Protein 6WKC (pdb70)

B-factor: mean 21.75, std 8.74, range [9.03, 54.62]

Nearest PDB structures (foldseek):
  6wkc-assembly2_B  TM=1.003E+00  e=3.864E-42  Streptomyces sp.
  6wke-assembly2_B  TM=9.955E-01  e=1.660E-39  Streptomyces sp.
  6wkj-assembly2_B  TM=9.951E-01  e=3.017E-39  Streptomyces sp.
  9c7k-assembly2_B  TM=9.941E-01  e=1.464E-38  Streptomyces exfoliatus
  1hm7-assembly2_B  TM=9.895E-01  e=4.664E-36  Streptomyces exfoliatus

Structure (mmCIF, N/CA/C/O backbone):
data_6WKC
#
_entry.id   6WKC
#
_cell.length_a   60.659
_cell.length_b   73.745
_cell.length_c   81.224
_cell.angle_alpha   90.000
_cell.angle_beta   100.190
_cell.angle_gamma   90.000
#
_symmetry.space_group_name_H-M   'P 1 21 1'
#
loop_
_entity.id
_entity.type
_entity.pdbx_description
1 polymer 'Pentalenene synthase'
2 non-polymer 'MAGNESIUM ION'
3 water water
#
loop_
_atom_site.group_PDB
_atom_site.id
_atom_site.type_symbol
_atom_site.label_atom_id
_atom_site.label_alt_id
_atom_site.label_comp_id
_atom_site.label_asym_id
_atom_site.label_entity_id
_atom_site.label_seq_id
_atom_site.pdbx_PDB_ins_code
_atom_site.Cartn_x
_atom_site.Cartn_y
_atom_site.Cartn_z
_atom_site.occupancy
_atom_site.B_iso_or_equiv
_atom_site.auth_seq_id
_atom_site.auth_comp_id
_atom_site.auth_asym_id
_atom_site.auth_atom_id
_atom_site.pdbx_PDB_model_num
ATOM 1 N N . PHE A 1 7 ? 4.314 10.742 -35.404 1.00 34.76 7 PHE A N 1
ATOM 2 C CA . PHE A 1 7 ? 3.390 9.972 -34.572 1.00 40.73 7 PHE A CA 1
ATOM 3 C C . PHE A 1 7 ? 3.022 8.650 -35.243 1.00 38.96 7 PHE A C 1
ATOM 4 O O . PHE A 1 7 ? 3.005 8.555 -36.471 1.00 36.19 7 PHE A O 1
ATOM 12 N N . HIS A 1 8 ? 2.710 7.640 -34.425 1.00 33.89 8 HIS A N 1
ATOM 13 C CA . HIS A 1 8 ? 2.455 6.299 -34.950 1.00 34.93 8 HIS A CA 1
ATOM 14 C C . HIS A 1 8 ? 1.245 6.256 -35.872 1.00 32.68 8 HIS A C 1
ATOM 15 O O . HIS A 1 8 ? 1.200 5.434 -36.798 1.00 29.91 8 HIS A O 1
ATOM 22 N N . ILE A 1 9 ? 0.258 7.107 -35.635 1.00 28.98 9 ILE A N 1
ATOM 23 C CA . ILE A 1 9 ? -0.892 7.231 -36.528 1.00 31.09 9 ILE A CA 1
ATOM 24 C C . ILE A 1 9 ? -1.002 8.694 -36.928 1.00 31.67 9 ILE A C 1
ATOM 25 O O . ILE A 1 9 ? -0.510 9.591 -36.215 1.00 30.23 9 ILE A O 1
ATOM 30 N N . PRO A 1 10 ? -1.637 8.981 -38.086 1.00 32.23 10 PRO A N 1
ATOM 31 C CA . PRO A 1 10 ? -1.668 10.365 -38.587 1.00 31.04 10 PRO A CA 1
ATOM 32 C C . PRO A 1 10 ? -2.620 11.276 -37.827 1.00 31.78 10 PRO A C 1
ATOM 33 O O . PRO A 1 10 ? -3.583 11.793 -38.403 1.00 37.46 10 PRO A O 1
ATOM 37 N N . LEU A 1 11 ? -2.375 11.464 -36.523 1.00 30.59 11 LEU A N 1
ATOM 38 C CA . LEU A 1 11 ? -3.030 12.555 -35.808 1.00 28.30 11 LEU A CA 1
ATOM 39 C C . LEU A 1 11 ? -2.138 13.786 -35.856 1.00 23.89 11 LEU A C 1
ATOM 40 O O . LEU A 1 11 ? -0.968 13.705 -35.462 1.00 30.42 11 LEU A O 1
ATOM 45 N N . PRO A 1 12 ? -2.651 14.927 -36.308 1.00 26.92 12 PRO A N 1
ATOM 46 C CA . PRO A 1 12 ? -1.799 16.113 -36.448 1.00 28.47 12 PRO A CA 1
ATOM 47 C C . PRO A 1 12 ? -1.391 16.687 -35.102 1.00 21.43 12 PRO A C 1
ATOM 48 O O . PRO A 1 12 ? -2.204 16.799 -34.183 1.00 25.02 12 PRO A O 1
ATOM 52 N N . GLY A 1 13 ? -0.123 17.078 -35.004 1.00 26.85 13 GLY A N 1
ATOM 53 C CA . GLY A 1 13 ? 0.316 17.876 -33.869 1.00 24.30 13 GLY A CA 1
ATOM 54 C C . GLY A 1 13 ? -0.276 19.271 -33.959 1.00 25.58 13 GLY A C 1
ATOM 55 O O . GLY A 1 13 ? -0.248 19.905 -35.022 1.00 25.15 13 GLY A O 1
ATOM 56 N N . ARG A 1 14 ? -0.832 19.752 -32.848 1.00 20.88 14 ARG A N 1
ATOM 57 C CA . ARG A 1 14 ? -1.523 21.031 -32.825 1.00 21.56 14 ARG A CA 1
ATOM 58 C C . ARG A 1 14 ? -1.172 21.784 -31.550 1.00 24.30 14 ARG A C 1
ATOM 59 O O . ARG A 1 14 ? -0.790 21.195 -30.539 1.00 21.78 14 ARG A O 1
ATOM 67 N N . GLN A 1 15 ? -1.315 23.101 -31.618 1.00 22.20 15 GLN A N 1
ATOM 68 C CA . GLN A 1 15 ? -1.048 23.961 -30.474 1.00 21.46 15 GLN A CA 1
ATOM 69 C C . GLN A 1 15 ? -1.820 25.256 -30.662 1.00 23.18 15 GLN A C 1
ATOM 70 O O . GLN A 1 15 ? -1.855 25.814 -31.765 1.00 22.16 15 GLN A O 1
ATOM 76 N N . SER A 1 16 ? -2.457 25.711 -29.592 1.00 16.35 16 SER A N 1
ATOM 77 C CA . SER A 1 16 ? -3.232 26.933 -29.670 1.00 16.97 16 SER A CA 1
ATOM 78 C C . SER A 1 16 ? -2.349 28.071 -30.172 1.00 18.03 16 SER A C 1
ATOM 79 O O . SER A 1 16 ? -1.196 28.192 -29.751 1.00 20.38 16 SER A O 1
ATOM 82 N N . PRO A 1 17 ? -2.847 28.906 -31.083 1.00 21.66 17 PRO A N 1
ATOM 83 C CA . PRO A 1 17 ? -2.056 30.070 -31.504 1.00 25.17 17 PRO A CA 1
ATOM 84 C C . PRO A 1 17 ? -1.835 31.074 -30.391 1.00 25.66 17 PRO A C 1
ATOM 85 O O . PRO A 1 17 ? -0.945 31.924 -30.518 1.00 28.25 17 PRO A O 1
ATOM 89 N N . ASP A 1 18 ? -2.597 30.991 -29.299 1.00 23.10 18 ASP A N 1
ATOM 90 C CA . ASP A 1 18 ? -2.493 31.914 -28.174 1.00 22.96 18 ASP A CA 1
ATOM 91 C C . ASP A 1 18 ? -1.617 31.356 -27.051 1.00 21.96 18 ASP A C 1
ATOM 92 O O . ASP A 1 18 ? -1.678 31.850 -25.918 1.00 23.37 18 ASP A O 1
ATOM 97 N N . HIS A 1 19 ? -0.779 30.359 -27.358 1.00 21.41 19 HIS A N 1
ATOM 98 C CA . HIS A 1 19 ? 0.019 29.680 -26.340 1.00 18.78 19 HIS A CA 1
ATOM 99 C C . HIS A 1 19 ? 1.017 30.615 -25.660 1.00 25.10 19 HIS A C 1
ATOM 100 O O . HIS A 1 19 ? 1.264 30.475 -24.455 1.00 21.01 19 HIS A O 1
ATOM 107 N N . ALA A 1 20 ? 1.607 31.565 -26.394 1.00 24.69 20 ALA A N 1
ATOM 108 C CA . ALA A 1 20 ? 2.632 32.414 -25.785 1.00 23.79 20 ALA A CA 1
ATOM 109 C C . ALA A 1 20 ? 2.052 33.257 -24.651 1.00 19.20 20 ALA A C 1
ATOM 110 O O . ALA A 1 20 ? 2.634 33.331 -23.560 1.00 23.93 20 ALA A O 1
ATOM 112 N N . ARG A 1 21 ? 0.910 33.908 -24.889 1.00 18.51 21 ARG A N 1
ATOM 113 C CA . ARG A 1 21 ? 0.295 34.705 -23.829 1.00 16.73 21 ARG A CA 1
ATOM 114 C C . ARG A 1 21 ? -0.149 33.827 -22.665 1.00 22.11 21 ARG A C 1
ATOM 115 O O . ARG A 1 21 ? 0.053 34.176 -21.495 1.00 19.54 21 ARG A O 1
ATOM 123 N N . ALA A 1 22 ? -0.784 32.696 -22.964 1.00 18.94 22 ALA A N 1
ATOM 124 C CA . ALA A 1 22 ? -1.236 31.820 -21.888 1.00 18.27 22 ALA A CA 1
ATOM 125 C C . ALA A 1 22 ? -0.064 31.314 -21.060 1.00 17.02 22 ALA A C 1
ATOM 126 O O . ALA A 1 22 ? -0.168 31.190 -19.833 1.00 21.18 22 ALA A O 1
ATOM 128 N N . GLU A 1 23 ? 1.071 31.037 -21.703 1.00 17.61 23 GLU A N 1
ATOM 129 C CA . GLU A 1 23 ? 2.251 30.616 -20.955 1.00 20.84 23 GLU A CA 1
ATOM 130 C C . GLU A 1 23 ? 2.800 31.753 -20.103 1.00 25.80 23 GLU A C 1
ATOM 131 O O . GLU A 1 23 ? 3.201 31.537 -18.953 1.00 22.16 23 GLU A O 1
ATOM 137 N N . ALA A 1 24 ? 2.807 32.975 -20.645 1.00 22.97 24 ALA A N 1
ATOM 138 C CA . ALA A 1 24 ? 3.392 34.104 -19.933 1.00 22.85 24 ALA A CA 1
ATOM 139 C C . ALA A 1 24 ? 2.571 34.490 -18.710 1.00 23.54 24 ALA A C 1
ATOM 140 O O . ALA A 1 24 ? 3.133 34.951 -17.711 1.00 25.39 24 ALA A O 1
ATOM 142 N N . GLU A 1 25 ? 1.253 34.301 -18.762 1.00 17.52 25 GLU A N 1
ATOM 143 C CA . GLU A 1 25 ? 0.354 34.744 -17.707 1.00 18.37 25 GLU A CA 1
ATOM 144 C C . GLU A 1 25 ? -0.055 33.618 -16.762 1.00 18.50 25 GLU A C 1
ATOM 145 O O . GLU A 1 25 ? -0.864 33.851 -15.855 1.00 17.85 25 GLU A O 1
ATOM 151 N N . GLN A 1 26 ? 0.514 32.419 -16.930 1.00 19.41 26 GLN A N 1
ATOM 152 C CA . GLN A 1 26 ? -0.010 31.235 -16.244 1.00 18.27 26 GLN A CA 1
ATOM 153 C C . GLN A 1 26 ? 0.075 31.311 -14.723 1.00 20.71 26 GLN A C 1
ATOM 154 O O . GLN A 1 26 ? -0.674 30.602 -14.042 1.00 17.14 26 GLN A O 1
ATOM 160 N N . LEU A 1 27 ? 0.974 32.120 -14.167 1.00 19.40 27 LEU A N 1
ATOM 161 C CA . LEU A 1 27 ? 1.170 32.081 -12.722 1.00 20.79 27 LEU A CA 1
ATOM 162 C C . LEU A 1 27 ? 0.133 32.891 -11.963 1.00 15.90 27 LEU A C 1
ATOM 163 O O . LEU A 1 27 ? -0.058 32.652 -10.763 1.00 17.14 27 LEU A O 1
ATOM 168 N N . ALA A 1 28 ? -0.532 33.840 -12.626 1.00 16.25 28 ALA A N 1
ATOM 169 C CA . ALA A 1 28 ? -1.444 34.736 -11.915 1.00 23.03 28 ALA A CA 1
ATOM 170 C C . ALA A 1 28 ? -2.546 33.966 -11.197 1.00 18.27 28 ALA A C 1
ATOM 171 O O . ALA A 1 28 ? -2.853 34.246 -10.031 1.00 18.29 28 ALA A O 1
ATOM 173 N N . TRP A 1 29 ? -3.153 32.986 -11.869 1.00 14.56 29 TRP A N 1
ATOM 174 C CA . TRP A 1 29 ? -4.281 32.292 -11.248 1.00 12.40 29 TRP A CA 1
ATOM 175 C C . TRP A 1 29 ? -3.862 31.468 -10.039 1.00 13.97 29 TRP A C 1
ATOM 176 O O . TRP A 1 29 ? -4.442 31.663 -8.956 1.00 16.49 29 TRP A O 1
ATOM 187 N N . PRO A 1 30 ? -2.903 30.538 -10.130 1.00 15.25 30 PRO A N 1
ATOM 188 C CA . PRO A 1 30 ? -2.556 29.767 -8.926 1.00 14.30 30 PRO A CA 1
ATOM 189 C C . PRO A 1 30 ? -2.006 30.648 -7.826 1.00 18.02 30 PRO A C 1
ATOM 190 O O . PRO A 1 30 ? -2.231 30.370 -6.646 1.00 16.88 30 PRO A O 1
ATOM 194 N N . ARG A 1 31 ? -1.317 31.733 -8.183 1.00 17.81 31 ARG A N 1
ATOM 195 C CA . ARG A 1 31 ? -0.819 32.643 -7.155 1.00 15.72 31 ARG A CA 1
ATOM 196 C C . ARG A 1 31 ? -1.967 33.296 -6.396 1.00 17.16 31 ARG A C 1
ATOM 197 O O . ARG A 1 31 ? -1.924 33.406 -5.162 1.00 19.70 31 ARG A O 1
ATOM 205 N N . SER A 1 32 ? -3.013 33.716 -7.111 1.00 17.88 32 SER A N 1
ATOM 206 C CA . SER A 1 32 ? -4.139 34.384 -6.468 1.00 18.32 32 SER A CA 1
ATOM 207 C C . SER A 1 32 ? -4.873 33.462 -5.513 1.00 24.15 32 SER A C 1
ATOM 208 O O . SER A 1 32 ? -5.549 33.932 -4.591 1.00 22.22 32 SER A O 1
ATOM 211 N N . LEU A 1 33 ? -4.794 32.161 -5.742 1.00 18.67 33 LEU A N 1
ATOM 212 C CA . LEU A 1 33 ? -5.542 31.191 -4.960 1.00 20.33 33 LEU A CA 1
ATOM 213 C C . LEU A 1 33 ? -4.732 30.629 -3.807 1.00 19.74 33 LEU A C 1
ATOM 214 O O . LEU A 1 33 ? -5.247 29.796 -3.056 1.00 21.52 33 LEU A O 1
ATOM 219 N N . GLY A 1 34 ? -3.480 31.056 -3.655 1.00 17.78 34 GLY A N 1
ATOM 220 C CA . GLY A 1 34 ? -2.628 30.530 -2.605 1.00 18.34 34 GLY A CA 1
ATOM 221 C C . GLY A 1 34 ? -1.964 29.209 -2.920 1.00 19.23 34 GLY A C 1
ATOM 222 O O . GLY A 1 34 ? -1.472 28.540 -2.003 1.00 20.48 34 GLY A O 1
ATOM 223 N N . LEU A 1 35 ? -1.921 28.814 -4.192 1.00 18.77 35 LEU A N 1
ATOM 224 C CA . LEU A 1 35 ? -1.385 27.512 -4.568 1.00 14.32 35 LEU A CA 1
ATOM 225 C C . LEU A 1 35 ? 0.115 27.532 -4.801 1.00 20.25 35 LEU A C 1
ATOM 226 O O . LEU A 1 35 ? 0.740 26.466 -4.832 1.00 17.71 35 LEU A O 1
ATOM 231 N N . ILE A 1 36 ? 0.707 28.707 -4.975 1.00 17.54 36 ILE A N 1
ATOM 232 C CA . ILE A 1 36 ? 2.138 28.829 -5.209 1.00 19.66 36 ILE A CA 1
ATOM 233 C C . ILE A 1 36 ? 2.650 29.860 -4.216 1.00 23.20 36 ILE A C 1
ATOM 234 O O . ILE A 1 36 ? 2.348 31.052 -4.344 1.00 25.74 36 ILE A O 1
ATOM 239 N N . ARG A 1 37 ? 3.398 29.406 -3.212 1.00 17.35 37 ARG A N 1
ATOM 240 C CA . ARG A 1 37 ? 3.622 30.218 -2.018 1.00 19.82 37 ARG A CA 1
ATOM 241 C C . ARG A 1 37 ? 4.968 30.924 -2.002 1.00 20.30 37 ARG A C 1
ATOM 242 O O . ARG A 1 37 ? 5.294 31.577 -1.000 1.00 20.81 37 ARG A O 1
ATOM 250 N N . SER A 1 38 ? 5.760 30.805 -3.062 1.00 17.74 38 SER A N 1
ATOM 251 C CA . SER A 1 38 ? 7.094 31.388 -3.049 1.00 20.40 38 SER A CA 1
ATOM 252 C C . SER A 1 38 ? 7.616 31.489 -4.470 1.00 21.07 38 SER A C 1
ATOM 253 O O . SER A 1 38 ? 7.082 30.885 -5.403 1.00 20.43 38 SER A O 1
ATOM 256 N N . ASP A 1 39 ? 8.705 32.247 -4.610 1.00 22.18 39 ASP A N 1
ATOM 257 C CA . ASP A 1 39 ? 9.424 32.297 -5.875 1.00 18.93 39 ASP A CA 1
ATOM 258 C C . ASP A 1 39 ? 9.941 30.925 -6.274 1.00 21.09 39 ASP A C 1
ATOM 259 O O . ASP A 1 39 ? 9.899 30.555 -7.453 1.00 22.70 39 ASP A O 1
ATOM 264 N N . ALA A 1 40 ? 10.459 30.167 -5.304 1.00 20.92 40 ALA A N 1
ATOM 265 C CA . ALA A 1 40 ? 10.947 28.829 -5.609 1.00 17.91 40 ALA A CA 1
ATOM 266 C C . ALA A 1 40 ? 9.819 27.942 -6.123 1.00 18.52 40 ALA A C 1
ATOM 267 O O . ALA A 1 40 ? 10.005 27.192 -7.089 1.00 19.83 40 ALA A O 1
ATOM 269 N N . ALA A 1 41 ? 8.640 28.021 -5.499 1.00 18.53 41 ALA A N 1
ATOM 270 C CA . ALA A 1 41 ? 7.517 27.208 -5.964 1.00 18.14 41 ALA A CA 1
ATOM 271 C C . ALA A 1 41 ? 7.054 27.631 -7.350 1.00 18.04 41 ALA A C 1
ATOM 272 O O . ALA A 1 41 ? 6.603 26.786 -8.141 1.00 17.28 41 ALA A O 1
ATOM 274 N N . ALA A 1 42 ? 7.112 28.932 -7.641 1.00 17.78 42 ALA A N 1
ATOM 275 C CA . ALA A 1 42 ? 6.745 29.424 -8.965 1.00 17.68 42 ALA A CA 1
ATOM 276 C C . ALA A 1 42 ? 7.721 28.930 -10.021 1.00 22.26 42 ALA A C 1
ATOM 277 O O . ALA A 1 42 ? 7.306 28.502 -11.106 1.00 16.69 42 ALA A O 1
ATOM 279 N N . GLU A 1 43 ? 9.024 28.972 -9.718 1.00 18.74 43 GLU A N 1
ATOM 280 C CA . GLU A 1 43 ? 10.024 28.470 -10.660 1.00 26.80 43 GLU A CA 1
ATOM 281 C C . GLU A 1 43 ? 9.814 26.988 -10.937 1.00 24.46 43 GLU A C 1
ATOM 282 O O . GLU A 1 43 ? 9.884 26.544 -12.091 1.00 23.27 43 GLU A O 1
ATOM 288 N N . ARG A 1 44 ? 9.566 26.211 -9.882 1.00 21.07 44 ARG A N 1
ATOM 289 C CA . ARG A 1 44 ? 9.245 24.798 -10.039 1.00 19.46 44 ARG A CA 1
ATOM 290 C C . ARG A 1 44 ? 8.030 24.613 -10.936 1.00 20.16 44 ARG A C 1
ATOM 291 O O . ARG A 1 44 ? 8.025 23.744 -11.815 1.00 20.18 44 ARG A O 1
ATOM 299 N N . HIS A 1 45 ? 7.004 25.445 -10.749 1.00 20.53 45 HIS A N 1
ATOM 300 C CA . HIS A 1 45 ? 5.797 25.309 -11.551 1.00 18.44 45 HIS A CA 1
ATOM 301 C C . HIS A 1 45 ? 6.068 25.624 -13.020 1.00 17.51 45 HIS A C 1
ATOM 302 O O . HIS A 1 45 ? 5.610 24.899 -13.906 1.00 17.17 45 HIS A O 1
ATOM 309 N N . LEU A 1 46 ? 6.824 26.690 -13.297 1.00 15.60 46 LEU A N 1
ATOM 310 C CA . LEU A 1 46 ? 7.125 27.027 -14.688 1.00 18.64 46 LEU A CA 1
ATOM 311 C C . LEU A 1 46 ? 7.915 25.924 -15.371 1.00 22.66 46 LEU A C 1
ATOM 312 O O . LEU A 1 46 ? 7.759 25.713 -16.577 1.00 23.29 46 LEU A O 1
ATOM 317 N N . ARG A 1 47 ? 8.774 25.223 -14.622 1.00 20.74 47 ARG A N 1
ATOM 318 C CA . ARG A 1 47 ? 9.550 24.125 -15.185 1.00 22.33 47 ARG A CA 1
ATOM 319 C C . ARG A 1 47 ? 8.675 22.973 -15.653 1.00 22.38 47 ARG A C 1
ATOM 320 O O . ARG A 1 47 ? 9.136 22.147 -16.448 1.00 22.49 47 ARG A O 1
ATOM 328 N N . GLY A 1 48 ? 7.436 22.884 -15.165 1.00 23.41 48 GLY A N 1
ATOM 329 C CA . GLY A 1 48 ? 6.557 21.811 -15.592 1.00 22.31 48 GLY A CA 1
ATOM 330 C C . GLY A 1 48 ? 6.039 21.964 -17.006 1.00 21.24 48 GLY A C 1
ATOM 331 O O . GLY A 1 48 ? 5.629 20.968 -17.618 1.00 21.65 48 GLY A O 1
ATOM 332 N N . GLY A 1 49 ? 6.020 23.187 -17.527 1.00 20.44 49 GLY A N 1
ATOM 333 C CA . GLY A 1 49 ? 5.480 23.429 -18.858 1.00 19.60 49 GLY A CA 1
ATOM 334 C C . GLY A 1 49 ? 3.998 23.140 -18.972 1.00 22.86 49 GLY A C 1
ATOM 335 O O . GLY A 1 49 ? 3.546 22.614 -19.998 1.00 19.08 49 GLY A O 1
ATOM 336 N N . TYR A 1 50 ? 3.223 23.486 -17.945 1.00 18.25 50 TYR A N 1
ATOM 337 C CA . TYR A 1 50 ? 1.815 23.099 -17.927 1.00 18.08 50 TYR A CA 1
ATOM 338 C C . TYR A 1 50 ? 0.960 23.939 -18.868 1.00 17.87 50 TYR A C 1
ATOM 339 O O . TYR A 1 50 ? -0.040 23.440 -19.393 1.00 17.58 50 TYR A O 1
ATOM 348 N N . ALA A 1 51 ? 1.317 25.204 -19.101 1.00 16.22 51 ALA A N 1
ATOM 349 C CA . ALA A 1 51 ? 0.579 25.968 -20.097 1.00 16.36 51 ALA A CA 1
ATOM 350 C C . ALA A 1 51 ? 0.860 25.434 -21.491 1.00 16.70 51 ALA A C 1
ATOM 351 O O . ALA A 1 51 ? -0.034 25.412 -22.344 1.00 17.91 51 ALA A O 1
ATOM 353 N N . ASP A 1 52 ? 2.093 24.987 -21.732 1.00 17.62 52 ASP A N 1
ATOM 354 C CA . ASP A 1 52 ? 2.408 24.306 -22.983 1.00 18.15 52 ASP A CA 1
ATOM 355 C C . ASP A 1 52 ? 1.539 23.065 -23.154 1.00 20.61 52 ASP A C 1
ATOM 356 O O . ASP A 1 52 ? 0.948 22.844 -24.217 1.00 18.92 52 ASP A O 1
ATOM 361 N N . LEU A 1 53 ? 1.433 22.253 -22.101 1.00 18.68 53 LEU A N 1
ATOM 362 C CA . LEU A 1 53 ? 0.568 21.080 -22.163 1.00 17.31 53 LEU A CA 1
ATOM 363 C C . LEU A 1 53 ? -0.866 21.478 -22.502 1.00 16.27 53 LEU A C 1
ATOM 364 O O . LEU A 1 53 ? -1.486 20.908 -23.409 1.00 14.74 53 LEU A O 1
ATOM 369 N N . ALA A 1 54 ? -1.405 22.476 -21.793 1.00 15.74 54 ALA A N 1
ATOM 370 C CA . ALA A 1 54 ? -2.776 22.910 -22.039 1.00 13.72 54 ALA A CA 1
ATOM 371 C C . ALA A 1 54 ? -2.977 23.354 -23.481 1.00 15.56 54 ALA A C 1
ATOM 372 O O . ALA A 1 54 ? -4.034 23.113 -24.074 1.00 16.78 54 ALA A O 1
ATOM 374 N N . SER A 1 55 ? -2.000 24.065 -24.039 1.00 16.43 55 SER A N 1
ATOM 375 C CA . SER A 1 55 ? -2.155 24.572 -25.395 1.00 15.85 55 SER A CA 1
ATOM 376 C C . SER A 1 55 ? -2.161 23.454 -26.430 1.00 17.42 55 SER A C 1
ATOM 377 O O . SER A 1 55 ? -2.654 23.659 -27.543 1.00 19.73 55 SER A O 1
ATOM 380 N N . ARG A 1 56 ? -1.657 22.274 -26.079 1.00 19.46 56 ARG A N 1
ATOM 381 C CA . ARG A 1 56 ? -1.706 21.143 -26.989 1.00 18.56 56 ARG A CA 1
ATOM 382 C C . ARG A 1 56 ? -2.973 20.318 -26.814 1.00 19.15 56 ARG A C 1
ATOM 383 O O . ARG A 1 56 ? -3.485 19.774 -27.796 1.00 15.48 56 ARG A O 1
ATOM 391 N N . PHE A 1 57 ? -3.498 20.225 -25.589 1.00 14.37 57 PHE A N 1
ATOM 392 C CA . PHE A 1 57 ? -4.799 19.596 -25.387 1.00 17.63 57 PHE A CA 1
ATOM 393 C C . PHE A 1 57 ? -5.920 20.450 -25.963 1.00 16.93 57 PHE A C 1
ATOM 394 O O . PHE A 1 57 ? -6.942 19.917 -26.420 1.00 15.77 57 PHE A O 1
ATOM 402 N N . TYR A 1 58 ? -5.752 21.775 -25.949 1.00 14.45 58 TYR A N 1
ATOM 403 C CA . TYR A 1 58 ? -6.824 22.712 -26.275 1.00 13.76 58 TYR A CA 1
ATOM 404 C C . TYR A 1 58 ? -6.368 23.687 -27.358 1.00 13.89 58 TYR A C 1
ATOM 405 O O . TYR A 1 58 ? -6.381 24.909 -27.161 1.00 17.88 58 TYR A O 1
ATOM 414 N N . PRO A 1 59 ? -5.972 23.180 -28.532 1.00 18.38 59 PRO A N 1
ATOM 415 C CA . PRO A 1 59 ? -5.492 24.090 -29.587 1.00 16.66 59 PRO A CA 1
ATOM 416 C C . PRO A 1 59 ? -6.582 24.984 -30.134 1.00 21.23 59 PRO A C 1
ATOM 417 O O . PRO A 1 59 ? -6.273 26.041 -30.701 1.00 22.90 59 PRO A O 1
ATOM 421 N N . HIS A 1 60 ? -7.841 24.580 -29.994 1.00 15.97 60 HIS A N 1
ATOM 422 C CA . HIS A 1 60 ? -9.010 25.324 -30.429 1.00 17.54 60 HIS A CA 1
ATOM 423 C C . HIS A 1 60 ? -9.390 26.446 -29.475 1.00 18.92 60 HIS A C 1
ATOM 424 O O . HIS A 1 60 ? -10.330 27.193 -29.772 1.00 20.96 60 HIS A O 1
ATOM 431 N N . ALA A 1 61 ? -8.702 26.573 -28.343 1.00 19.07 61 ALA A N 1
ATOM 432 C CA . ALA A 1 61 ? -9.021 27.571 -27.332 1.00 18.85 61 ALA A CA 1
ATOM 433 C C . ALA A 1 61 ? -8.002 28.699 -27.341 1.00 17.81 61 ALA A C 1
ATOM 434 O O . ALA A 1 61 ? -6.805 28.467 -27.537 1.00 19.97 61 ALA A O 1
ATOM 436 N N . THR A 1 62 ? -8.490 29.909 -27.076 1.00 18.96 62 THR A N 1
ATOM 437 C CA . THR A 1 62 ? -7.663 31.091 -26.897 1.00 18.94 62 THR A CA 1
ATOM 438 C C . THR A 1 62 ? -8.234 31.907 -25.749 1.00 18.82 62 THR A C 1
ATOM 439 O O . THR A 1 62 ? -9.354 31.670 -25.281 1.00 20.31 62 THR A O 1
ATOM 443 N N . GLY A 1 63 ? -7.457 32.898 -25.321 1.00 16.49 63 GLY A N 1
ATOM 444 C CA . GLY A 1 63 ? -7.944 33.853 -24.341 1.00 20.54 63 GLY A CA 1
ATOM 445 C C . GLY A 1 63 ? -8.348 33.163 -23.059 1.00 19.91 63 GLY A C 1
ATOM 446 O O . GLY A 1 63 ? -7.643 32.280 -22.555 1.00 20.35 63 GLY A O 1
ATOM 447 N N . ALA A 1 64 ? -9.517 33.546 -22.545 1.00 20.63 64 ALA A N 1
ATOM 448 C CA . ALA A 1 64 ? -9.968 33.028 -21.259 1.00 19.99 64 ALA A CA 1
ATOM 449 C C . ALA A 1 64 ? -10.271 31.534 -21.320 1.00 19.14 64 ALA A C 1
ATOM 450 O O . ALA A 1 64 ? -10.140 30.838 -20.302 1.00 18.17 64 ALA A O 1
ATOM 452 N N . ASP A 1 65 ? -10.698 31.027 -22.480 1.00 18.22 65 ASP A N 1
ATOM 453 C CA . ASP A 1 65 ? -10.976 29.598 -22.592 1.00 19.30 65 ASP A CA 1
ATOM 454 C C . ASP A 1 65 ? -9.697 28.793 -22.498 1.00 17.17 65 ASP A C 1
ATOM 455 O O . ASP A 1 65 ? -9.665 27.733 -21.863 1.00 14.16 65 ASP A O 1
ATOM 460 N N . LEU A 1 66 ? -8.630 29.269 -23.137 1.00 17.77 66 LEU A N 1
ATOM 461 C CA . LEU A 1 66 ? -7.351 28.596 -22.998 1.00 19.73 66 LEU A CA 1
ATOM 462 C C . LEU A 1 66 ? -6.818 28.749 -21.582 1.00 15.17 66 LEU A C 1
ATOM 463 O O . LEU A 1 66 ? -6.231 27.810 -21.035 1.00 15.77 66 LEU A O 1
ATOM 468 N N . ASP A 1 67 ? -7.025 29.920 -20.968 1.00 14.24 67 ASP A N 1
ATOM 469 C CA . ASP A 1 67 ? -6.568 30.109 -19.592 1.00 14.55 67 ASP A CA 1
ATOM 470 C C . ASP A 1 67 ? -7.196 29.077 -18.669 1.00 15.25 67 ASP A C 1
ATOM 471 O O . ASP A 1 67 ? -6.538 28.567 -17.757 1.00 15.01 67 ASP A O 1
ATOM 476 N N . LEU A 1 68 ? -8.473 28.758 -18.895 1.00 15.35 68 LEU A N 1
ATOM 477 C CA . LEU A 1 68 ? -9.132 27.737 -18.082 1.00 13.56 68 LEU A CA 1
ATOM 478 C C . LEU A 1 68 ? -8.439 26.389 -18.235 1.00 13.86 68 LEU A C 1
ATOM 479 O O . LEU A 1 68 ? -8.252 25.654 -17.251 1.00 15.51 68 LEU A O 1
ATOM 484 N N . GLY A 1 69 ? -8.040 26.056 -19.458 1.00 13.45 69 GLY A N 1
ATOM 485 C CA . GLY A 1 69 ? -7.276 24.842 -19.675 1.00 14.56 69 GLY A CA 1
ATOM 486 C C . GLY A 1 69 ? -5.923 24.872 -18.997 1.00 15.16 69 GLY A C 1
ATOM 487 O O . GLY A 1 69 ? -5.495 23.883 -18.400 1.00 13.81 69 GLY A O 1
ATOM 488 N N . VAL A 1 70 ? -5.226 26.005 -19.081 1.00 13.17 70 VAL A N 1
ATOM 489 C CA . VAL A 1 70 ? -3.957 26.131 -18.370 1.00 13.94 70 VAL A CA 1
ATOM 490 C C . VAL A 1 70 ? -4.175 25.945 -16.877 1.00 14.39 70 VAL A C 1
ATOM 491 O O . VAL A 1 70 ? -3.424 25.221 -16.203 1.00 13.50 70 VAL A O 1
ATOM 495 N N . ASP A 1 71 ? -5.226 26.576 -16.349 1.00 13.53 71 ASP A N 1
ATOM 496 C CA . ASP A 1 71 ? -5.543 26.463 -14.934 1.00 11.67 71 ASP A CA 1
ATOM 497 C C . ASP A 1 71 ? -5.845 25.019 -14.542 1.00 12.70 71 ASP A C 1
ATOM 498 O O . ASP A 1 71 ? -5.403 24.557 -13.489 1.00 12.51 71 ASP A O 1
ATOM 503 N N . LEU A 1 72 ? -6.562 24.275 -15.389 1.00 11.68 72 LEU A N 1
ATOM 504 C CA . LEU A 1 72 ? -6.814 22.873 -15.056 1.00 10.79 72 LEU A CA 1
ATOM 505 C C . LEU A 1 72 ? -5.509 22.087 -14.987 1.00 12.32 72 LEU A C 1
ATOM 506 O O . LEU A 1 72 ? -5.304 21.285 -14.068 1.00 13.30 72 LEU A O 1
ATOM 511 N N . MET A 1 73 ? -4.607 22.306 -15.948 1.00 14.12 73 MET A N 1
ATOM 512 C CA . MET A 1 73 ? -3.326 21.604 -15.921 1.00 14.05 73 MET A CA 1
ATOM 513 C C . MET A 1 73 ? -2.525 21.978 -14.677 1.00 12.16 73 MET A C 1
ATOM 514 O O . MET A 1 73 ? -1.978 21.105 -13.987 1.00 12.22 73 MET A O 1
ATOM 519 N N . SER A 1 74 ? -2.410 23.279 -14.395 1.00 12.63 74 SER A N 1
ATOM 520 C CA . SER A 1 74 ? -1.724 23.719 -13.181 1.00 12.14 74 SER A CA 1
ATOM 521 C C . SER A 1 74 ? -2.306 23.036 -11.955 1.00 11.96 74 SER A C 1
ATOM 522 O O . SER A 1 74 ? -1.574 22.495 -11.115 1.00 14.79 74 SER A O 1
ATOM 525 N N . TRP A 1 75 ? -3.636 23.039 -11.862 1.00 11.63 75 TRP A N 1
ATOM 526 C CA . TRP A 1 75 ? -4.318 22.472 -10.705 1.00 12.16 75 TRP A CA 1
ATOM 527 C C . TRP A 1 75 ? -4.058 20.974 -10.576 1.00 14.89 75 TRP A C 1
ATOM 528 O O . TRP A 1 75 ? -3.819 20.467 -9.469 1.00 13.84 75 TRP A O 1
ATOM 539 N N . PHE A 1 76 ? -4.124 20.238 -11.689 1.00 12.50 76 PHE A N 1
ATOM 540 C CA . PHE A 1 76 ? -3.862 18.804 -11.633 1.00 10.87 76 PHE A CA 1
ATOM 541 C C . PHE A 1 76 ? -2.537 18.516 -10.942 1.00 13.00 76 PHE A C 1
ATOM 542 O O . PHE A 1 76 ? -2.449 17.648 -10.064 1.00 11.70 76 PHE A O 1
ATOM 550 N N . PHE A 1 77 ? -1.481 19.247 -11.329 1.00 10.51 77 PHE A N 1
ATOM 551 C CA . PHE A 1 77 ? -0.163 18.891 -10.835 1.00 16.26 77 PHE A CA 1
ATOM 552 C C . PHE A 1 77 ? 0.039 19.387 -9.414 1.00 12.76 77 PHE A C 1
ATOM 553 O O . PHE A 1 77 ? 0.653 18.691 -8.600 1.00 13.83 77 PHE A O 1
ATOM 561 N N . LEU A 1 78 ? -0.500 20.569 -9.091 1.00 10.10 78 LEU A N 1
ATOM 562 C CA . LEU A 1 78 ? -0.443 21.050 -7.715 1.00 12.27 78 LEU A CA 1
ATOM 563 C C . LEU A 1 78 ? -1.250 20.155 -6.779 1.00 13.61 78 LEU A C 1
ATOM 564 O O . LEU A 1 78 ? -0.834 19.902 -5.647 1.00 14.80 78 LEU A O 1
ATOM 569 N N . PHE A 1 79 ? -2.419 19.687 -7.232 1.00 12.16 79 PHE A N 1
ATOM 570 C CA . PHE A 1 79 ? -3.230 18.787 -6.414 1.00 12.69 79 PHE A CA 1
ATOM 571 C C . PHE A 1 79 ? -2.499 17.473 -6.190 1.00 13.54 79 PHE A C 1
ATOM 572 O O . PHE A 1 79 ? -2.402 16.983 -5.057 1.00 13.91 79 PHE A O 1
ATOM 580 N N . ASP A 1 80 ? -1.955 16.896 -7.260 1.00 12.16 80 ASP A N 1
ATOM 581 C CA . ASP A 1 80 ? -1.267 15.619 -7.111 1.00 14.27 80 ASP A CA 1
ATOM 582 C C . ASP A 1 80 ? -0.090 15.712 -6.150 1.00 14.30 80 ASP A C 1
ATOM 583 O O . ASP A 1 80 ? 0.214 14.735 -5.449 1.00 14.46 80 ASP A O 1
ATOM 588 N N . ASP A 1 81 ? 0.587 16.867 -6.108 1.00 16.17 81 ASP A N 1
ATOM 589 C CA . ASP A 1 81 ? 1.698 17.066 -5.176 1.00 14.86 81 ASP A CA 1
ATOM 590 C C . ASP A 1 81 ? 1.313 16.768 -3.739 1.00 17.40 81 ASP A C 1
ATOM 591 O O . ASP A 1 81 ? 2.165 16.381 -2.933 1.00 15.46 81 ASP A O 1
ATOM 596 N N . LEU A 1 82 ? 0.046 16.985 -3.388 1.00 14.35 82 LEU A N 1
ATOM 597 C CA . LEU A 1 82 ? -0.392 16.891 -2.003 1.00 13.12 82 LEU A CA 1
ATOM 598 C C . LEU A 1 82 ? -0.449 15.458 -1.515 1.00 14.92 82 LEU A C 1
ATOM 599 O O . LEU A 1 82 ? -0.654 15.234 -0.318 1.00 14.99 82 LEU A O 1
ATOM 604 N N . PHE A 1 83 ? -0.255 14.492 -2.408 1.00 14.66 83 PHE A N 1
ATOM 605 C CA . PHE A 1 83 ? -0.242 13.085 -2.052 1.00 15.48 83 PHE A CA 1
ATOM 606 C C . PHE A 1 83 ? 1.148 12.478 -2.186 1.00 20.40 83 PHE A C 1
ATOM 607 O O . PHE A 1 83 ? 1.300 11.259 -2.081 1.00 20.78 83 PHE A O 1
ATOM 615 N N . ASP A 1 84 ? 2.172 13.317 -2.360 1.00 17.27 84 ASP A N 1
ATOM 616 C CA . ASP A 1 84 ? 3.543 12.828 -2.471 1.00 19.88 84 ASP A CA 1
ATOM 617 C C . ASP A 1 84 ? 4.025 12.243 -1.154 1.00 23.84 84 ASP A C 1
ATOM 618 O O . ASP A 1 84 ? 4.783 11.263 -1.141 1.00 26.34 84 ASP A O 1
ATOM 623 N N . GLY A 1 85 ? 3.624 12.850 -0.040 1.00 18.85 85 GLY A N 1
ATOM 624 C CA . GLY A 1 85 ? 4.078 12.446 1.266 1.00 20.22 85 GLY A CA 1
ATOM 625 C C . GLY A 1 85 ? 3.082 11.544 1.967 1.00 18.48 85 GLY A C 1
ATOM 626 O O . GLY A 1 85 ? 2.336 10.782 1.339 1.00 20.92 85 GLY A O 1
ATOM 627 N N . PRO A 1 86 ? 3.044 11.642 3.294 1.00 22.66 86 PRO A N 1
ATOM 628 C CA . PRO A 1 86 ? 2.244 10.690 4.085 1.00 20.77 86 PRO A CA 1
ATOM 629 C C . PRO A 1 86 ? 0.763 10.692 3.746 1.00 18.07 86 PRO A C 1
ATOM 630 O O . PRO A 1 86 ? 0.098 9.662 3.928 1.00 18.55 86 PRO A O 1
ATOM 634 N N . ARG A 1 87 ? 0.215 11.816 3.271 1.00 17.17 87 ARG A N 1
ATOM 635 C CA . ARG A 1 87 ? -1.205 11.831 2.934 1.00 18.48 87 ARG A CA 1
ATOM 636 C C . ARG A 1 87 ? -1.545 10.759 1.908 1.00 15.91 87 ARG A C 1
ATOM 637 O O . ARG A 1 87 ? -2.610 10.133 1.981 1.00 16.60 87 ARG A O 1
ATOM 645 N N . GLY A 1 88 ? -0.652 10.520 0.946 1.00 14.63 88 GLY A N 1
ATOM 646 C CA . GLY A 1 88 ? -0.943 9.538 -0.084 1.00 19.00 88 GLY A CA 1
ATOM 647 C C . GLY A 1 88 ? -0.846 8.101 0.381 1.00 17.25 88 GLY A C 1
ATOM 648 O O . GLY A 1 88 ? -1.235 7.195 -0.365 1.00 18.44 88 GLY A O 1
ATOM 649 N N . GLU A 1 89 ? -0.359 7.876 1.594 1.00 14.12 89 GLU A N 1
ATOM 650 C CA . GLU A 1 89 ? -0.217 6.539 2.156 1.00 19.23 89 GLU A CA 1
ATOM 651 C C . GLU A 1 89 ? -1.406 6.140 3.010 1.00 17.81 89 GLU A C 1
ATOM 652 O O . GLU A 1 89 ? -1.375 5.073 3.630 1.00 20.73 89 GLU A O 1
ATOM 658 N N . ASN A 1 90 ? -2.431 6.984 3.093 1.00 17.95 90 ASN A N 1
ATOM 659 C CA . ASN A 1 90 ? -3.513 6.722 4.026 1.00 18.30 90 ASN A CA 1
ATOM 660 C C . ASN A 1 90 ? -4.832 7.163 3.411 1.00 20.56 90 ASN A C 1
ATOM 661 O O . ASN A 1 90 ? -4.991 8.344 3.089 1.00 19.99 90 ASN A O 1
ATOM 666 N N . PRO A 1 91 ? -5.791 6.253 3.220 1.00 18.77 91 PRO A N 1
ATOM 667 C CA . PRO A 1 91 ? -7.025 6.647 2.527 1.00 17.08 91 PRO A CA 1
ATOM 668 C C . PRO A 1 91 ? -7.901 7.555 3.357 1.00 15.69 91 PRO A C 1
ATOM 669 O O . PRO A 1 91 ? -8.669 8.336 2.787 1.00 19.84 91 PRO A O 1
ATOM 673 N N . GLU A 1 92 ? -7.832 7.457 4.688 1.00 15.16 92 GLU A N 1
ATOM 674 C CA . GLU A 1 92 ? -8.571 8.384 5.537 1.00 17.48 92 GLU A CA 1
ATOM 675 C C . GLU A 1 92 ? -8.071 9.812 5.337 1.00 18.70 92 GLU A C 1
ATOM 676 O O . GLU A 1 92 ? -8.861 10.746 5.148 1.00 17.99 92 GLU A O 1
ATOM 682 N N . ASP A 1 93 ? -6.752 9.997 5.366 1.00 16.19 93 ASP A N 1
ATOM 683 C CA . ASP A 1 93 ? -6.184 11.327 5.163 1.00 17.30 93 ASP A CA 1
ATOM 684 C C . ASP A 1 93 ? -6.381 11.797 3.725 1.00 16.67 93 ASP A C 1
ATOM 685 O O . ASP A 1 93 ? -6.629 12.984 3.474 1.00 15.31 93 ASP A O 1
ATOM 690 N N . THR A 1 94 ? -6.292 10.881 2.761 1.00 14.11 94 THR A N 1
ATOM 691 C CA . THR A 1 94 ? -6.535 11.275 1.378 1.00 11.66 94 THR A CA 1
ATOM 692 C C . THR A 1 94 ? -7.983 11.704 1.187 1.00 12.18 94 THR A C 1
ATOM 693 O O . THR A 1 94 ? -8.257 12.762 0.605 1.00 15.65 94 THR A O 1
ATOM 697 N N . LYS A 1 95 ? -8.926 10.905 1.694 1.00 15.06 95 LYS A N 1
ATOM 698 C CA . LYS A 1 95 ? -10.341 11.234 1.531 1.00 14.12 95 LYS A CA 1
ATOM 699 C C . LYS A 1 95 ? -10.724 12.484 2.303 1.00 15.08 95 LYS A C 1
ATOM 700 O O . LYS A 1 95 ? -11.618 13.220 1.873 1.00 15.63 95 LYS A O 1
ATOM 706 N N . GLN A 1 96 ? -10.060 12.742 3.433 1.00 14.66 96 GLN A N 1
ATOM 707 C CA . GLN A 1 96 ? -10.296 13.983 4.163 1.00 16.33 96 GLN A CA 1
ATOM 708 C C . GLN A 1 96 ? -10.068 15.192 3.261 1.00 18.93 96 GLN A C 1
ATOM 709 O O . GLN A 1 96 ? -10.836 16.165 3.295 1.00 18.25 96 GLN A O 1
ATOM 715 N N . LEU A 1 97 ? -9.039 15.134 2.421 1.00 15.79 97 LEU A N 1
ATOM 716 C CA . LEU A 1 97 ? -8.780 16.223 1.485 1.00 12.73 97 LEU A CA 1
ATOM 717 C C . LEU A 1 97 ? -9.685 16.142 0.251 1.00 15.67 97 LEU A C 1
ATOM 718 O O . LEU A 1 97 ? -10.272 17.151 -0.164 1.00 13.84 97 LEU A O 1
ATOM 723 N N . THR A 1 98 ? -9.815 14.960 -0.361 1.00 12.40 98 THR A N 1
ATOM 724 C CA . THR A 1 98 ? -10.606 14.898 -1.588 1.00 11.72 98 THR A CA 1
ATOM 725 C C . THR A 1 98 ? -12.075 15.220 -1.331 1.00 14.06 98 THR A C 1
ATOM 726 O O . THR A 1 98 ? -12.724 15.830 -2.187 1.00 14.38 98 THR A O 1
ATOM 730 N N . ASP A 1 99 ? -12.612 14.855 -0.159 1.00 14.30 99 ASP A N 1
ATOM 731 C CA . ASP A 1 99 ? -13.974 15.268 0.175 1.00 14.10 99 ASP A CA 1
ATOM 732 C C . ASP A 1 99 ? -14.094 16.785 0.187 1.00 16.43 99 ASP A C 1
ATOM 733 O O . ASP A 1 99 ? -15.100 17.337 -0.274 1.00 16.84 99 ASP A O 1
ATOM 738 N N . GLN A 1 100 ? -13.084 17.480 0.712 1.00 13.08 100 GLN A N 1
ATOM 739 C CA . GLN A 1 100 ? -13.190 18.937 0.772 1.00 12.94 100 GLN A CA 1
ATOM 740 C C . GLN A 1 100 ? -13.141 19.547 -0.619 1.00 14.32 100 GLN A C 1
ATOM 741 O O . GLN A 1 100 ? -13.788 20.569 -0.880 1.00 16.88 100 GLN A O 1
ATOM 747 N N . VAL A 1 101 ? -12.371 18.944 -1.516 1.00 12.23 101 VAL A N 1
ATOM 748 C CA . VAL A 1 101 ? -12.301 19.444 -2.882 1.00 12.70 101 VAL A CA 1
ATOM 749 C C . VAL A 1 101 ? -13.592 19.126 -3.620 1.00 14.13 101 VAL A C 1
ATOM 750 O O . VAL A 1 101 ? -14.217 20.009 -4.221 1.00 13.51 101 VAL A O 1
ATOM 754 N N . ALA A 1 102 ? -14.010 17.852 -3.585 1.00 12.74 102 ALA A N 1
ATOM 755 C CA . ALA A 1 102 ? -15.199 17.424 -4.315 1.00 11.29 102 ALA A CA 1
ATOM 756 C C . ALA A 1 102 ? -16.457 18.119 -3.822 1.00 13.28 102 ALA A C 1
ATOM 757 O O . ALA A 1 102 ? -17.462 18.152 -4.542 1.00 13.97 102 ALA A O 1
ATOM 759 N N . ALA A 1 103 ? -16.424 18.670 -2.608 1.00 12.72 103 ALA A N 1
ATOM 760 C CA . ALA A 1 103 ? -17.586 19.379 -2.097 1.00 15.88 103 ALA A CA 1
ATOM 761 C C . ALA A 1 103 ? -17.962 20.543 -2.997 1.00 16.87 103 ALA A C 1
ATOM 762 O O . ALA A 1 103 ? -19.126 20.964 -3.017 1.00 17.75 103 ALA A O 1
ATOM 764 N N . ALA A 1 104 ? -16.990 21.081 -3.742 1.00 12.72 104 ALA A N 1
ATOM 765 C CA . ALA A 1 104 ? -17.264 22.200 -4.635 1.00 14.87 104 ALA A CA 1
ATOM 766 C C . ALA A 1 104 ? -18.300 21.852 -5.692 1.00 18.95 104 ALA A C 1
ATOM 767 O O . ALA A 1 104 ? -18.958 22.755 -6.227 1.00 16.90 104 ALA A O 1
ATOM 769 N N . LEU A 1 105 ? -18.447 20.562 -6.012 1.00 14.29 105 LEU A N 1
ATOM 770 C CA . LEU A 1 105 ? -19.439 20.127 -6.977 1.00 17.69 105 LEU A CA 1
ATOM 771 C C . LEU A 1 105 ? -20.854 20.289 -6.449 1.00 18.73 105 LEU A C 1
ATOM 772 O O . LEU A 1 105 ? -21.799 20.313 -7.242 1.00 23.13 105 LEU A O 1
ATOM 777 N N . ASP A 1 106 ? -21.013 20.385 -5.132 1.00 16.36 106 ASP A N 1
ATOM 778 C CA . ASP A 1 106 ? -22.319 20.425 -4.503 1.00 22.41 106 ASP A CA 1
ATOM 779 C C . ASP A 1 106 ? -22.721 21.812 -4.026 1.00 24.15 106 ASP A C 1
ATOM 780 O O . ASP A 1 106 ? -23.889 22.015 -3.688 1.00 25.47 106 ASP A O 1
ATOM 785 N N . GLY A 1 107 ? -21.811 22.773 -4.023 1.00 20.45 107 GLY A N 1
ATOM 786 C CA . GLY A 1 107 ? -22.142 24.101 -3.563 1.00 25.05 107 GLY A CA 1
ATOM 787 C C . GLY A 1 107 ? -20.897 24.871 -3.193 1.00 27.71 107 GLY A C 1
ATOM 788 O O . GLY A 1 107 ? -19.778 24.377 -3.343 1.00 16.64 107 GLY A O 1
ATOM 789 N N . PRO A 1 108 ? -21.062 26.098 -2.709 1.00 23.53 108 PRO A N 1
ATOM 790 C CA . PRO A 1 108 ? -19.896 26.908 -2.348 1.00 18.26 108 PRO A CA 1
ATOM 791 C C . PRO A 1 108 ? -19.139 26.322 -1.167 1.00 16.96 108 PRO A C 1
ATOM 792 O O . PRO A 1 108 ? -19.695 25.623 -0.317 1.00 22.43 108 PRO A O 1
ATOM 796 N N . LEU A 1 109 ? -17.877 26.636 -1.110 1.00 17.08 109 LEU A N 1
ATOM 797 C CA . LEU A 1 109 ? -16.991 26.187 -0.049 1.00 16.36 109 LEU A CA 1
ATOM 798 C C . LEU A 1 109 ? -16.845 27.251 1.035 1.00 19.24 109 LEU A C 1
ATOM 799 O O . LEU A 1 109 ? -16.895 28.452 0.746 1.00 18.38 109 LEU A O 1
ATOM 804 N N . PRO A 1 110 ? -16.644 26.842 2.287 1.00 20.79 110 PRO A N 1
ATOM 805 C CA . PRO A 1 110 ? -16.305 27.814 3.337 1.00 20.82 110 PRO A CA 1
ATOM 806 C C . PRO A 1 110 ? -14.918 28.373 3.091 1.00 19.15 110 PRO A C 1
ATOM 807 O O . PRO A 1 110 ? -14.066 27.707 2.497 1.00 18.15 110 PRO A O 1
ATOM 811 N N . ASP A 1 111 ? -14.677 29.604 3.555 1.00 18.72 111 ASP A N 1
ATOM 812 C CA . ASP A 1 111 ? -13.372 30.174 3.231 1.00 15.36 111 ASP A CA 1
ATOM 813 C C . ASP A 1 111 ? -12.230 29.450 3.935 1.00 17.31 111 ASP A C 1
ATOM 814 O O . ASP A 1 111 ? -11.079 29.598 3.518 1.00 20.32 111 ASP A O 1
ATOM 819 N N . THR A 1 112 ? -12.529 28.638 4.944 1.00 19.52 112 THR A N 1
ATOM 820 C CA . THR A 1 112 ? -11.533 27.837 5.636 1.00 20.78 112 THR A CA 1
ATOM 821 C C . THR A 1 112 ? -11.090 26.616 4.839 1.00 21.64 112 THR A C 1
ATOM 822 O O . THR A 1 112 ? -10.113 25.969 5.233 1.00 23.49 112 THR A O 1
ATOM 826 N N . ALA A 1 113 ? -11.772 26.300 3.737 1.00 19.06 113 ALA A N 1
ATOM 827 C CA . ALA A 1 113 ? -11.378 25.182 2.895 1.00 18.11 113 ALA A CA 1
ATOM 828 C C . ALA A 1 113 ? -9.952 25.381 2.377 1.00 18.56 113 ALA A C 1
ATOM 829 O O . ALA A 1 113 ? -9.483 26.511 2.241 1.00 16.46 113 ALA A O 1
ATOM 831 N N . PRO A 1 114 ? -9.238 24.289 2.082 1.00 15.10 114 PRO A N 1
ATOM 832 C CA . PRO A 1 114 ? -7.847 24.419 1.649 1.00 14.74 114 PRO A CA 1
ATOM 833 C C . PRO A 1 114 ? -7.746 25.158 0.327 1.00 14.98 114 PRO A C 1
ATOM 834 O O . PRO A 1 114 ? -8.665 25.096 -0.508 1.00 13.46 114 PRO A O 1
ATOM 838 N N . PRO A 1 115 ? -6.626 25.846 0.078 1.00 15.14 115 PRO A N 1
ATOM 839 C CA . PRO A 1 115 ? -6.437 26.508 -1.222 1.00 12.79 115 PRO A CA 1
ATOM 840 C C . PRO A 1 115 ? -6.693 25.608 -2.414 1.00 13.39 115 PRO A C 1
ATOM 841 O O . PRO A 1 115 ? -7.295 26.059 -3.394 1.00 12.21 115 PRO A O 1
ATOM 845 N N . ILE A 1 116 ? -6.249 24.348 -2.369 1.00 12.60 116 ILE A N 1
ATOM 846 C CA . ILE A 1 116 ? -6.448 23.488 -3.532 1.00 14.48 116 ILE A CA 1
ATOM 847 C C . ILE A 1 116 ? -7.936 23.231 -3.774 1.00 14.67 116 ILE A C 1
ATOM 848 O O . ILE A 1 116 ? -8.351 22.985 -4.911 1.00 13.16 116 ILE A O 1
ATOM 853 N N . ALA A 1 117 ? -8.762 23.288 -2.721 1.00 12.99 117 ALA A N 1
ATOM 854 C CA . ALA A 1 117 ? -10.200 23.143 -2.915 1.00 10.15 117 ALA A CA 1
ATOM 855 C C . ALA A 1 117 ? -10.790 24.396 -3.556 1.00 12.09 117 ALA A C 1
ATOM 856 O O . ALA A 1 117 ? -11.615 24.300 -4.470 1.00 12.46 117 ALA A O 1
ATOM 858 N N . HIS A 1 118 ? -10.384 25.580 -3.080 1.00 13.08 118 HIS A N 1
ATOM 859 C CA . HIS A 1 118 ? -10.842 26.817 -3.705 1.00 12.60 118 HIS A CA 1
ATOM 860 C C . HIS A 1 118 ? -10.423 26.879 -5.169 1.00 13.80 118 HIS A C 1
ATOM 861 O O . HIS A 1 118 ? -11.184 27.352 -6.017 1.00 14.35 118 HIS A O 1
ATOM 868 N N . GLY A 1 119 ? -9.208 26.426 -5.483 1.00 12.24 119 GLY A N 1
ATOM 869 C CA . GLY A 1 119 ? -8.789 26.407 -6.881 1.00 14.64 119 GLY A CA 1
ATOM 870 C C . GLY A 1 119 ? -9.678 25.510 -7.725 1.00 14.87 119 GLY A C 1
ATOM 871 O O . GLY A 1 119 ? -10.120 25.885 -8.816 1.00 14.25 119 GLY A O 1
ATOM 872 N N . PHE A 1 120 ? -9.972 24.313 -7.216 1.00 12.95 120 PHE A N 1
ATOM 873 C CA . PHE A 1 120 ? -10.879 23.424 -7.921 1.00 13.44 120 PHE A CA 1
ATOM 874 C C . PHE A 1 120 ? -12.239 24.072 -8.113 1.00 12.24 120 PHE A C 1
ATOM 875 O O . PHE A 1 120 ? -12.822 23.998 -9.197 1.00 12.96 120 PHE A O 1
ATOM 883 N N . ALA A 1 121 ? -12.773 24.677 -7.046 1.00 14.79 121 ALA A N 1
ATOM 884 C CA . ALA A 1 121 ? -14.087 25.309 -7.119 1.00 12.94 121 ALA A CA 1
ATOM 885 C C . ALA A 1 121 ? -14.122 26.368 -8.206 1.00 15.14 121 ALA A C 1
ATOM 886 O O . ALA A 1 121 ? -15.123 26.520 -8.911 1.00 15.67 121 ALA A O 1
ATOM 888 N N . ASP A 1 122 ? -13.036 27.118 -8.345 1.00 13.84 122 ASP A N 1
ATOM 889 C CA . ASP A 1 122 ? -13.006 28.171 -9.351 1.00 14.75 122 ASP A CA 1
ATOM 890 C C . ASP A 1 122 ? -12.953 27.588 -10.757 1.00 16.33 122 ASP A C 1
ATOM 891 O O . ASP A 1 122 ? -13.619 28.092 -11.671 1.00 15.04 122 ASP A O 1
ATOM 896 N N . ILE A 1 123 ? -12.159 26.533 -10.955 1.00 14.98 123 ILE A N 1
ATOM 897 C CA . ILE A 1 123 ? -12.166 25.827 -12.239 1.00 13.54 123 ILE A CA 1
ATOM 898 C C . ILE A 1 123 ? -13.563 25.300 -12.536 1.00 14.07 123 ILE A C 1
ATOM 899 O O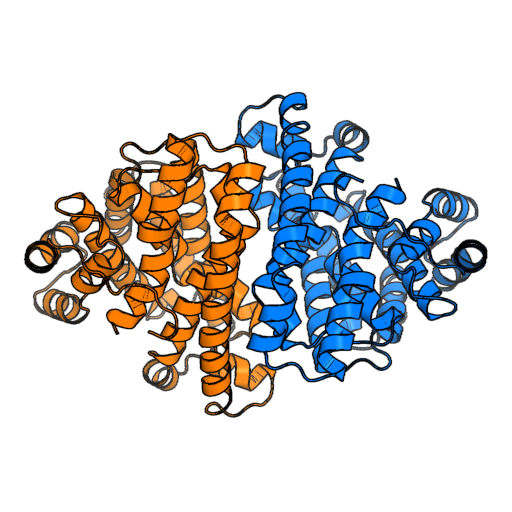 . ILE A 1 123 ? -14.089 25.472 -13.641 1.00 15.06 123 ILE A O 1
ATOM 904 N N . TRP A 1 124 ? -14.184 24.646 -11.550 1.00 14.15 124 TRP A N 1
ATOM 905 C CA . TRP A 1 124 ? -15.467 24.006 -11.807 1.00 14.83 124 TRP A CA 1
ATOM 906 C C . TRP A 1 124 ? -16.547 25.048 -12.094 1.00 16.71 124 TRP A C 1
ATOM 907 O O . TRP A 1 124 ? -17.360 24.862 -13.004 1.00 15.66 124 TRP A O 1
ATOM 918 N N . ARG A 1 125 ? -16.534 26.169 -11.364 1.00 13.69 125 ARG A N 1
ATOM 919 C CA . ARG A 1 125 ? -17.434 27.284 -11.666 1.00 15.88 125 ARG A CA 1
ATOM 920 C C . ARG A 1 125 ? -17.322 27.710 -13.128 1.00 16.90 125 ARG A C 1
ATOM 921 O O . ARG A 1 125 ? -18.331 27.822 -13.842 1.00 19.74 125 ARG A O 1
ATOM 929 N N . ARG A 1 126 ? -16.097 27.959 -13.588 1.00 15.91 126 ARG A N 1
ATOM 930 C CA . ARG A 1 126 ? -15.913 28.368 -14.971 1.00 16.94 126 ARG A CA 1
ATOM 931 C C . ARG A 1 126 ? -16.265 27.242 -15.930 1.00 17.51 126 ARG A C 1
ATOM 932 O O . ARG A 1 126 ? -16.806 27.489 -17.012 1.00 17.48 126 ARG A O 1
ATOM 940 N N . THR A 1 127 ? -15.963 25.998 -15.552 1.00 14.56 127 THR A N 1
ATOM 941 C CA . THR A 1 127 ? -16.208 24.875 -16.451 1.00 14.58 127 THR A CA 1
ATOM 942 C C . THR A 1 127 ? -17.685 24.754 -16.805 1.00 14.33 127 THR A C 1
ATOM 943 O O . THR A 1 127 ? -18.035 24.412 -17.944 1.00 15.93 127 THR A O 1
ATOM 947 N N . CYS A 1 128 ? -18.563 25.027 -15.843 1.00 14.10 128 CYS A N 1
ATOM 948 C CA . CYS A 1 128 ? -19.988 24.818 -16.037 1.00 16.54 128 CYS A CA 1
ATOM 949 C C . CYS A 1 128 ? -20.653 25.926 -16.840 1.00 20.09 128 CYS A C 1
ATOM 950 O O . CYS A 1 128 ? -21.778 25.724 -17.301 1.00 18.57 128 CYS A O 1
ATOM 953 N N . GLU A 1 129 ? -19.991 27.072 -17.008 1.00 18.05 129 GLU A N 1
ATOM 954 C CA . GLU A 1 129 ? -20.585 28.211 -17.711 1.00 18.53 129 GLU A CA 1
ATOM 955 C C . GLU A 1 129 ? -21.034 27.831 -19.115 1.00 17.08 129 GLU A C 1
ATOM 956 O O . GLU A 1 129 ? -20.239 27.354 -19.928 1.00 18.47 129 GLU A O 1
ATOM 962 N N . GLY A 1 130 ? -22.311 28.077 -19.406 1.00 19.76 130 GLY A N 1
ATOM 963 C CA . GLY A 1 130 ? -22.859 27.821 -20.721 1.00 21.14 130 GLY A CA 1
ATOM 964 C C . GLY A 1 130 ? -23.075 26.369 -21.070 1.00 23.94 130 GLY A C 1
ATOM 965 O O . GLY A 1 130 ? -23.485 26.083 -22.201 1.00 23.56 130 GLY A O 1
ATOM 966 N N . MET A 1 131 ? -22.803 25.440 -20.156 1.00 18.09 131 MET A N 1
ATOM 967 C CA . MET A 1 131 ? -22.978 24.018 -20.413 1.00 15.86 131 MET A CA 1
ATOM 968 C C . MET A 1 131 ? -24.342 23.549 -19.918 1.00 15.46 131 MET A C 1
ATOM 969 O O . MET A 1 131 ? -24.900 24.099 -18.965 1.00 16.36 131 MET A O 1
ATOM 974 N N . THR A 1 132 ? -24.885 22.533 -20.582 1.00 16.67 132 THR A N 1
ATOM 975 C CA . THR A 1 132 ? -26.201 22.053 -20.204 1.00 18.50 132 THR A CA 1
ATOM 976 C C . THR A 1 132 ? -26.148 21.416 -18.817 1.00 17.12 132 THR A C 1
ATOM 977 O O . THR A 1 132 ? -25.101 20.919 -18.395 1.00 16.97 132 THR A O 1
ATOM 981 N N . PRO A 1 133 ? -27.249 21.469 -18.064 1.00 20.55 133 PRO A N 1
ATOM 982 C CA . PRO A 1 133 ? -27.263 20.778 -16.762 1.00 19.14 133 PRO A CA 1
ATOM 983 C C . PRO A 1 133 ? -26.880 19.313 -16.864 1.00 18.32 133 PRO A C 1
ATOM 984 O O . PRO A 1 133 ? -26.135 18.815 -16.013 1.00 16.88 133 PRO A O 1
ATOM 988 N N . ALA A 1 134 ? -27.363 18.607 -17.892 1.00 23.81 134 ALA A N 1
ATOM 989 C CA . ALA A 1 134 ? -27.010 17.202 -18.050 1.00 21.70 134 ALA A CA 1
ATOM 990 C C . ALA A 1 134 ? -25.509 17.034 -18.251 1.00 14.42 134 ALA A C 1
ATOM 991 O O . ALA A 1 134 ? -24.919 16.060 -17.769 1.00 14.89 134 ALA A O 1
ATOM 993 N N . TRP A 1 135 ? -24.881 17.967 -18.973 1.00 13.95 135 TRP A N 1
ATOM 994 C CA . TRP A 1 135 ? -23.430 17.923 -19.149 1.00 16.86 135 TRP A CA 1
ATOM 995 C C . TRP A 1 135 ? -22.709 18.111 -17.818 1.00 15.65 135 TRP A C 1
ATOM 996 O O . TRP A 1 135 ? -21.740 17.398 -17.509 1.00 12.96 135 TRP A O 1
ATOM 1007 N N . CYS A 1 136 ? -23.143 19.104 -17.039 1.00 13.97 136 CYS A N 1
ATOM 1008 C CA . CYS A 1 136 ? -22.518 19.361 -15.747 1.00 15.52 136 CYS A CA 1
ATOM 1009 C C . CYS A 1 136 ? -22.639 18.156 -14.821 1.00 15.09 136 CYS A C 1
ATOM 1010 O O . CYS A 1 136 ? -21.676 17.798 -14.129 1.00 15.55 136 CYS A O 1
ATOM 1013 N N . ALA A 1 137 ? -23.807 17.509 -14.802 1.00 14.10 137 ALA A N 1
ATOM 1014 C CA . ALA A 1 137 ? -23.978 16.334 -13.950 1.00 15.36 137 ALA A CA 1
ATOM 1015 C C . ALA A 1 137 ? -23.026 15.214 -14.362 1.00 15.39 137 ALA A C 1
ATOM 1016 O O . ALA A 1 137 ? -22.463 14.520 -13.506 1.00 15.57 137 ALA A O 1
ATOM 1018 N N . ARG A 1 138 ? -22.836 15.027 -15.671 1.00 15.26 138 ARG A N 1
ATOM 1019 C CA . ARG A 1 138 ? -21.957 13.969 -16.163 1.00 14.36 138 ARG A CA 1
ATOM 1020 C C . ARG A 1 138 ? -20.505 14.279 -15.857 1.00 13.93 138 ARG A C 1
ATOM 1021 O O . ARG A 1 138 ? -19.742 13.405 -15.427 1.00 14.71 138 ARG A O 1
ATOM 1029 N N . SER A 1 139 ? -20.093 15.516 -16.119 1.00 13.89 139 SER A N 1
ATOM 1030 C CA . SER A 1 139 ? -18.721 15.905 -15.833 1.00 13.08 139 SER A CA 1
ATOM 1031 C C . SER A 1 139 ? -18.446 15.901 -14.339 1.00 14.07 139 SER A C 1
ATOM 1032 O O . SER A 1 139 ? -17.317 15.613 -13.916 1.00 14.78 139 SER A O 1
ATOM 1035 N N . ALA A 1 140 ? -19.453 16.214 -13.522 1.00 13.17 140 ALA A N 1
ATOM 1036 C CA . ALA A 1 140 ? -19.271 16.087 -12.080 1.00 14.88 140 ALA A CA 1
ATOM 1037 C C . ALA A 1 140 ? -19.037 14.634 -11.693 1.00 14.07 140 ALA A C 1
ATOM 1038 O O . ALA A 1 140 ? -18.203 14.343 -10.828 1.00 14.30 140 ALA A O 1
ATOM 1040 N N . ARG A 1 141 ? -19.779 13.710 -12.307 1.00 13.32 141 ARG A N 1
ATOM 1041 C CA . ARG A 1 141 ? -19.550 12.295 -12.036 1.00 11.83 141 ARG A CA 1
ATOM 1042 C C . ARG A 1 141 ? -18.119 11.899 -12.371 1.00 12.64 141 ARG A C 1
ATOM 1043 O O . ARG A 1 141 ? -17.491 11.142 -11.628 1.00 13.81 141 ARG A O 1
ATOM 1051 N N . HIS A 1 142 ? -17.588 12.391 -13.498 1.00 14.37 142 HIS A N 1
ATOM 1052 C CA . HIS A 1 142 ? -16.200 12.094 -13.843 1.00 10.61 142 HIS A CA 1
ATOM 1053 C C . HIS A 1 142 ? -15.250 12.613 -12.781 1.00 12.02 142 HIS A C 1
ATOM 1054 O O . HIS A 1 142 ? -14.281 11.936 -12.425 1.00 12.43 142 HIS A O 1
ATOM 1061 N N . TRP A 1 143 ? -15.515 13.814 -12.257 1.00 13.17 143 TRP A N 1
ATOM 1062 C CA . TRP A 1 143 ? -14.678 14.332 -11.180 1.00 9.92 143 TRP A CA 1
ATOM 1063 C C . TRP A 1 143 ? -14.752 13.439 -9.949 1.00 10.40 143 TRP A C 1
ATOM 1064 O O . TRP A 1 143 ? -13.723 13.137 -9.336 1.00 11.79 143 TRP A O 1
ATOM 1075 N N . ARG A 1 144 ? -15.958 12.990 -9.570 1.00 10.58 144 ARG A N 1
ATOM 1076 C CA . ARG A 1 144 ? -16.032 12.148 -8.380 1.00 11.49 144 ARG A CA 1
ATOM 1077 C C . ARG A 1 144 ? -15.346 10.809 -8.608 1.00 12.67 144 ARG A C 1
ATOM 1078 O O . ARG A 1 144 ? -14.768 10.259 -7.669 1.00 13.61 144 ARG A O 1
ATOM 1086 N N . ASN A 1 145 ? -15.391 10.274 -9.838 1.00 13.68 145 ASN A N 1
ATOM 1087 C CA . ASN A 1 145 ? -14.625 9.063 -10.134 1.00 14.57 145 ASN A CA 1
ATOM 1088 C C . ASN A 1 145 ? -13.143 9.306 -9.918 1.00 12.52 145 ASN A C 1
ATOM 1089 O O . ASN A 1 145 ? -12.423 8.432 -9.419 1.00 12.05 145 ASN A O 1
ATOM 1094 N N . TYR A 1 146 ? -12.671 10.481 -10.334 1.00 13.07 146 TYR A N 1
ATOM 1095 C CA . TYR A 1 146 ? -11.267 10.842 -10.185 1.00 11.81 146 TYR A CA 1
ATOM 1096 C C . TYR A 1 146 ? -10.871 10.880 -8.709 1.00 11.65 146 TYR A C 1
ATOM 1097 O O . TYR A 1 146 ? -9.891 10.241 -8.292 1.00 11.92 146 TYR A O 1
ATOM 1106 N N . PHE A 1 147 ? -11.652 11.588 -7.894 1.00 10.87 147 PHE A N 1
ATOM 1107 C CA . PHE A 1 147 ? -11.322 11.696 -6.477 1.00 11.80 147 PHE A CA 1
ATOM 1108 C C . PHE A 1 147 ? -11.428 10.349 -5.779 1.00 10.75 147 PHE A C 1
ATOM 1109 O O . PHE A 1 147 ? -10.572 10.013 -4.953 1.00 11.09 147 PHE A O 1
ATOM 1117 N N . ASP A 1 148 ? -12.472 9.567 -6.087 1.00 12.30 148 ASP A N 1
ATOM 1118 C CA . ASP A 1 148 ? -12.568 8.223 -5.525 1.00 12.88 148 ASP A CA 1
ATOM 1119 C C . ASP A 1 148 ? -11.351 7.384 -5.905 1.00 15.84 148 ASP A C 1
ATOM 1120 O O . ASP A 1 148 ? -10.880 6.562 -5.109 1.00 15.64 148 ASP A O 1
ATOM 1125 N N . GLY A 1 149 ? -10.831 7.573 -7.121 1.00 11.24 149 GLY A N 1
ATOM 1126 C CA . GLY A 1 149 ? -9.624 6.859 -7.512 1.00 13.14 149 GLY A CA 1
ATOM 1127 C C . GLY A 1 149 ? -8.431 7.208 -6.644 1.00 16.22 149 GLY A C 1
ATOM 1128 O O . GLY A 1 149 ? -7.595 6.346 -6.342 1.00 14.45 149 GLY A O 1
ATOM 1129 N N . TYR A 1 150 ? -8.310 8.483 -6.261 1.00 12.77 150 TYR A N 1
ATOM 1130 C CA . TYR A 1 150 ? -7.222 8.877 -5.366 1.00 13.82 150 TYR A CA 1
ATOM 1131 C C . TYR A 1 150 ? -7.335 8.188 -4.013 1.00 14.32 150 TYR A C 1
ATOM 1132 O O . TYR A 1 150 ? -6.318 7.798 -3.425 1.00 13.87 150 TYR A O 1
ATOM 1141 N N . VAL A 1 151 ? -8.558 8.023 -3.507 1.00 12.98 151 VAL A N 1
ATOM 1142 C CA . VAL A 1 151 ? -8.752 7.303 -2.252 1.00 12.10 151 VAL A CA 1
ATOM 1143 C C . VAL A 1 151 ? -8.382 5.840 -2.426 1.00 14.07 151 VAL A C 1
ATOM 1144 O O . VAL A 1 151 ? -7.715 5.245 -1.568 1.00 15.24 151 VAL A O 1
ATOM 1148 N N . ASP A 1 152 ? -8.804 5.239 -3.539 1.00 15.71 152 ASP A N 1
ATOM 1149 C CA . ASP A 1 152 ? -8.460 3.844 -3.795 1.00 16.41 152 ASP A CA 1
ATOM 1150 C C . ASP A 1 152 ? -6.952 3.655 -3.894 1.00 15.01 152 ASP A C 1
ATOM 1151 O O . ASP A 1 152 ? -6.420 2.635 -3.438 1.00 17.42 152 ASP A O 1
ATOM 1156 N N . GLU A 1 153 ? -6.235 4.617 -4.501 1.00 15.31 153 GLU A N 1
ATOM 1157 C CA . GLU A 1 153 ? -4.783 4.473 -4.585 1.00 14.42 153 GLU A CA 1
ATOM 1158 C C . GLU A 1 153 ? -4.151 4.543 -3.205 1.00 14.37 153 GLU A C 1
ATOM 1159 O O . GLU A 1 153 ? -3.198 3.808 -2.912 1.00 17.04 153 GLU A O 1
ATOM 1165 N N . ALA A 1 154 ? -4.664 5.424 -2.349 1.00 13.62 154 ALA A N 1
ATOM 1166 C CA . ALA A 1 154 ? -4.110 5.540 -1.008 1.00 12.82 154 ALA A CA 1
ATOM 1167 C C . ALA A 1 154 ? -4.420 4.300 -0.190 1.00 13.34 154 ALA A C 1
ATOM 1168 O O . ALA A 1 154 ? -3.629 3.921 0.681 1.00 15.81 154 ALA A O 1
ATOM 1170 N N . GLU A 1 155 ? -5.556 3.659 -0.462 1.00 14.48 155 GLU A N 1
ATOM 1171 C CA . GLU A 1 155 ? -5.863 2.395 0.193 1.00 14.91 155 GLU A CA 1
ATOM 1172 C C . GLU A 1 155 ? -4.847 1.329 -0.184 1.00 17.01 155 GLU A C 1
ATOM 1173 O O . GLU A 1 155 ? -4.353 0.594 0.680 1.00 15.31 155 GLU A O 1
ATOM 1179 N N . SER A 1 156 ? -4.513 1.242 -1.472 1.00 14.62 156 SER A N 1
ATOM 1180 C CA . SER A 1 156 ? -3.484 0.306 -1.911 1.00 19.54 156 SER A CA 1
ATOM 1181 C C . SER A 1 156 ? -2.150 0.588 -1.232 1.00 18.31 156 SER A C 1
ATOM 1182 O O . SER A 1 156 ? -1.459 -0.340 -0.800 1.00 14.70 156 SER A O 1
ATOM 1185 N N . ARG A 1 157 ? -1.764 1.864 -1.129 1.00 13.31 157 ARG A N 1
ATOM 1186 C CA . ARG A 1 157 ? -0.502 2.174 -0.464 1.00 16.95 157 ARG A CA 1
ATOM 1187 C C . ARG A 1 157 ? -0.576 1.847 1.018 1.00 15.98 157 ARG A C 1
ATOM 1188 O O . ARG A 1 157 ? 0.385 1.323 1.590 1.00 18.32 157 ARG A O 1
ATOM 1192 N N . PHE A 1 158 ? -1.716 2.137 1.647 1.00 14.41 158 PHE A N 1
ATOM 1193 C CA . PHE A 1 158 ? -1.873 1.876 3.074 1.00 15.95 158 PHE A CA 1
ATOM 1194 C C . PHE A 1 158 ? -1.637 0.405 3.400 1.00 17.46 158 PHE A C 1
ATOM 1195 O O . PHE A 1 158 ? -0.908 0.077 4.340 1.00 16.46 158 PHE A O 1
ATOM 1203 N N . TRP A 1 159 ? -2.233 -0.494 2.626 1.00 15.37 159 TRP A N 1
ATOM 1204 C CA . TRP A 1 159 ? -2.092 -1.921 2.884 1.00 12.84 159 TRP A CA 1
ATOM 1205 C C . TRP A 1 159 ? -0.895 -2.524 2.177 1.00 20.46 159 TRP A C 1
ATOM 1206 O O . TRP A 1 159 ? -0.765 -3.754 2.152 1.00 20.84 159 TRP A O 1
ATOM 1217 N N . ASN A 1 160 ? -0.034 -1.693 1.595 1.00 15.99 160 ASN A N 1
ATOM 1218 C CA . ASN A 1 160 ? 1.139 -2.155 0.871 1.00 16.68 160 ASN A CA 1
ATOM 1219 C C . ASN A 1 160 ? 0.754 -3.294 -0.067 1.00 19.37 160 ASN A C 1
ATOM 1220 O O . ASN A 1 160 ? 1.370 -4.361 -0.092 1.00 21.90 160 ASN A O 1
ATOM 1225 N N . ALA A 1 161 ? -0.311 -3.057 -0.832 1.00 18.05 161 ALA A N 1
ATOM 1226 C CA . ALA A 1 161 ? -0.955 -4.082 -1.641 1.00 15.21 161 ALA A CA 1
ATOM 1227 C C . ALA A 1 161 ? -1.017 -3.582 -3.075 1.00 16.53 161 ALA A C 1
ATOM 1228 O O . ALA A 1 161 ? -2.088 -3.179 -3.554 1.00 16.80 161 ALA A O 1
ATOM 1230 N N . PRO A 1 162 ? 0.104 -3.586 -3.789 1.00 20.07 162 PRO A N 1
ATOM 1231 C CA . PRO A 1 162 ? 0.076 -3.146 -5.183 1.00 20.61 162 PRO A CA 1
ATOM 1232 C C . PRO A 1 162 ? -0.677 -4.145 -6.040 1.00 20.26 162 PRO A C 1
ATOM 1233 O O . PRO A 1 162 ? -0.847 -5.312 -5.683 1.00 22.08 162 PRO A O 1
ATOM 1237 N N . CYS A 1 163 ? -1.150 -3.655 -7.178 1.00 20.22 163 CYS A N 1
ATOM 1238 C CA . CYS A 1 163 ? -1.921 -4.489 -8.089 1.00 21.01 163 CYS A CA 1
ATOM 1239 C C . CYS A 1 163 ? -1.095 -5.668 -8.596 1.00 19.51 163 CYS A C 1
ATOM 1240 O O . CYS A 1 163 ? 0.119 -5.573 -8.805 1.00 21.27 163 CYS A O 1
ATOM 1243 N N . ASP A 1 164 ? -1.777 -6.793 -8.788 1.00 26.24 164 ASP A N 1
ATOM 1244 C CA . ASP A 1 164 ? -1.160 -7.999 -9.315 1.00 23.71 164 ASP A CA 1
ATOM 1245 C C . ASP A 1 164 ? -1.571 -8.291 -10.747 1.00 23.40 164 ASP A C 1
ATOM 1246 O O . ASP A 1 164 ? -1.115 -9.289 -11.318 1.00 22.42 164 ASP A O 1
ATOM 1251 N N . SER A 1 165 ? -2.404 -7.447 -11.349 1.00 18.12 165 SER A N 1
ATOM 1252 C CA . SER A 1 165 ? -2.761 -7.622 -12.747 1.00 17.45 165 SER A CA 1
ATOM 1253 C C . SER A 1 165 ? -2.972 -6.265 -13.391 1.00 16.79 165 SER A C 1
ATOM 1254 O O . SER A 1 165 ? -3.386 -5.307 -12.735 1.00 15.89 165 SER A O 1
ATOM 1257 N N . ALA A 1 166 ? -2.688 -6.199 -14.692 1.00 17.71 166 ALA A N 1
ATOM 1258 C CA . ALA A 1 166 ? -3.013 -5.002 -15.455 1.00 17.17 166 ALA A CA 1
ATOM 1259 C C . ALA A 1 166 ? -4.485 -4.635 -15.302 1.00 20.40 166 ALA A C 1
ATOM 1260 O O . ALA A 1 166 ? -4.827 -3.456 -15.160 1.00 18.11 166 ALA A O 1
ATOM 1262 N N . ALA A 1 167 ? -5.372 -5.637 -15.310 1.00 18.06 167 ALA A N 1
ATOM 1263 C CA . ALA A 1 167 ? -6.804 -5.362 -15.221 1.00 21.33 167 ALA A CA 1
ATOM 1264 C C . ALA A 1 167 ? -7.150 -4.629 -13.937 1.00 12.64 167 ALA A C 1
ATOM 1265 O O . ALA A 1 167 ? -7.926 -3.661 -13.946 1.00 17.38 167 ALA A O 1
ATOM 1267 N N . GLN A 1 168 ? -6.627 -5.104 -12.808 1.00 16.84 168 GLN A N 1
ATOM 1268 C CA . GLN A 1 168 ? -6.904 -4.454 -11.538 1.00 20.41 168 GLN A CA 1
ATOM 1269 C C . GLN A 1 168 ? -6.323 -3.048 -11.524 1.00 21.56 168 GLN A C 1
ATOM 1270 O O . GLN A 1 168 ? -6.958 -2.104 -11.033 1.00 20.27 168 GLN A O 1
ATOM 1276 N N . TYR A 1 169 ? -5.124 -2.889 -12.085 1.00 14.60 169 TYR A N 1
ATOM 1277 C CA . TYR A 1 169 ? -4.478 -1.580 -12.105 1.00 14.39 169 TYR A CA 1
ATOM 1278 C C . TYR A 1 169 ? -5.277 -0.593 -12.937 1.00 17.26 169 TYR A C 1
ATOM 1279 O O . TYR A 1 169 ? -5.510 0.549 -12.519 1.00 16.88 169 TYR A O 1
ATOM 1288 N N . LEU A 1 170 ? -5.671 -1.010 -14.140 1.00 15.39 170 LEU A N 1
ATOM 1289 C CA . LEU A 1 170 ? -6.412 -0.124 -15.029 1.00 17.24 170 LEU A CA 1
ATOM 1290 C C . LEU A 1 170 ? -7.726 0.322 -14.402 1.00 18.98 170 LEU A C 1
ATOM 1291 O O . LEU A 1 170 ? -8.141 1.475 -14.576 1.00 15.75 170 LEU A O 1
ATOM 1296 N N . ALA A 1 171 ? -8.382 -0.559 -13.631 1.00 20.09 171 ALA A N 1
ATOM 1297 C CA . ALA A 1 171 ? -9.656 -0.186 -13.015 1.00 20.54 171 ALA A CA 1
ATOM 1298 C C . ALA A 1 171 ? -9.521 1.027 -12.105 1.00 23.92 171 ALA A C 1
ATOM 1299 O O . ALA A 1 171 ? -10.505 1.736 -11.866 1.00 27.44 171 ALA A O 1
ATOM 1301 N N A MET A 1 172 ? -8.323 1.279 -11.591 0.66 17.78 172 MET A N 1
ATOM 1302 N N B MET A 1 172 ? -8.319 1.281 -11.600 0.34 17.87 172 MET A N 1
ATOM 1303 C CA A MET A 1 172 ? -8.024 2.403 -10.723 0.66 18.72 172 MET A CA 1
ATOM 1304 C CA B MET A 1 172 ? -8.015 2.395 -10.719 0.34 18.80 172 MET A CA 1
ATOM 1305 C C A MET A 1 172 ? -7.358 3.546 -11.481 0.66 20.04 172 MET A C 1
ATOM 1306 C C B MET A 1 172 ? -7.346 3.544 -11.463 0.34 20.00 172 MET A C 1
ATOM 1307 O O A MET A 1 172 ? -7.779 4.705 -11.370 0.66 17.77 172 MET A O 1
ATOM 1308 O O B MET A 1 172 ? -7.749 4.704 -11.323 0.34 17.81 172 MET A O 1
ATOM 1317 N N . ARG A 1 173 ? -6.337 3.227 -12.280 1.00 15.23 173 ARG A N 1
ATOM 1318 C CA . ARG A 1 173 ? -5.535 4.259 -12.923 1.00 15.40 173 ARG A CA 1
ATOM 1319 C C . ARG A 1 173 ? -6.297 4.962 -14.038 1.00 17.80 173 ARG A C 1
ATOM 1320 O O . ARG A 1 173 ? -6.025 6.132 -14.320 1.00 14.37 173 ARG A O 1
ATOM 1328 N N . ARG A 1 174 ? -7.254 4.283 -14.682 1.00 14.07 174 ARG A N 1
ATOM 1329 C CA . ARG A 1 174 ? -8.072 4.977 -15.671 1.00 10.49 174 ARG A CA 1
ATOM 1330 C C . ARG A 1 174 ? -8.839 6.133 -15.072 1.00 11.64 174 ARG A C 1
ATOM 1331 O O . ARG A 1 174 ? -9.268 7.020 -15.815 1.00 16.83 174 ARG A O 1
ATOM 1339 N N . HIS A 1 175 ? -9.009 6.150 -13.755 1.00 12.16 175 HIS A N 1
ATOM 1340 C CA . HIS A 1 175 ? -9.682 7.265 -13.114 1.00 14.47 175 HIS A CA 1
ATOM 1341 C C . HIS A 1 175 ? -8.720 8.293 -12.556 1.00 15.89 175 HIS A C 1
ATOM 1342 O O . HIS A 1 175 ? -9.027 9.489 -12.590 1.00 18.26 175 HIS A O 1
ATOM 1349 N N . THR A 1 176 ? -7.569 7.878 -12.036 1.00 12.23 176 THR A N 1
ATOM 1350 C CA . THR A 1 176 ? -6.686 8.874 -11.450 1.00 13.12 176 THR A CA 1
ATOM 1351 C C . THR A 1 176 ? -5.849 9.614 -12.482 1.00 14.60 176 THR A C 1
ATOM 1352 O O . THR A 1 176 ? -5.301 10.674 -12.153 1.00 13.92 176 THR A O 1
ATOM 1356 N N . ILE A 1 177 ? -5.732 9.096 -13.709 1.00 14.49 177 ILE A N 1
ATOM 1357 C CA . ILE A 1 177 ? -4.909 9.770 -14.706 1.00 13.29 177 ILE A CA 1
ATOM 1358 C C . ILE A 1 177 ? -5.532 11.095 -15.140 1.00 16.39 177 ILE A C 1
ATOM 1359 O O . ILE A 1 177 ? -4.812 11.983 -15.614 1.00 17.70 177 ILE A O 1
ATOM 1364 N N . GLY A 1 178 ? -6.840 11.276 -14.951 1.00 13.29 178 GLY A N 1
ATOM 1365 C CA . GLY A 1 178 ? -7.445 12.585 -15.171 1.00 12.78 178 GLY A CA 1
ATOM 1366 C C . GLY A 1 178 ? -7.699 12.927 -16.622 1.00 13.31 178 GLY A C 1
ATOM 1367 O O . GLY A 1 178 ? -7.929 14.095 -16.959 1.00 12.42 178 GLY A O 1
ATOM 1368 N N . VAL A 1 179 ? -7.700 11.929 -17.495 1.00 11.22 179 VAL A N 1
ATOM 1369 C CA . VAL A 1 179 ? -7.903 12.191 -18.908 1.00 12.15 179 VAL A CA 1
ATOM 1370 C C . VAL A 1 179 ? -9.350 12.575 -19.199 1.00 11.79 179 VAL A C 1
ATOM 1371 O O . VAL A 1 179 ? -9.612 13.489 -19.986 1.00 11.04 179 VAL A O 1
ATOM 1375 N N . GLN A 1 180 ? -10.319 11.870 -18.609 1.00 13.08 180 GLN A N 1
ATOM 1376 C CA . GLN A 1 180 ? -11.705 12.223 -18.906 1.00 13.31 180 GLN A CA 1
ATOM 1377 C C . GLN A 1 180 ? -12.049 13.652 -18.508 1.00 12.07 180 GLN A C 1
ATOM 1378 O O . GLN A 1 180 ? -12.684 14.347 -19.320 1.00 13.20 180 GLN A O 1
ATOM 1384 N N . PRO A 1 181 ? -11.661 14.168 -17.337 1.00 13.82 181 PRO A N 1
ATOM 1385 C CA . PRO A 1 181 ? -11.930 15.592 -17.077 1.00 10.32 181 PRO A CA 1
ATOM 1386 C C . PRO A 1 181 ? -11.168 16.514 -18.012 1.00 10.80 181 PRO A C 1
ATOM 1387 O O . PRO A 1 181 ? -11.660 17.611 -18.310 1.00 13.17 181 PRO A O 1
ATOM 1391 N N . THR A 1 182 ? -9.991 16.096 -18.488 1.00 10.64 182 THR A N 1
ATOM 1392 C CA . THR A 1 182 ? -9.271 16.883 -19.485 1.00 10.58 182 THR A CA 1
ATOM 1393 C C . THR A 1 182 ? -10.085 16.992 -20.767 1.00 12.92 182 THR A C 1
ATOM 1394 O O . THR A 1 182 ? -10.251 18.085 -21.323 1.00 13.97 182 THR A O 1
ATOM 1398 N N . VAL A 1 183 ? -10.630 15.861 -21.228 1.00 9.75 183 VAL A N 1
ATOM 1399 C CA . VAL A 1 183 ? -11.459 15.840 -22.431 1.00 13.34 183 VAL A CA 1
ATOM 1400 C C . VAL A 1 183 ? -12.745 16.630 -22.213 1.00 13.42 183 VAL A C 1
ATOM 1401 O O . VAL A 1 183 ? -13.198 17.361 -23.109 1.00 13.40 183 VAL A O 1
ATOM 1405 N N . ASP A 1 184 ? -13.376 16.465 -21.041 1.00 12.80 184 ASP A N 1
ATOM 1406 C CA . ASP A 1 184 ? -14.556 17.266 -20.724 1.00 11.80 184 ASP A CA 1
ATOM 1407 C C . ASP A 1 184 ? -14.259 18.755 -20.901 1.00 14.62 184 ASP A C 1
ATOM 1408 O O . ASP A 1 184 ? -15.062 19.494 -21.487 1.00 12.88 184 ASP A O 1
ATOM 1413 N N . LEU A 1 185 ? -13.103 19.208 -20.420 1.00 12.38 185 LEU A N 1
ATOM 1414 C CA . LEU A 1 185 ? -12.807 20.632 -20.509 1.00 12.47 185 LEU A CA 1
ATOM 1415 C C . LEU A 1 185 ? -12.656 21.072 -21.958 1.00 14.33 185 LEU A C 1
ATOM 1416 O O . LEU A 1 185 ? -12.944 22.228 -22.278 1.00 16.30 185 LEU A O 1
ATOM 1421 N N . ALA A 1 186 ? -12.225 20.168 -22.848 1.00 13.20 186 ALA A N 1
ATOM 1422 C CA . ALA A 1 186 ? -12.096 20.541 -24.256 1.00 14.93 186 ALA A CA 1
ATOM 1423 C C . ALA A 1 186 ? -13.441 20.936 -24.852 1.00 15.83 186 ALA A C 1
ATOM 1424 O O . ALA A 1 186 ? -13.509 21.812 -25.722 1.00 16.55 186 ALA A O 1
ATOM 1426 N N . GLU A 1 187 ? -14.520 20.278 -24.427 1.00 13.78 187 GLU A N 1
ATOM 1427 C CA . GLU A 1 187 ? -15.849 20.703 -24.862 1.00 15.87 187 GLU A CA 1
ATOM 1428 C C . GLU A 1 187 ? -16.152 22.110 -24.372 1.00 19.02 187 GLU A C 1
ATOM 1429 O O . GLU A 1 187 ? -16.558 22.983 -25.151 1.00 17.75 187 GLU A O 1
ATOM 1435 N N . ARG A 1 188 ? -15.977 22.342 -23.072 1.00 15.66 188 ARG A N 1
ATOM 1436 C CA . ARG A 1 188 ? -16.254 23.661 -22.518 1.00 15.19 188 ARG A CA 1
ATOM 1437 C C . ARG A 1 188 ? -15.368 24.720 -23.164 1.00 17.78 188 ARG A C 1
ATOM 1438 O O . ARG A 1 188 ? -15.844 25.815 -23.500 1.00 17.98 188 ARG A O 1
ATOM 1446 N N . ALA A 1 189 ? -14.080 24.413 -23.352 1.00 14.33 189 ALA A N 1
ATOM 1447 C CA . ALA A 1 189 ? -13.163 25.371 -23.964 1.00 17.78 189 ALA A CA 1
ATOM 1448 C C . ALA A 1 189 ? -13.518 25.672 -25.415 1.00 20.78 189 ALA A C 1
ATOM 1449 O O . ALA A 1 189 ? -13.158 26.742 -25.919 1.00 22.14 189 ALA A O 1
ATOM 1451 N N . GLY A 1 190 ? -14.197 24.759 -26.103 1.00 17.81 190 GLY A N 1
ATOM 1452 C CA . GLY A 1 190 ? -14.652 25.006 -27.450 1.00 20.93 190 GLY A CA 1
ATOM 1453 C C . GLY A 1 190 ? -16.090 25.458 -27.571 1.00 21.90 190 GLY A C 1
ATOM 1454 O O . GLY A 1 190 ? -16.565 25.662 -28.693 1.00 24.76 190 GLY A O 1
ATOM 1455 N N . ARG A 1 191 ? -16.798 25.607 -26.451 1.00 18.99 191 ARG A N 1
ATOM 1456 C CA . ARG A 1 191 ? -18.208 25.993 -26.430 1.00 19.66 191 ARG A CA 1
ATOM 1457 C C . ARG A 1 191 ? -19.072 25.042 -27.255 1.00 22.59 191 ARG A C 1
ATOM 1458 O O . ARG A 1 191 ? -19.937 25.470 -28.020 1.00 23.25 191 ARG A O 1
ATOM 1466 N N . PHE A 1 192 ? -18.852 23.737 -27.104 1.00 17.04 192 PHE A N 1
ATOM 1467 C CA . PHE A 1 192 ? -19.716 22.771 -27.768 1.00 13.47 192 PHE A CA 1
ATOM 1468 C C . PHE A 1 192 ? -19.949 21.594 -26.833 1.00 17.37 192 PHE A C 1
ATOM 1469 O O . PHE A 1 192 ? -19.278 21.448 -25.810 1.00 19.46 192 PHE A O 1
ATOM 1477 N N . GLU A 1 193 ? -20.918 20.751 -27.189 1.00 16.89 193 GLU A N 1
ATOM 1478 C CA . GLU A 1 193 ? -21.141 19.491 -26.485 1.00 15.79 193 GLU A CA 1
ATOM 1479 C C . GLU A 1 193 ? -21.363 18.380 -27.495 1.00 17.67 193 GLU A C 1
ATOM 1480 O O . GLU A 1 193 ? -22.287 18.456 -28.308 1.00 18.37 193 GLU A O 1
ATOM 1486 N N . VAL A 1 194 ? -20.526 17.351 -27.435 1.00 15.03 194 VAL A N 1
ATOM 1487 C CA . VAL A 1 194 ? -20.815 16.158 -28.235 1.00 14.86 194 VAL A CA 1
ATOM 1488 C C . VAL A 1 194 ? -22.204 15.650 -27.865 1.00 17.59 194 VAL A C 1
ATOM 1489 O O . VAL A 1 194 ? -22.598 15.729 -26.684 1.00 16.39 194 VAL A O 1
ATOM 1493 N N . PRO A 1 195 ? -23.019 15.194 -28.814 1.00 15.59 195 PRO A N 1
ATOM 1494 C CA . PRO A 1 195 ? -24.358 14.712 -28.451 1.00 14.21 195 PRO A CA 1
ATOM 1495 C C . PRO A 1 195 ? -24.274 13.645 -27.372 1.00 12.81 195 PRO A C 1
ATOM 1496 O O . PRO A 1 195 ? -23.450 12.734 -27.445 1.00 14.86 195 PRO A O 1
ATOM 1500 N N . HIS A 1 196 ? -25.119 13.775 -26.347 1.00 15.79 196 HIS A N 1
ATOM 1501 C CA . HIS A 1 196 ? -24.916 12.958 -25.154 1.00 13.24 196 HIS A CA 1
ATOM 1502 C C . HIS A 1 196 ? -25.128 11.479 -25.440 1.00 17.72 196 HIS A C 1
ATOM 1503 O O . HIS A 1 196 ? -24.434 10.627 -24.871 1.00 13.00 196 HIS A O 1
ATOM 1510 N N . ARG A 1 197 ? -26.078 11.148 -26.315 1.00 16.48 197 ARG A N 1
ATOM 1511 C CA . ARG A 1 197 ? -26.285 9.743 -26.631 1.00 15.61 197 ARG A CA 1
ATOM 1512 C C . ARG A 1 197 ? -25.098 9.153 -27.381 1.00 15.62 197 ARG A C 1
ATOM 1513 O O . ARG A 1 197 ? -24.886 7.939 -27.317 1.00 17.05 197 ARG A O 1
ATOM 1521 N N . VAL A 1 198 ? -24.297 9.990 -28.048 1.00 14.64 198 VAL A N 1
ATOM 1522 C CA . VAL A 1 198 ? -23.101 9.485 -28.707 1.00 16.70 198 VAL A CA 1
ATOM 1523 C C . VAL A 1 198 ? -21.941 9.422 -27.720 1.00 11.20 198 VAL A C 1
ATOM 1524 O O . VAL A 1 198 ? -21.085 8.528 -27.814 1.00 12.66 198 VAL A O 1
ATOM 1528 N N . PHE A 1 199 ? -21.872 10.364 -26.776 1.00 13.84 199 PHE A N 1
ATOM 1529 C CA . PHE A 1 199 ? -20.878 10.223 -25.723 1.00 14.38 199 PHE A CA 1
ATOM 1530 C C . PHE A 1 199 ? -21.011 8.859 -25.069 1.00 14.81 199 PHE A C 1
ATOM 1531 O O . PHE A 1 199 ? -20.009 8.181 -24.809 1.00 16.48 199 PHE A O 1
ATOM 1539 N N . ASP A 1 200 ? -22.252 8.432 -24.828 1.00 14.16 200 ASP A N 1
ATOM 1540 C CA . ASP A 1 200 ? -22.532 7.172 -24.149 1.00 15.73 200 ASP A CA 1
ATOM 1541 C C . ASP A 1 200 ? -22.348 5.952 -25.042 1.00 14.53 200 ASP A C 1
ATOM 1542 O O . ASP A 1 200 ? -22.379 4.828 -24.525 1.00 14.53 200 ASP A O 1
ATOM 1547 N N . SER A 1 201 ? -22.171 6.141 -26.350 1.00 14.06 201 SER A N 1
ATOM 1548 C CA . SER A 1 201 ? -22.170 5.026 -27.287 1.00 14.06 201 SER A CA 1
ATOM 1549 C C . SER A 1 201 ? -21.008 4.084 -27.010 1.00 12.73 201 SER A C 1
ATOM 1550 O O . SER A 1 201 ? -19.980 4.460 -26.441 1.00 15.20 201 SER A O 1
ATOM 1553 N N . ALA A 1 202 ? -21.182 2.835 -27.428 1.00 11.13 202 ALA A N 1
ATOM 1554 C CA . ALA A 1 202 ? -20.111 1.863 -27.269 1.00 12.32 202 ALA A CA 1
ATOM 1555 C C . ALA A 1 202 ? -18.880 2.277 -28.066 1.00 11.72 202 ALA A C 1
ATOM 1556 O O . ALA A 1 202 ? -17.749 2.087 -27.609 1.00 13.04 202 ALA A O 1
ATOM 1558 N N . VAL A 1 203 ? -19.079 2.846 -29.261 1.00 13.47 203 VAL A N 1
ATOM 1559 C CA . VAL A 1 203 ? -17.937 3.232 -30.080 1.00 11.91 203 VAL A CA 1
ATOM 1560 C C . VAL A 1 203 ? -17.177 4.377 -29.425 1.00 12.75 203 VAL A C 1
ATOM 1561 O O . VAL A 1 203 ? -15.947 4.335 -29.311 1.00 13.58 203 VAL A O 1
ATOM 1565 N N . MET A 1 204 ? -17.895 5.425 -28.989 1.00 12.67 204 MET A N 1
ATOM 1566 C CA . MET A 1 204 ? -17.185 6.530 -28.351 1.00 12.90 204 MET A CA 1
ATOM 1567 C C . MET A 1 204 ? -16.593 6.112 -27.015 1.00 14.43 204 MET A C 1
ATOM 1568 O O . MET A 1 204 ? -15.507 6.587 -26.652 1.00 15.58 204 MET A O 1
ATOM 1573 N N . SER A 1 205 ? -17.273 5.228 -26.273 1.00 13.15 205 SER A N 1
ATOM 1574 C CA . SER A 1 205 ? -16.688 4.745 -25.024 1.00 14.84 205 SER A CA 1
ATOM 1575 C C . SER A 1 205 ? -15.340 4.088 -25.282 1.00 14.46 205 SER A C 1
ATOM 1576 O O . SER A 1 205 ? -14.381 4.307 -24.531 1.00 14.96 205 SER A O 1
ATOM 1579 N N . ALA A 1 206 ? -15.250 3.290 -26.348 1.00 12.79 206 ALA A N 1
ATOM 1580 C CA . ALA A 1 206 ? -13.994 2.632 -26.690 1.00 15.42 206 ALA A CA 1
ATOM 1581 C C . ALA A 1 206 ? -12.934 3.640 -27.118 1.00 14.04 206 ALA A C 1
ATOM 1582 O O . ALA A 1 206 ? -11.756 3.489 -26.777 1.00 14.22 206 ALA A O 1
ATOM 1584 N N . MET A 1 207 ? -13.325 4.650 -27.899 1.00 13.29 207 MET A N 1
ATOM 1585 C CA . MET A 1 207 ? -12.373 5.690 -28.278 1.00 12.17 207 MET A CA 1
ATOM 1586 C C . MET A 1 207 ? -11.834 6.402 -27.050 1.00 13.33 207 MET A C 1
ATOM 1587 O O . MET A 1 207 ? -10.631 6.671 -26.947 1.00 11.89 207 MET A O 1
ATOM 1592 N N . LEU A 1 208 ? -12.714 6.732 -26.110 1.00 10.63 208 LEU A N 1
ATOM 1593 C CA . LEU A 1 208 ? -12.244 7.430 -24.919 1.00 11.89 208 LEU A CA 1
ATOM 1594 C C . LEU A 1 208 ? -11.351 6.534 -24.075 1.00 12.34 208 LEU A C 1
ATOM 1595 O O . LEU A 1 208 ? -10.362 7.005 -23.501 1.00 13.82 208 LEU A O 1
ATOM 1600 N N . GLN A 1 209 ? -11.669 5.237 -24.007 1.00 13.31 209 GLN A N 1
ATOM 1601 C CA . GLN A 1 209 ? -10.836 4.317 -23.239 1.00 14.30 209 GLN A CA 1
ATOM 1602 C C . GLN A 1 209 ? -9.437 4.231 -23.834 1.00 13.15 209 GLN A C 1
ATOM 1603 O O . GLN A 1 209 ? -8.439 4.148 -23.105 1.00 12.85 209 GLN A O 1
ATOM 1609 N N . ILE A 1 210 ? -9.343 4.255 -25.160 1.00 13.13 210 ILE A N 1
ATOM 1610 C CA . ILE A 1 210 ? -8.037 4.304 -25.814 1.00 11.60 210 ILE A CA 1
ATOM 1611 C C . ILE A 1 210 ? -7.285 5.576 -25.427 1.00 12.56 210 ILE A C 1
ATOM 1612 O O . ILE A 1 210 ? -6.093 5.539 -25.095 1.00 12.30 210 ILE A O 1
ATOM 1617 N N . ALA A 1 211 ? -7.970 6.722 -25.463 1.00 12.35 211 ALA A N 1
ATOM 1618 C CA . ALA A 1 211 ? -7.338 7.973 -25.061 1.00 12.33 211 ALA A CA 1
ATOM 1619 C C . ALA A 1 211 ? -6.818 7.893 -23.634 1.00 15.10 211 ALA A C 1
ATOM 1620 O O . ALA A 1 211 ? -5.689 8.308 -23.350 1.00 14.96 211 ALA A O 1
ATOM 1622 N N . VAL A 1 212 ? -7.636 7.362 -22.722 1.00 12.02 212 VAL A N 1
ATOM 1623 C CA . VAL A 1 212 ? -7.223 7.210 -21.333 1.00 12.49 212 VAL A CA 1
ATOM 1624 C C . VAL A 1 212 ? -6.019 6.279 -21.239 1.00 16.02 212 VAL A C 1
ATOM 1625 O O . VAL A 1 212 ? -5.013 6.593 -20.588 1.00 14.53 212 VAL A O 1
ATOM 1629 N N . ASP A 1 213 ? -6.108 5.119 -21.898 1.00 11.87 213 ASP A N 1
ATOM 1630 C CA . ASP A 1 213 ? -5.062 4.102 -21.789 1.00 13.15 213 ASP A CA 1
ATOM 1631 C C . ASP A 1 213 ? -3.740 4.572 -22.381 1.00 16.63 213 ASP A C 1
ATOM 1632 O O . ASP A 1 213 ? -2.677 4.335 -21.793 1.00 15.10 213 ASP A O 1
ATOM 1637 N N . VAL A 1 214 ? -3.774 5.212 -23.555 1.00 12.60 214 VAL A N 1
ATOM 1638 C CA . VAL A 1 214 ? -2.529 5.654 -24.169 1.00 14.43 214 VAL A CA 1
ATOM 1639 C C . VAL A 1 214 ? -1.824 6.644 -23.255 1.00 16.42 214 VAL A C 1
ATOM 1640 O O . VAL A 1 214 ? -0.610 6.566 -23.055 1.00 16.75 214 VAL A O 1
ATOM 1644 N N . ASN A 1 215 ? -2.581 7.555 -22.646 1.00 14.44 215 ASN A N 1
ATOM 1645 C CA . ASN A 1 215 ? -1.980 8.500 -21.711 1.00 15.68 215 ASN A CA 1
ATOM 1646 C C . ASN A 1 215 ? -1.400 7.792 -20.493 1.00 13.91 215 ASN A C 1
ATOM 1647 O O . ASN A 1 215 ? -0.271 8.076 -20.086 1.00 15.83 215 ASN A O 1
ATOM 1652 N N . LEU A 1 216 ? -2.153 6.864 -19.887 1.00 13.05 216 LEU A N 1
ATOM 1653 C CA . LEU A 1 216 ? -1.619 6.293 -18.655 1.00 12.69 216 LEU A CA 1
ATOM 1654 C C . LEU A 1 216 ? -0.431 5.381 -18.943 1.00 14.50 216 LEU A C 1
ATOM 1655 O O . LEU A 1 216 ? 0.501 5.310 -18.135 1.00 15.72 216 LEU A O 1
ATOM 1660 N N . LEU A 1 217 ? -0.427 4.694 -20.087 1.00 14.55 217 LEU A N 1
ATOM 1661 C CA . LEU A 1 217 ? 0.711 3.836 -20.413 1.00 14.28 217 LEU A CA 1
ATOM 1662 C C . LEU A 1 217 ? 1.957 4.671 -20.692 1.00 16.15 217 LEU A C 1
ATOM 1663 O O . LEU A 1 217 ? 3.040 4.386 -20.165 1.00 17.46 217 LEU A O 1
ATOM 1668 N N . LEU A 1 218 ? 1.821 5.715 -21.514 1.00 15.55 218 LEU A N 1
ATOM 1669 C CA . LEU A 1 218 ? 2.950 6.609 -21.759 1.00 17.10 218 LEU A CA 1
ATOM 1670 C C . LEU A 1 218 ? 3.420 7.258 -20.461 1.00 21.15 218 LEU A C 1
ATOM 1671 O O . LEU A 1 218 ? 4.626 7.409 -20.238 1.00 16.26 218 LEU A O 1
ATOM 1676 N N . ASN A 1 219 ? 2.486 7.612 -19.574 1.00 14.75 219 ASN A N 1
ATOM 1677 C CA . ASN A 1 219 ? 2.879 8.210 -18.301 1.00 14.47 219 ASN A CA 1
ATOM 1678 C C . ASN A 1 219 ? 3.720 7.241 -17.478 1.00 15.64 219 ASN A C 1
ATOM 1679 O O . ASN A 1 219 ? 4.734 7.633 -16.892 1.00 14.52 219 ASN A O 1
ATOM 1684 N N . ASP A 1 220 ? 3.327 5.965 -17.431 1.00 13.13 220 ASP A N 1
ATOM 1685 C CA . ASP A 1 220 ? 4.078 5.021 -16.611 1.00 11.62 220 ASP A CA 1
ATOM 1686 C C . ASP A 1 220 ? 5.468 4.763 -17.179 1.00 17.74 220 ASP A C 1
ATOM 1687 O O . ASP A 1 220 ? 6.409 4.526 -16.414 1.00 15.33 220 ASP A O 1
ATOM 1692 N N . ILE A 1 221 ? 5.626 4.829 -18.503 1.00 14.83 221 ILE A N 1
ATOM 1693 C CA . ILE A 1 221 ? 6.961 4.703 -19.077 1.00 17.53 221 ILE A CA 1
ATOM 1694 C C . ILE A 1 221 ? 7.790 5.938 -18.748 1.00 16.18 221 ILE A C 1
ATOM 1695 O O . ILE A 1 221 ? 8.959 5.836 -18.354 1.00 20.12 221 ILE A O 1
ATOM 1700 N N . ALA A 1 222 ? 7.193 7.124 -18.887 1.00 14.09 222 ALA A N 1
ATOM 1701 C CA . ALA A 1 222 ? 7.950 8.353 -18.665 1.00 17.27 222 ALA A CA 1
ATOM 1702 C C . ALA A 1 222 ? 8.353 8.520 -17.201 1.00 19.83 222 ALA A C 1
ATOM 1703 O O . ALA A 1 222 ? 9.414 9.088 -16.912 1.00 23.23 222 ALA A O 1
ATOM 1705 N N . SER A 1 223 ? 7.536 8.023 -16.276 1.00 16.67 223 SER A N 1
ATOM 1706 C CA A SER A 1 223 ? 7.768 8.174 -14.845 0.54 19.91 223 SER A CA 1
ATOM 1707 C CA B SER A 1 223 ? 7.785 8.184 -14.848 0.46 19.91 223 SER A CA 1
ATOM 1708 C C . SER A 1 223 ? 8.525 7.003 -14.236 1.00 15.39 223 SER A C 1
ATOM 1709 O O . SER A 1 223 ? 8.781 7.013 -13.030 1.00 18.12 223 SER A O 1
ATOM 1714 N N . LEU A 1 224 ? 8.884 6.003 -15.041 1.00 16.97 224 LEU A N 1
ATOM 1715 C CA . LEU A 1 224 ? 9.382 4.741 -14.501 1.00 16.84 224 LEU A CA 1
ATOM 1716 C C . LEU A 1 224 ? 10.576 4.940 -13.572 1.00 16.01 224 LEU A C 1
ATOM 1717 O O . LEU A 1 224 ? 10.588 4.433 -12.445 1.00 15.64 224 LEU A O 1
ATOM 1722 N N . GLU A 1 225 ? 11.590 5.680 -14.020 1.00 16.20 225 GLU A N 1
ATOM 1723 C CA . GLU A 1 225 ? 12.801 5.749 -13.208 1.00 17.99 225 GLU A CA 1
ATOM 1724 C C . GLU A 1 225 ? 12.568 6.548 -11.932 1.00 18.27 225 GLU A C 1
ATOM 1725 O O . GLU A 1 225 ? 13.080 6.184 -10.866 1.00 19.66 225 GLU A O 1
ATOM 1731 N N . LYS A 1 226 ? 11.782 7.626 -12.007 1.00 16.41 226 LYS A N 1
ATOM 1732 C CA . LYS A 1 226 ? 11.464 8.359 -10.787 1.00 16.52 226 LYS A CA 1
ATOM 1733 C C . LYS A 1 226 ? 10.694 7.478 -9.814 1.00 18.62 226 LYS A C 1
ATOM 1734 O O . LYS A 1 226 ? 10.969 7.472 -8.607 1.00 17.76 226 LYS A O 1
ATOM 1736 N N . GLU A 1 227 ? 9.744 6.701 -10.327 1.00 19.87 227 GLU A N 1
ATOM 1737 C CA . GLU A 1 227 ? 8.938 5.860 -9.455 1.00 16.90 227 GLU A CA 1
ATOM 1738 C C . GLU A 1 227 ? 9.733 4.681 -8.900 1.00 15.25 227 GLU A C 1
ATOM 1739 O O . GLU A 1 227 ? 9.528 4.292 -7.744 1.00 18.04 227 GLU A O 1
ATOM 1745 N N . GLU A 1 228 ? 10.641 4.109 -9.694 1.00 17.36 228 GLU A N 1
ATOM 1746 C CA . GLU A 1 228 ? 11.542 3.088 -9.167 1.00 17.86 228 GLU A CA 1
ATOM 1747 C C . GLU A 1 228 ? 12.344 3.625 -7.982 1.00 16.69 228 GLU A C 1
ATOM 1748 O O . GLU A 1 228 ? 12.504 2.938 -6.964 1.00 20.83 228 GLU A O 1
ATOM 1754 N N . ALA A 1 229 ? 12.843 4.855 -8.092 1.00 18.39 229 ALA A N 1
ATOM 1755 C CA . ALA A 1 229 ? 13.660 5.430 -7.031 1.00 18.55 229 ALA A CA 1
ATOM 1756 C C . ALA A 1 229 ? 12.873 5.649 -5.749 1.00 20.41 229 ALA A C 1
ATOM 1757 O O . ALA A 1 229 ? 13.474 5.713 -4.670 1.00 21.34 229 ALA A O 1
ATOM 1759 N N . ARG A 1 230 ? 11.552 5.761 -5.835 1.00 20.08 230 ARG A N 1
ATOM 1760 C CA . ARG A 1 230 ? 10.709 5.877 -4.656 1.00 22.26 230 ARG A CA 1
ATOM 1761 C C . ARG A 1 230 ? 10.113 4.547 -4.221 1.00 24.65 230 ARG A C 1
ATOM 1762 O O . ARG A 1 230 ? 9.302 4.529 -3.293 1.00 25.15 230 ARG A O 1
ATOM 1766 N N . GLY A 1 231 ? 10.490 3.441 -4.862 1.00 20.67 231 GLY A N 1
ATOM 1767 C CA . GLY A 1 231 ? 9.895 2.160 -4.533 1.00 26.52 231 GLY A CA 1
ATOM 1768 C C . GLY A 1 231 ? 8.424 2.043 -4.866 1.00 24.91 231 GLY A C 1
ATOM 1769 O O . GLY A 1 231 ? 7.726 1.227 -4.263 1.00 23.71 231 GLY A O 1
ATOM 1770 N N . GLU A 1 232 ? 7.930 2.851 -5.803 1.00 23.00 232 GLU A N 1
ATOM 1771 C CA . GLU A 1 232 ? 6.548 2.745 -6.256 1.00 23.33 232 GLU A CA 1
ATOM 1772 C C . GLU A 1 232 ? 6.308 1.399 -6.930 1.00 20.69 232 GLU A C 1
ATOM 1773 O O . GLU A 1 232 ? 7.109 0.944 -7.750 1.00 25.61 232 GLU A O 1
ATOM 1779 N N . GLN A 1 233 ? 5.190 0.757 -6.580 1.00 17.96 233 GLN A N 1
ATOM 1780 C CA . GLN A 1 233 ? 4.864 -0.543 -7.145 1.00 19.75 233 GLN A CA 1
ATOM 1781 C C . GLN A 1 233 ? 3.649 -0.524 -8.057 1.00 18.38 233 GLN A C 1
ATOM 1782 O O . GLN A 1 233 ? 3.435 -1.496 -8.793 1.00 19.31 233 GLN A O 1
ATOM 1788 N N . ASN A 1 234 ? 2.846 0.543 -8.024 1.00 17.34 234 ASN A N 1
ATOM 1789 C CA . ASN A 1 234 ? 1.658 0.644 -8.870 1.00 17.36 234 ASN A CA 1
ATOM 1790 C C . ASN A 1 234 ? 1.991 1.466 -10.112 1.00 19.40 234 ASN A C 1
ATOM 1791 O O . ASN A 1 234 ? 1.538 2.589 -10.322 1.00 19.90 234 ASN A O 1
ATOM 1796 N N . ASN A 1 235 ? 2.860 0.867 -10.907 1.00 16.58 235 ASN A N 1
ATOM 1797 C CA . ASN A 1 235 ? 3.235 1.313 -12.231 1.00 15.19 235 ASN A CA 1
ATOM 1798 C C . ASN A 1 235 ? 3.085 0.097 -13.125 1.00 11.59 235 ASN A C 1
ATOM 1799 O O . ASN A 1 235 ? 3.459 -1.009 -12.720 1.00 12.85 235 ASN A O 1
ATOM 1804 N N . MET A 1 236 ? 2.525 0.293 -14.317 1.00 13.85 236 MET A N 1
ATOM 1805 C CA . MET A 1 236 ? 2.233 -0.851 -15.181 1.00 15.77 236 MET A CA 1
ATOM 1806 C C . MET A 1 236 ? 3.455 -1.738 -15.402 1.00 16.13 236 MET A C 1
ATOM 1807 O O . MET A 1 236 ? 3.322 -2.957 -15.527 1.00 14.77 236 MET A O 1
ATOM 1812 N N . VAL A 1 237 ? 4.653 -1.162 -15.426 1.00 13.86 237 VAL A N 1
ATOM 1813 C CA . VAL A 1 237 ? 5.847 -1.977 -15.646 1.00 13.36 237 VAL A CA 1
ATOM 1814 C C . VAL A 1 237 ? 6.024 -2.984 -14.517 1.00 16.50 237 VAL A C 1
ATOM 1815 O O . VAL A 1 237 ? 6.190 -4.187 -14.750 1.00 16.57 237 VAL A O 1
ATOM 1819 N N . MET A 1 238 ? 5.992 -2.505 -13.272 1.00 17.95 238 MET A N 1
ATOM 1820 C CA . MET A 1 238 ? 6.137 -3.383 -12.118 1.00 17.13 238 MET A CA 1
ATOM 1821 C C . MET A 1 238 ? 4.987 -4.371 -12.012 1.00 16.42 238 MET A C 1
ATOM 1822 O O . MET A 1 238 ? 5.174 -5.493 -11.529 1.00 15.39 238 MET A O 1
ATOM 1827 N N . ILE A 1 239 ? 3.786 -3.952 -12.402 1.00 13.34 239 ILE A N 1
ATOM 1828 C CA . ILE A 1 239 ? 2.627 -4.824 -12.282 1.00 12.29 239 ILE A CA 1
ATOM 1829 C C . ILE A 1 239 ? 2.717 -5.962 -13.284 1.00 13.00 239 ILE A C 1
ATOM 1830 O O . ILE A 1 239 ? 2.401 -7.118 -12.961 1.00 18.06 239 ILE A O 1
ATOM 1835 N N . LEU A 1 240 ? 3.130 -5.659 -14.511 1.00 14.02 240 LEU A N 1
ATOM 1836 C CA . LEU A 1 240 ? 3.270 -6.709 -15.513 1.00 13.48 240 LEU A CA 1
ATOM 1837 C C . LEU A 1 240 ? 4.343 -7.710 -15.109 1.00 17.68 240 LEU A C 1
ATOM 1838 O O . LEU A 1 240 ? 4.215 -8.908 -15.389 1.00 17.94 240 LEU A O 1
ATOM 1843 N N . ARG A 1 241 ? 5.400 -7.244 -14.444 1.00 15.01 241 ARG A N 1
ATOM 1844 C CA . ARG A 1 241 ? 6.408 -8.186 -13.968 1.00 16.71 241 ARG A CA 1
ATOM 1845 C C . ARG A 1 241 ? 5.801 -9.157 -12.961 1.00 20.14 241 ARG A C 1
ATOM 1846 O O . ARG A 1 241 ? 6.100 -10.359 -12.980 1.00 22.86 241 ARG A O 1
ATOM 1854 N N . ARG A 1 242 ? 4.938 -8.658 -12.078 1.00 17.65 242 ARG A N 1
ATOM 1855 C CA . ARG A 1 242 ? 4.295 -9.540 -11.112 1.00 21.87 242 ARG A CA 1
ATOM 1856 C C . ARG A 1 242 ? 3.263 -10.432 -11.784 1.00 23.71 242 ARG A C 1
ATOM 1857 O O . ARG A 1 242 ? 3.136 -11.613 -11.439 1.00 22.32 242 ARG A O 1
ATOM 1865 N N . GLU A 1 243 ? 2.513 -9.883 -12.738 1.00 17.83 243 GLU A N 1
ATOM 1866 C CA . GLU A 1 243 ? 1.412 -10.637 -13.329 1.00 18.41 243 GLU A CA 1
ATOM 1867 C C . GLU A 1 243 ? 1.928 -11.792 -14.179 1.00 25.14 243 GLU A C 1
ATOM 1868 O O . GLU A 1 243 ? 1.358 -12.893 -14.150 1.00 24.75 243 GLU A O 1
ATOM 1874 N N . HIS A 1 244 ? 3.018 -11.570 -14.920 1.00 19.01 244 HIS A N 1
ATOM 1875 C CA . HIS A 1 244 ? 3.480 -12.517 -15.923 1.00 23.46 244 HIS A CA 1
ATOM 1876 C C . HIS A 1 244 ? 4.868 -13.093 -15.676 1.00 27.38 244 HIS A C 1
ATOM 1877 O O . HIS A 1 244 ? 5.277 -13.990 -16.424 1.00 23.68 244 HIS A O 1
ATOM 1884 N N . GLY A 1 245 ? 5.606 -12.606 -14.677 1.00 25.64 245 GLY A N 1
ATOM 1885 C CA . GLY A 1 245 ? 6.992 -12.997 -14.495 1.00 24.58 245 GLY A CA 1
ATOM 1886 C C . GLY A 1 245 ? 7.977 -12.348 -15.443 1.00 28.78 245 GLY A C 1
ATOM 1887 O O . GLY A 1 245 ? 9.163 -12.701 -15.419 1.00 27.62 245 GLY A O 1
ATOM 1888 N N . TRP A 1 246 ? 7.527 -11.407 -16.269 1.00 23.32 246 TRP A N 1
ATOM 1889 C CA . TRP A 1 246 ? 8.368 -10.763 -17.263 1.00 22.58 246 TRP A CA 1
ATOM 1890 C C . TRP A 1 246 ? 9.446 -9.897 -16.616 1.00 20.47 246 TRP A C 1
ATOM 1891 O O . TRP A 1 246 ? 9.294 -9.389 -15.503 1.00 22.03 246 TRP A O 1
ATOM 1902 N N . SER A 1 247 ? 10.538 -9.702 -17.350 1.00 20.35 247 SER A N 1
ATOM 1903 C CA . SER A 1 247 ? 11.482 -8.658 -16.991 1.00 20.91 247 SER A CA 1
ATOM 1904 C C . SER A 1 247 ? 10.824 -7.291 -17.156 1.00 24.07 247 SER A C 1
ATOM 1905 O O . SER A 1 247 ? 9.817 -7.136 -17.853 1.00 21.41 247 SER A O 1
ATOM 1908 N N . LYS A 1 248 ? 11.408 -6.285 -16.505 1.00 20.26 248 LYS A N 1
ATOM 1909 C CA . LYS A 1 248 ? 10.926 -4.928 -16.716 1.00 20.73 248 LYS A CA 1
ATOM 1910 C C . LYS A 1 248 ? 11.111 -4.518 -18.169 1.00 21.07 248 LYS A C 1
ATOM 1911 O O . LYS A 1 248 ? 10.272 -3.801 -18.729 1.00 20.95 248 LYS A O 1
ATOM 1917 N N . SER A 1 249 ? 12.167 -5.017 -18.811 1.00 24.59 249 SER A N 1
ATOM 1918 C CA . SER A 1 249 ? 12.434 -4.683 -20.206 1.00 22.08 249 SER A CA 1
ATOM 1919 C C . SER A 1 249 ? 11.350 -5.231 -21.136 1.00 22.63 249 SER A C 1
ATOM 1920 O O . SER A 1 249 ? 10.873 -4.528 -22.037 1.00 23.20 249 SER A O 1
ATOM 1923 N N . ARG A 1 250 ? 10.957 -6.488 -20.941 1.00 19.78 250 ARG A N 1
ATOM 1924 C CA . ARG A 1 250 ? 9.873 -7.053 -21.741 1.00 22.92 250 ARG A CA 1
ATOM 1925 C C . ARG A 1 250 ? 8.545 -6.359 -21.445 1.00 23.91 250 ARG A C 1
ATOM 1926 O O . ARG A 1 250 ? 7.709 -6.190 -22.344 1.00 21.19 250 ARG A O 1
ATOM 1934 N N . SER A 1 251 ? 8.329 -5.969 -20.188 1.00 18.38 251 SER A N 1
ATOM 1935 C CA . SER A 1 251 ? 7.090 -5.289 -19.823 1.00 16.72 251 SER A CA 1
ATOM 1936 C C . SER A 1 251 ? 6.966 -3.948 -20.535 1.00 19.04 251 SER A C 1
ATOM 1937 O O . SER A 1 251 ? 5.905 -3.614 -21.074 1.00 16.04 251 SER A O 1
ATOM 1940 N N . VAL A 1 252 ? 8.045 -3.168 -20.557 1.00 16.31 252 VAL A N 1
ATOM 1941 C CA . VAL A 1 252 ? 8.024 -1.918 -21.308 1.00 18.01 252 VAL A CA 1
ATOM 1942 C C . VAL A 1 252 ? 7.725 -2.172 -22.780 1.00 16.48 252 VAL A C 1
ATOM 1943 O O . VAL A 1 252 ? 6.919 -1.461 -23.396 1.00 19.77 252 VAL A O 1
ATOM 1947 N N A SER A 1 253 ? 8.371 -3.180 -23.373 0.57 17.96 253 SER A N 1
ATOM 1948 N N B SER A 1 253 ? 8.373 -3.178 -23.373 0.43 18.01 253 SER A N 1
ATOM 1949 C CA A SER A 1 253 ? 8.121 -3.466 -24.782 0.57 21.68 253 SER A CA 1
ATOM 1950 C CA B SER A 1 253 ? 8.127 -3.470 -24.781 0.43 21.68 253 SER A CA 1
ATOM 1951 C C A SER A 1 253 ? 6.667 -3.853 -25.008 0.57 19.86 253 SER A C 1
ATOM 1952 C C B SER A 1 253 ? 6.675 -3.865 -25.014 0.43 19.90 253 SER A C 1
ATOM 1953 O O A SER A 1 253 ? 6.054 -3.440 -26.000 0.57 21.92 253 SER A O 1
ATOM 1954 O O B SER A 1 253 ? 6.071 -3.469 -26.018 0.43 21.93 253 SER A O 1
ATOM 1959 N N . HIS A 1 254 ? 6.092 -4.631 -24.088 1.00 18.15 254 HIS A N 1
ATOM 1960 C CA . HIS A 1 254 ? 4.679 -4.969 -24.194 1.00 16.76 254 HIS A CA 1
ATOM 1961 C C . HIS A 1 254 ? 3.825 -3.709 -24.177 1.00 17.13 254 HIS A C 1
ATOM 1962 O O . HIS A 1 254 ? 2.932 -3.538 -25.015 1.00 18.00 254 HIS A O 1
ATOM 1969 N N . MET A 1 255 ? 4.113 -2.797 -23.243 1.00 14.06 255 MET A N 1
ATOM 1970 C CA . MET A 1 255 ? 3.333 -1.564 -23.157 1.00 15.75 255 MET A CA 1
ATOM 1971 C C . MET A 1 255 ? 3.453 -0.741 -24.432 1.00 18.23 255 MET A C 1
ATOM 1972 O O . MET A 1 255 ? 2.471 -0.140 -24.885 1.00 14.75 255 MET A O 1
ATOM 1977 N N . GLN A 1 256 ? 4.651 -0.686 -25.013 1.00 19.85 256 GLN A N 1
ATOM 1978 C CA . GLN A 1 256 ? 4.829 0.042 -26.262 1.00 21.47 256 GLN A CA 1
ATOM 1979 C C . GLN A 1 256 ? 4.003 -0.590 -27.373 1.00 22.67 256 GLN A C 1
ATOM 1980 O O . GLN A 1 256 ? 3.350 0.115 -28.148 1.00 21.07 256 GLN A O 1
ATOM 1986 N N . ASN A 1 257 ? 4.011 -1.922 -27.454 1.00 19.91 257 ASN A N 1
ATOM 1987 C CA . ASN A 1 257 ? 3.180 -2.600 -28.446 1.00 23.89 257 ASN A CA 1
ATOM 1988 C C . ASN A 1 257 ? 1.704 -2.305 -28.215 1.00 20.06 257 ASN A C 1
ATOM 1989 O O . ASN A 1 257 ? 0.939 -2.128 -29.173 1.00 18.98 257 ASN A O 1
ATOM 1994 N N . GLU A 1 258 ? 1.287 -2.237 -26.946 1.00 16.88 258 GLU A N 1
ATOM 1995 C CA . GLU A 1 258 ? -0.116 -1.979 -26.638 1.00 16.52 258 GLU A CA 1
ATOM 1996 C C . GLU A 1 258 ? -0.519 -0.569 -27.038 1.00 17.95 258 GLU A C 1
ATOM 1997 O O . GLU A 1 258 ? -1.616 -0.359 -27.570 1.00 17.62 258 GLU A O 1
ATOM 2003 N N . VAL A 1 259 ? 0.358 0.415 -26.802 1.00 15.76 259 VAL A N 1
ATOM 2004 C CA . VAL A 1 259 ? 0.061 1.779 -27.230 1.00 14.86 259 VAL A CA 1
ATOM 2005 C C . VAL A 1 259 ? -0.123 1.830 -28.743 1.00 16.31 259 VAL A C 1
ATOM 2006 O O . VAL A 1 259 ? -1.097 2.395 -29.252 1.00 16.67 259 VAL A O 1
ATOM 2010 N N . ARG A 1 260 ? 0.797 1.207 -29.482 1.00 16.70 260 ARG A N 1
ATOM 2011 C CA . ARG A 1 260 ? 0.707 1.212 -30.938 1.00 16.07 260 ARG A CA 1
ATOM 2012 C C . ARG A 1 260 ? -0.560 0.512 -31.414 1.00 17.11 260 ARG A C 1
ATOM 2013 O O . ARG A 1 260 ? -1.271 1.018 -32.287 1.00 16.09 260 ARG A O 1
ATOM 2021 N N . ALA A 1 261 ? -0.860 -0.660 -30.847 1.00 17.90 261 ALA A N 1
ATOM 2022 C CA . ALA A 1 261 ? -2.043 -1.396 -31.277 1.00 16.56 261 ALA A CA 1
ATOM 2023 C C . ALA A 1 261 ? -3.319 -0.613 -30.980 1.00 15.82 261 ALA A C 1
ATOM 2024 O O . ALA A 1 261 ? -4.258 -0.604 -31.789 1.00 16.38 261 ALA A O 1
ATOM 2026 N N . ARG A 1 262 ? -3.375 0.054 -29.826 1.00 14.35 262 ARG A N 1
ATOM 2027 C CA . ARG A 1 262 ? -4.579 0.800 -29.490 1.00 15.44 262 ARG A CA 1
ATOM 2028 C C . ARG A 1 262 ? -4.720 2.047 -30.343 1.00 13.68 262 ARG A C 1
ATOM 2029 O O . ARG A 1 262 ? -5.842 2.417 -30.713 1.00 15.00 262 ARG A O 1
ATOM 2037 N N . LEU A 1 263 ? -3.605 2.700 -30.687 1.00 15.82 263 LEU A N 1
ATOM 2038 C CA . LEU A 1 263 ? -3.679 3.819 -31.615 1.00 15.99 263 LEU A CA 1
ATOM 2039 C C . LEU A 1 263 ? -4.208 3.371 -32.976 1.00 15.31 263 LEU A C 1
ATOM 2040 O O . LEU A 1 263 ? -5.010 4.074 -33.599 1.00 16.39 263 LEU A O 1
ATOM 2045 N N . GLU A 1 264 ? -3.792 2.192 -33.441 1.00 14.50 264 GLU A N 1
ATOM 2046 C CA . GLU A 1 264 ? -4.320 1.702 -34.708 1.00 13.87 264 GLU A CA 1
ATOM 2047 C C . GLU A 1 264 ? -5.797 1.353 -34.590 1.00 14.63 264 GLU A C 1
ATOM 2048 O O . GLU A 1 264 ? -6.567 1.581 -35.528 1.00 15.94 264 GLU A O 1
ATOM 2054 N N . GLN A 1 265 ? -6.217 0.827 -33.437 1.00 15.61 265 GLN A N 1
ATOM 2055 C CA . GLN A 1 265 ? -7.636 0.577 -33.224 1.00 13.13 265 GLN A CA 1
ATOM 2056 C C . GLN A 1 265 ? -8.423 1.869 -33.127 1.00 14.52 265 GLN A C 1
ATOM 2057 O O . GLN A 1 265 ? -9.597 1.901 -33.514 1.00 14.37 265 GLN A O 1
ATOM 2063 N N . TYR A 1 266 ? -7.804 2.937 -32.605 1.00 13.45 266 TYR A N 1
ATOM 2064 C CA . TYR A 1 266 ? -8.486 4.223 -32.555 1.00 12.89 266 TYR A CA 1
ATOM 2065 C C . TYR A 1 266 ? -8.957 4.653 -33.941 1.00 15.57 266 TYR A C 1
ATOM 2066 O O . TYR A 1 266 ? -10.094 5.118 -34.104 1.00 14.52 266 TYR A O 1
ATOM 2075 N N . LEU A 1 267 ? -8.101 4.490 -34.956 1.00 15.42 267 LEU A N 1
ATOM 2076 C CA . LEU A 1 267 ? -8.481 4.859 -36.315 1.00 17.67 267 LEU A CA 1
ATOM 2077 C C . LEU A 1 267 ? -9.678 4.049 -36.790 1.00 13.15 267 LEU A C 1
ATOM 2078 O O . LEU A 1 267 ? -10.600 4.602 -37.397 1.00 15.73 267 LEU A O 1
ATOM 2083 N N . LEU A 1 268 ? -9.656 2.734 -36.544 1.00 18.31 268 LEU A N 1
ATOM 2084 C CA . LEU A 1 268 ? -10.778 1.868 -36.908 1.00 17.83 268 LEU A CA 1
ATOM 2085 C C . LEU A 1 268 ? -12.076 2.362 -36.289 1.00 18.02 268 LEU A C 1
ATOM 2086 O O . LEU A 1 268 ? -13.114 2.453 -36.962 1.00 16.41 268 LEU A O 1
ATOM 2091 N N . LEU A 1 269 ? -12.037 2.671 -34.993 1.00 14.19 269 LEU A N 1
ATOM 2092 C CA . LEU A 1 269 ? -13.235 3.132 -34.314 1.00 15.90 269 LEU A CA 1
ATOM 2093 C C . LEU A 1 269 ? -13.692 4.467 -34.876 1.00 15.39 269 LEU A C 1
ATOM 2094 O O . LEU A 1 269 ? -14.886 4.681 -35.091 1.00 14.92 269 LEU A O 1
ATOM 2099 N N . GLU A 1 270 ? -12.749 5.379 -35.118 1.00 15.66 270 GLU A N 1
ATOM 2100 C CA . GLU A 1 270 ? -13.078 6.643 -35.770 1.00 15.13 270 GLU A CA 1
ATOM 2101 C C . GLU A 1 270 ? -13.832 6.431 -37.067 1.00 18.40 270 GLU A C 1
ATOM 2102 O O . GLU A 1 270 ? -14.798 7.145 -37.357 1.00 18.55 270 GLU A O 1
ATOM 2108 N N A SER A 1 271 ? -13.404 5.449 -37.862 0.76 17.64 271 SER A N 1
ATOM 2109 N N B SER A 1 271 ? -13.392 5.469 -37.878 0.24 17.76 271 SER A N 1
ATOM 2110 C CA A SER A 1 271 ? -14.036 5.201 -39.149 0.76 21.34 271 SER A CA 1
ATOM 2111 C CA B SER A 1 271 ? -14.037 5.206 -39.155 0.24 21.29 271 SER A CA 1
ATOM 2112 C C A SER A 1 271 ? -15.483 4.751 -38.999 0.76 21.69 271 SER A C 1
ATOM 2113 C C B SER A 1 271 ? -15.471 4.716 -39.005 0.24 21.58 271 SER A C 1
ATOM 2114 O O A SER A 1 271 ? -16.243 4.823 -39.970 0.76 21.89 271 SER A O 1
ATOM 2115 O O B SER A 1 271 ? -16.208 4.718 -39.996 0.24 21.85 271 SER A O 1
ATOM 2120 N N . CYS A 1 272 ? -15.881 4.297 -37.806 1.00 16.01 272 CYS A N 1
ATOM 2121 C CA . CYS A 1 272 ? -17.265 3.917 -37.557 1.00 13.91 272 CYS A CA 1
ATOM 2122 C C . CYS A 1 272 ? -18.156 5.105 -37.237 1.00 15.07 272 CYS A C 1
ATOM 2123 O O . CYS A 1 272 ? -19.379 4.953 -37.209 1.00 15.45 272 CYS A O 1
ATOM 2126 N N . LEU A 1 273 ? -17.582 6.273 -36.954 1.00 15.17 273 LEU A N 1
ATOM 2127 C CA . LEU A 1 273 ? -18.407 7.396 -36.522 1.00 15.78 273 LEU A CA 1
ATOM 2128 C C . LEU A 1 273 ? -19.453 7.864 -37.536 1.00 18.38 273 LEU A C 1
ATOM 2129 O O . LEU A 1 273 ? -20.523 8.311 -37.089 1.00 17.31 273 LEU A O 1
ATOM 2134 N N . PRO A 1 274 ? -19.229 7.843 -38.857 1.00 18.43 274 PRO A N 1
ATOM 2135 C CA . PRO A 1 274 ? -20.346 8.194 -39.757 1.00 19.09 274 PRO A CA 1
ATOM 2136 C C . PRO A 1 274 ? -21.575 7.320 -39.533 1.00 17.38 274 PRO A C 1
ATOM 2137 O O . PRO A 1 274 ? -22.695 7.835 -39.399 1.00 15.30 274 PRO A O 1
ATOM 2141 N N . LYS A 1 275 ? -21.385 6.005 -39.460 1.00 17.05 275 LYS A N 1
ATOM 2142 C CA . LYS A 1 275 ? -22.511 5.107 -39.210 1.00 17.87 275 LYS A CA 1
ATOM 2143 C C . LYS A 1 275 ? -23.089 5.304 -37.811 1.00 16.88 275 LYS A C 1
ATOM 2144 O O . LYS A 1 275 ? -24.310 5.215 -37.619 1.00 16.82 275 LYS A O 1
ATOM 2148 N N . VAL A 1 276 ? -22.238 5.583 -36.823 1.00 15.93 276 VAL A N 1
ATOM 2149 C CA . VAL A 1 276 ? -22.735 5.861 -35.479 1.00 15.70 276 VAL A CA 1
ATOM 2150 C C . VAL A 1 276 ? -23.657 7.074 -35.498 1.00 17.14 276 VAL A C 1
ATOM 2151 O O . VAL A 1 276 ? -24.740 7.059 -34.905 1.00 14.86 276 VAL A O 1
ATOM 2155 N N . GLY A 1 277 ? -23.253 8.135 -36.201 1.00 17.16 277 GLY A N 1
ATOM 2156 C CA . GLY A 1 277 ? -24.119 9.299 -36.329 1.00 16.24 277 GLY A CA 1
ATOM 2157 C C . GLY A 1 277 ? -25.458 8.971 -36.963 1.00 19.93 277 GLY A C 1
ATOM 2158 O O . GLY A 1 277 ? -26.494 9.506 -36.558 1.00 21.15 277 GLY A O 1
ATOM 2159 N N . GLU A 1 278 ? -25.458 8.085 -37.964 1.00 19.91 278 GLU A N 1
ATOM 2160 C CA . GLU A 1 278 ? -26.717 7.652 -38.567 1.00 17.17 278 GLU A CA 1
ATOM 2161 C C . GLU A 1 278 ? -27.544 6.834 -37.585 1.00 18.89 278 GLU A C 1
ATOM 2162 O O . GLU A 1 278 ? -28.760 7.031 -37.476 1.00 18.54 278 GLU A O 1
ATOM 2168 N N . ILE A 1 279 ? -26.893 5.929 -36.844 1.00 17.83 279 ILE A N 1
ATOM 2169 C CA . ILE A 1 279 ? -27.601 5.099 -35.876 1.00 15.81 279 ILE A CA 1
ATOM 2170 C C . ILE A 1 279 ? -28.314 5.962 -34.846 1.00 19.52 279 ILE A C 1
ATOM 2171 O O . ILE A 1 279 ? -29.454 5.680 -34.455 1.00 19.42 279 ILE A O 1
ATOM 2176 N N . TYR A 1 280 ? -27.660 7.024 -34.386 1.00 16.70 280 TYR A N 1
ATOM 2177 C CA . TYR A 1 280 ? -28.258 7.897 -33.391 1.00 17.06 280 TYR A CA 1
ATOM 2178 C C . TYR A 1 280 ? -29.018 9.052 -34.015 1.00 20.23 280 TYR A C 1
ATOM 2179 O O . TYR A 1 280 ? -29.427 9.969 -33.293 1.00 20.86 280 TYR A O 1
ATOM 2188 N N . GLN A 1 281 ? -29.205 9.029 -35.337 1.00 17.27 281 GLN A N 1
ATOM 2189 C CA . GLN A 1 281 ? -30.011 10.024 -36.046 1.00 20.80 281 GLN A CA 1
ATOM 2190 C C . GLN A 1 281 ? -29.612 11.451 -35.661 1.00 20.29 281 GLN A C 1
ATOM 2191 O O . GLN A 1 281 ? -30.452 12.298 -35.336 1.00 23.13 281 GLN A O 1
ATOM 2197 N N . LEU A 1 282 ? -28.310 11.721 -35.696 1.00 20.52 282 LEU A N 1
ATOM 2198 C CA . LEU A 1 282 ? -27.829 13.062 -35.391 1.00 16.75 282 LEU A CA 1
ATOM 2199 C C . LEU A 1 282 ? -28.308 14.057 -36.440 1.00 20.11 282 LEU A C 1
ATOM 2200 O O . LEU A 1 282 ? -28.251 13.788 -37.641 1.00 21.45 282 LEU A O 1
ATOM 2205 N N . ASP A 1 283 ? -28.750 15.225 -35.983 1.00 19.90 283 ASP A N 1
ATOM 2206 C CA . ASP A 1 283 ? -29.056 16.298 -36.916 1.00 20.30 283 ASP A CA 1
ATOM 2207 C C . ASP A 1 283 ? -27.771 17.025 -37.286 1.00 20.22 283 ASP A C 1
ATOM 2208 O O . ASP A 1 283 ? -26.669 16.643 -36.885 1.00 19.37 283 ASP A O 1
ATOM 2213 N N . THR A 1 284 ? -27.913 18.084 -38.081 1.00 17.96 284 THR A N 1
ATOM 2214 C CA . THR A 1 284 ? -26.745 18.726 -38.664 1.00 19.34 284 THR A CA 1
ATOM 2215 C C . THR A 1 284 ? -25.855 19.329 -37.585 1.00 18.45 284 THR A C 1
ATOM 2216 O O . THR A 1 284 ? -24.635 19.118 -37.584 1.00 18.69 284 THR A O 1
ATOM 2220 N N . ALA A 1 285 ? -26.452 20.067 -36.651 1.00 18.67 285 ALA A N 1
ATOM 2221 C CA . ALA A 1 285 ? -25.668 20.665 -35.576 1.00 17.45 285 ALA A CA 1
ATOM 2222 C C . ALA A 1 285 ? -24.979 19.591 -34.747 1.00 18.62 285 ALA A C 1
ATOM 2223 O O . ALA A 1 285 ? -23.820 19.756 -34.347 1.00 21.27 285 ALA A O 1
ATOM 2225 N N . GLU A 1 286 ? -25.668 18.468 -34.518 1.00 18.85 286 GLU A N 1
ATOM 2226 C CA . GLU A 1 286 ? -25.112 17.380 -33.716 1.00 17.42 286 GLU A CA 1
ATOM 2227 C C . GLU A 1 286 ? -23.960 16.690 -34.428 1.00 20.31 286 GLU A C 1
ATOM 2228 O O . GLU A 1 286 ? -22.973 16.312 -33.790 1.00 18.26 286 GLU A O 1
ATOM 2234 N N . ARG A 1 287 ? -24.064 16.499 -35.746 1.00 20.06 287 ARG A N 1
ATOM 2235 C CA . ARG A 1 287 ? -22.923 15.951 -36.475 1.00 16.76 287 ARG A CA 1
ATOM 2236 C C . ARG A 1 287 ? -21.721 16.888 -36.383 1.00 15.58 287 ARG A C 1
ATOM 2237 O O . ARG A 1 287 ? -20.575 16.437 -36.254 1.00 16.89 287 ARG A O 1
ATOM 2245 N N . GLU A 1 288 ? -21.966 18.199 -36.425 1.00 16.17 288 GLU A N 1
ATOM 2246 C CA . GLU A 1 288 ? -20.872 19.157 -36.311 1.00 19.67 288 GLU A CA 1
ATOM 2247 C C . GLU A 1 288 ? -20.242 19.090 -34.924 1.00 15.47 288 GLU A C 1
ATOM 2248 O O . GLU A 1 288 ? -19.016 19.142 -34.787 1.00 18.26 288 GLU A O 1
ATOM 2254 N N . ALA A 1 289 ? -21.072 18.947 -33.894 1.00 17.74 289 ALA A N 1
ATOM 2255 C CA . ALA A 1 289 ? -20.560 18.824 -32.532 1.00 17.19 289 ALA A CA 1
ATOM 2256 C C . ALA A 1 289 ? -19.758 17.536 -32.344 1.00 16.61 289 ALA A C 1
ATOM 2257 O O . ALA A 1 289 ? -18.721 17.540 -31.663 1.00 15.28 289 ALA A O 1
ATOM 2259 N N . LEU A 1 290 ? -20.220 16.424 -32.933 1.00 13.33 290 LEU A N 1
ATOM 2260 C CA . LEU A 1 290 ? -19.446 15.187 -32.871 1.00 14.24 290 LEU A CA 1
ATOM 2261 C C . LEU A 1 290 ? -18.089 15.352 -33.540 1.00 18.61 290 LEU A C 1
ATOM 2262 O O . LEU A 1 290 ? -17.073 14.861 -33.035 1.00 15.68 290 LEU A O 1
ATOM 2267 N N . GLU A 1 291 ? -18.045 16.048 -34.680 1.00 16.57 291 GLU A N 1
ATOM 2268 C CA . GLU A 1 291 ? -16.775 16.261 -35.362 1.00 16.28 291 GLU A CA 1
ATOM 2269 C C . GLU A 1 291 ? -15.831 17.139 -34.534 1.00 13.11 291 GLU A C 1
ATOM 2270 O O . GLU A 1 291 ? -14.625 16.882 -34.496 1.00 16.81 291 GLU A O 1
ATOM 2276 N N . ARG A 1 292 ? -16.368 18.166 -33.858 1.00 16.50 292 ARG A N 1
ATOM 2277 C CA . ARG A 1 292 ? -15.559 18.955 -32.931 1.00 15.72 292 ARG A CA 1
ATOM 2278 C C . ARG A 1 292 ? -14.992 18.075 -31.826 1.00 13.49 292 ARG A C 1
ATOM 2279 O O . ARG A 1 292 ? -13.824 18.208 -31.449 1.00 15.22 292 ARG A O 1
ATOM 2287 N N . TYR A 1 293 ? -15.820 17.184 -31.282 1.00 15.76 293 TYR A N 1
ATOM 2288 C CA . TYR A 1 293 ? -15.353 16.297 -30.219 1.00 15.02 293 TYR A CA 1
ATOM 2289 C C . TYR A 1 293 ? -14.227 15.400 -30.710 1.00 15.10 293 TYR A C 1
ATOM 2290 O O . TYR A 1 293 ? -13.198 15.247 -30.040 1.00 14.39 293 TYR A O 1
ATOM 2299 N N . ARG A 1 294 ? -14.407 14.805 -31.889 1.00 14.99 294 ARG A N 1
ATOM 2300 C CA . ARG A 1 294 ? -13.396 13.924 -32.460 1.00 15.45 294 ARG A CA 1
ATOM 2301 C C . ARG A 1 294 ? -12.068 14.649 -32.645 1.00 17.31 294 ARG A C 1
ATOM 2302 O O . ARG A 1 294 ? -11.001 14.130 -32.285 1.00 16.74 294 ARG A O 1
ATOM 2310 N N . THR A 1 295 ? -12.112 15.857 -33.205 1.00 16.67 295 THR A N 1
ATOM 2311 C CA . THR A 1 295 ? -10.882 16.533 -33.594 1.00 16.82 295 THR A CA 1
ATOM 2312 C C . THR A 1 295 ? -10.290 17.388 -32.486 1.00 16.90 295 THR A C 1
ATOM 2313 O O . THR A 1 295 ? -9.064 17.441 -32.346 1.00 17.89 295 THR A O 1
ATOM 2317 N N . ASP A 1 296 ? -11.129 18.074 -31.711 1.00 15.22 296 ASP A N 1
ATOM 2318 C CA . ASP A 1 296 ? -10.641 19.062 -30.756 1.00 14.71 296 ASP A CA 1
ATOM 2319 C C . ASP A 1 296 ? -10.578 18.543 -29.326 1.00 16.37 296 ASP A C 1
ATOM 2320 O O . ASP A 1 296 ? -9.946 19.188 -28.485 1.00 14.57 296 ASP A O 1
ATOM 2325 N N . ALA A 1 297 ? -11.207 17.407 -29.030 1.00 13.61 297 ALA A N 1
ATOM 2326 C CA . ALA A 1 297 ? -11.209 16.863 -27.674 1.00 14.43 297 ALA A CA 1
ATOM 2327 C C . ALA A 1 297 ? -10.520 15.515 -27.573 1.00 15.82 297 ALA A C 1
ATOM 2328 O O . ALA A 1 297 ? -9.673 15.327 -26.690 1.00 14.56 297 ALA A O 1
ATOM 2330 N N . VAL A 1 298 ? -10.887 14.554 -28.426 1.00 14.05 298 VAL A N 1
ATOM 2331 C CA . VAL A 1 298 ? -10.346 13.201 -28.309 1.00 15.26 298 VAL A CA 1
ATOM 2332 C C . VAL A 1 298 ? -8.970 13.108 -28.961 1.00 13.81 298 VAL A C 1
ATOM 2333 O O . VAL A 1 298 ? -7.999 12.677 -28.325 1.00 16.18 298 VAL A O 1
ATOM 2337 N N . ARG A 1 299 ? -8.862 13.508 -30.234 1.00 14.01 299 ARG A N 1
ATOM 2338 C CA . ARG A 1 299 ? -7.577 13.431 -30.925 1.00 19.15 299 ARG A CA 1
ATOM 2339 C C . ARG A 1 299 ? -6.517 14.259 -30.213 1.00 14.93 299 ARG A C 1
ATOM 2340 O O . ARG A 1 299 ? -5.364 13.836 -30.093 1.00 15.84 299 ARG A O 1
ATOM 2348 N N . THR A 1 300 ? -6.898 15.434 -29.725 1.00 14.76 300 THR A N 1
ATOM 2349 C CA . THR A 1 300 ? -5.942 16.315 -29.062 1.00 14.62 300 THR A CA 1
ATOM 2350 C C . THR A 1 300 ? -5.429 15.722 -27.753 1.00 15.46 300 THR A C 1
ATOM 2351 O O . THR A 1 300 ? -4.249 15.885 -27.419 1.00 16.70 300 THR A O 1
ATOM 2355 N N . VAL A 1 301 ? -6.297 15.060 -26.978 1.00 15.06 301 VAL A N 1
ATOM 2356 C CA . VAL A 1 301 ? -5.819 14.479 -25.722 1.00 15.53 301 VAL A CA 1
ATOM 2357 C C . VAL A 1 301 ? -4.938 13.268 -25.995 1.00 17.76 301 VAL A C 1
ATOM 2358 O O . VAL A 1 301 ? -4.062 12.935 -25.186 1.00 17.98 301 VAL A O 1
ATOM 2362 N N . ILE A 1 302 ? -5.165 12.579 -27.113 1.00 16.56 302 ILE A N 1
ATOM 2363 C CA . ILE A 1 302 ? -4.328 11.433 -27.452 1.00 16.49 302 ILE A CA 1
ATOM 2364 C C . ILE A 1 302 ? -2.919 11.889 -27.808 1.00 22.13 302 ILE A C 1
ATOM 2365 O O . ILE A 1 302 ? -1.929 11.269 -27.400 1.00 23.02 302 ILE A O 1
ATOM 2370 N N . ARG A 1 303 ? -2.797 12.973 -28.572 1.00 19.69 303 ARG A N 1
ATOM 2371 C CA . ARG A 1 303 ? -1.468 13.385 -28.993 1.00 25.11 303 ARG A CA 1
ATOM 2372 C C . ARG A 1 303 ? -0.835 14.426 -28.083 1.00 27.32 303 ARG A C 1
ATOM 2373 O O . ARG A 1 303 ? 0.396 14.514 -28.036 1.00 22.99 303 ARG A O 1
ATOM 2381 N N . GLY A 1 304 ? -1.630 15.185 -27.332 1.00 21.06 304 GLY A N 1
ATOM 2382 C CA . GLY A 1 304 ? -1.076 16.333 -26.626 1.00 23.04 304 GLY A CA 1
ATOM 2383 C C . GLY A 1 304 ? 0.014 15.977 -25.630 1.00 25.02 304 GLY A C 1
ATOM 2384 O O . GLY A 1 304 ? 1.024 16.680 -25.526 1.00 24.75 304 GLY A O 1
ATOM 2385 N N . SER A 1 305 ? -0.178 14.900 -24.868 1.00 21.69 305 SER A N 1
ATOM 2386 C CA . SER A 1 305 ? 0.797 14.580 -23.830 1.00 30.88 305 SER A CA 1
ATOM 2387 C C . SER A 1 305 ? 2.076 14.024 -24.433 1.00 27.91 305 SER A C 1
ATOM 2388 O O . SER A 1 305 ? 3.174 14.274 -23.912 1.00 32.12 305 SER A O 1
ATOM 2391 N N . TYR A 1 306 ? 1.942 13.272 -25.527 1.00 26.69 306 TYR A N 1
ATOM 2392 C CA . TYR A 1 306 ? 3.100 12.790 -26.270 1.00 25.27 306 TYR A CA 1
ATOM 2393 C C . TYR A 1 306 ? 3.979 13.950 -26.723 1.00 29.29 306 TYR A C 1
ATOM 2394 O O . TYR A 1 306 ? 5.186 13.969 -26.461 1.00 27.67 306 TYR A O 1
ATOM 2396 N N . ASP A 1 307 ? 3.381 14.941 -27.385 1.00 21.37 307 ASP A N 1
ATOM 2397 C CA . ASP A 1 307 ? 4.140 16.096 -27.856 1.00 22.62 307 ASP A CA 1
ATOM 2398 C C . ASP A 1 307 ? 4.693 16.924 -26.705 1.00 26.57 307 ASP A C 1
ATOM 2399 O O . ASP A 1 307 ? 5.772 17.515 -26.833 1.00 27.99 307 ASP A O 1
ATOM 2404 N N . TRP A 1 308 ? 3.958 17.001 -25.594 1.00 23.22 308 TRP A N 1
ATOM 2405 C CA . TRP A 1 308 ? 4.414 17.768 -24.440 1.00 26.29 308 TRP A CA 1
ATOM 2406 C C . TRP A 1 308 ? 5.718 17.203 -23.887 1.00 34.62 308 TRP A C 1
ATOM 2407 O O . TRP A 1 308 ? 6.662 17.949 -23.603 1.00 28.84 308 TRP A O 1
ATOM 2418 N N . HIS A 1 309 ? 5.788 15.885 -23.727 1.00 33.63 309 HIS A N 1
ATOM 2419 C CA . HIS A 1 309 ? 7.057 15.229 -23.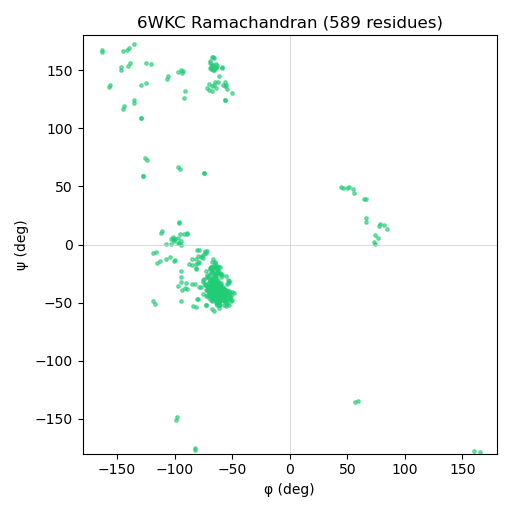430 1.00 36.78 309 HIS A CA 1
ATOM 2420 C C . HIS A 1 309 ? 8.021 15.432 -24.599 1.00 34.48 309 HIS A C 1
ATOM 2421 O O . HIS A 1 309 ? 9.102 15.992 -24.437 1.00 43.96 309 HIS A O 1
ATOM 2428 N N . PHE B 1 7 ? -34.593 -11.106 -35.098 1.00 37.76 7 PHE B N 1
ATOM 2429 C CA . PHE B 1 7 ? -33.654 -10.286 -34.328 1.00 34.80 7 PHE B CA 1
ATOM 2430 C C . PHE B 1 7 ? -33.303 -8.991 -35.063 1.00 32.20 7 PHE B C 1
ATOM 2431 O O . PHE B 1 7 ? -33.319 -8.942 -36.295 1.00 29.08 7 PHE B O 1
ATOM 2439 N N . HIS B 1 8 ? -32.969 -7.951 -34.291 1.00 30.45 8 HIS B N 1
ATOM 2440 C CA . HIS B 1 8 ? -32.747 -6.628 -34.873 1.00 32.38 8 HIS B CA 1
ATOM 2441 C C . HIS B 1 8 ? -31.552 -6.606 -35.823 1.00 33.16 8 HIS B C 1
ATOM 2442 O O . HIS B 1 8 ? -31.551 -5.850 -36.803 1.00 26.92 8 HIS B O 1
ATOM 2449 N N . ILE B 1 9 ? -30.527 -7.407 -35.552 1.00 29.08 9 ILE B N 1
ATOM 2450 C CA . ILE B 1 9 ? -29.374 -7.500 -36.445 1.00 21.42 9 ILE B CA 1
ATOM 2451 C C . ILE B 1 9 ? -29.238 -8.946 -36.903 1.00 28.07 9 ILE B C 1
ATOM 2452 O O . ILE B 1 9 ? -29.716 -9.860 -36.212 1.00 27.88 9 ILE B O 1
ATOM 2457 N N . PRO B 1 10 ? -28.615 -9.203 -38.060 1.00 28.28 10 PRO B N 1
ATOM 2458 C CA . PRO B 1 10 ? -28.598 -10.570 -38.598 1.00 21.83 10 PRO B CA 1
ATOM 2459 C C . PRO B 1 10 ? -27.645 -11.499 -37.859 1.00 27.73 10 PRO B C 1
ATOM 2460 O O . PRO B 1 10 ? -26.701 -12.034 -38.451 1.00 35.60 10 PRO B O 1
ATOM 2464 N N . LEU B 1 11 ? -27.888 -11.704 -36.563 1.00 21.38 11 LEU B N 1
ATOM 2465 C CA . LEU B 1 11 ? -27.212 -12.785 -35.856 1.00 22.62 11 LEU B CA 1
ATOM 2466 C C . LEU B 1 11 ? -28.071 -14.039 -35.931 1.00 20.34 11 LEU B C 1
ATOM 2467 O O . LEU B 1 11 ? -29.273 -13.970 -35.653 1.00 23.91 11 LEU B O 1
ATOM 2472 N N . PRO B 1 12 ? -27.501 -15.187 -36.277 1.00 20.44 12 PRO B N 1
ATOM 2473 C CA . PRO B 1 12 ? -28.327 -16.391 -36.457 1.00 21.11 12 PRO B CA 1
ATOM 2474 C C . PRO B 1 12 ? -28.837 -16.930 -35.127 1.00 27.02 12 PRO B C 1
ATOM 2475 O O . PRO B 1 12 ? -28.085 -17.038 -34.156 1.00 21.91 12 PRO B O 1
ATOM 2479 N N . GLY B 1 13 ? -30.122 -17.274 -35.090 1.00 22.07 13 GLY B N 1
ATOM 2480 C CA . GLY B 1 13 ? -30.639 -18.049 -33.971 1.00 23.05 13 GLY B CA 1
ATOM 2481 C C . GLY B 1 13 ? -30.035 -19.443 -33.994 1.00 21.68 13 GLY B C 1
ATOM 2482 O O . GLY B 1 13 ? -29.992 -20.099 -35.042 1.00 27.04 13 GLY B O 1
ATOM 2483 N N . ARG B 1 14 ? -29.539 -19.899 -32.843 1.00 18.82 14 ARG B N 1
ATOM 2484 C CA . ARG B 1 14 ? -28.819 -21.161 -32.799 1.00 16.61 14 ARG B CA 1
ATOM 2485 C C . ARG B 1 14 ? -29.181 -21.934 -31.543 1.00 20.23 14 ARG B C 1
ATOM 2486 O O . ARG B 1 14 ? -29.546 -21.355 -30.520 1.00 17.54 14 ARG B O 1
ATOM 2494 N N . GLN B 1 15 ? -29.052 -23.253 -31.627 1.00 21.83 15 GLN B N 1
ATOM 2495 C CA . GLN B 1 15 ? -29.323 -24.089 -30.470 1.00 21.05 15 GLN B CA 1
ATOM 2496 C C . GLN B 1 15 ? -28.568 -25.395 -30.638 1.00 18.52 15 GLN B C 1
ATOM 2497 O O . GLN B 1 15 ? -28.535 -25.956 -31.736 1.00 19.29 15 GLN B O 1
ATOM 2503 N N . SER B 1 16 ? -27.952 -25.860 -29.556 1.00 17.25 16 SER B N 1
ATOM 2504 C CA . SER B 1 16 ? -27.149 -27.063 -29.646 1.00 17.04 16 SER B CA 1
ATOM 2505 C C . SER B 1 16 ? -28.008 -28.215 -30.154 1.00 17.06 16 SER B C 1
ATOM 2506 O O . SER B 1 16 ? -29.156 -28.376 -29.715 1.00 17.96 16 SER B O 1
ATOM 2509 N N . PRO B 1 17 ? -27.487 -29.035 -31.066 1.00 16.96 17 PRO B N 1
ATOM 2510 C CA . PRO B 1 17 ? -28.254 -30.206 -31.505 1.00 21.45 17 PRO B CA 1
ATOM 2511 C C . PRO B 1 17 ? -28.476 -31.212 -30.401 1.00 21.50 17 PRO B C 1
ATOM 2512 O O . PRO B 1 17 ? -29.346 -32.075 -30.546 1.00 22.98 17 PRO B O 1
ATOM 2516 N N . ASP B 1 18 ? -27.741 -31.116 -29.292 1.00 18.31 18 ASP B N 1
ATOM 2517 C CA . ASP B 1 18 ? -27.883 -32.028 -28.162 1.00 19.57 18 ASP B CA 1
ATOM 2518 C C . ASP B 1 18 ? -28.796 -31.464 -27.070 1.00 19.16 18 ASP B C 1
ATOM 2519 O O . ASP B 1 18 ? -28.769 -31.948 -25.930 1.00 19.31 18 ASP B O 1
ATOM 2524 N N . HIS B 1 19 ? -29.635 -30.482 -27.407 1.00 18.61 19 HIS B N 1
ATOM 2525 C CA . HIS B 1 19 ? -30.429 -29.795 -26.390 1.00 20.61 19 HIS B CA 1
ATOM 2526 C C . HIS B 1 19 ? -31.415 -30.735 -25.690 1.00 26.06 19 HIS B C 1
ATOM 2527 O O . HIS B 1 19 ? -31.662 -30.594 -24.485 1.00 20.96 19 HIS B O 1
ATOM 2534 N N . ALA B 1 20 ? -32.003 -31.693 -26.420 1.00 21.67 20 ALA B N 1
ATOM 2535 C CA . ALA B 1 20 ? -33.022 -32.548 -25.805 1.00 22.82 20 ALA B CA 1
ATOM 2536 C C . ALA B 1 20 ? -32.447 -33.353 -24.642 1.00 19.34 20 ALA B C 1
ATOM 2537 O O . ALA B 1 20 ? -33.004 -33.348 -23.535 1.00 20.03 20 ALA B O 1
ATOM 2539 N N . ARG B 1 21 ? -31.333 -34.054 -24.874 1.00 17.33 21 ARG B N 1
ATOM 2540 C CA . ARG B 1 21 ? -30.711 -34.847 -23.819 1.00 19.33 21 ARG B CA 1
ATOM 2541 C C . ARG B 1 21 ? -30.265 -33.968 -22.655 1.00 21.04 21 ARG B C 1
ATOM 2542 O O . ARG B 1 21 ? -30.491 -34.310 -21.486 1.00 19.05 21 ARG B O 1
ATOM 2550 N N . ALA B 1 22 ? -29.616 -32.838 -22.958 1.00 19.61 22 ALA B N 1
ATOM 2551 C CA . ALA B 1 22 ? -29.159 -31.951 -21.894 1.00 19.57 22 ALA B CA 1
ATOM 2552 C C . ALA B 1 22 ? -30.321 -31.492 -21.029 1.00 19.23 22 ALA B C 1
ATOM 2553 O O . ALA B 1 22 ? -30.194 -31.407 -19.801 1.00 19.65 22 ALA B O 1
ATOM 2555 N N . GLU B 1 23 ? -31.472 -31.214 -21.650 1.00 19.60 23 GLU B N 1
ATOM 2556 C CA . GLU B 1 23 ? -32.635 -30.777 -20.889 1.00 18.62 23 GLU B CA 1
ATOM 2557 C C . GLU B 1 23 ? -33.214 -31.920 -20.072 1.00 21.33 23 GLU B C 1
ATOM 2558 O O . GLU B 1 23 ? -33.632 -31.721 -18.926 1.00 19.08 23 GLU B O 1
ATOM 2564 N N . ALA B 1 24 ? -33.233 -33.128 -20.642 1.00 20.63 24 ALA B N 1
ATOM 2565 C CA . ALA B 1 24 ? -33.794 -34.270 -19.926 1.00 19.53 24 ALA B CA 1
ATOM 2566 C C . ALA B 1 24 ? -32.954 -34.651 -18.716 1.00 19.97 24 ALA B C 1
ATOM 2567 O O . ALA B 1 24 ? -33.497 -35.149 -17.722 1.00 21.50 24 ALA B O 1
ATOM 2569 N N . GLU B 1 25 ? -31.643 -34.419 -18.771 1.00 16.26 25 GLU B N 1
ATOM 2570 C CA . GLU B 1 25 ? -30.725 -34.876 -17.742 1.00 18.92 25 GLU B CA 1
ATOM 2571 C C . GLU B 1 25 ? -30.282 -33.767 -16.795 1.00 15.83 25 GLU B C 1
ATOM 2572 O O . GLU B 1 25 ? -29.467 -34.033 -15.907 1.00 17.55 25 GLU B O 1
ATOM 2578 N N . GLN B 1 26 ? -30.836 -32.553 -16.937 1.00 16.20 26 GLN B N 1
ATOM 2579 C CA . GLN B 1 26 ? -30.315 -31.375 -16.234 1.00 16.34 26 GLN B CA 1
ATOM 2580 C C . GLN B 1 26 ? -30.388 -31.458 -14.708 1.00 18.66 26 GLN B C 1
ATOM 2581 O O . GLN B 1 26 ? -29.634 -30.746 -14.035 1.00 15.76 26 GLN B O 1
ATOM 2587 N N . LEU B 1 27 ? -31.289 -32.261 -14.138 1.00 16.91 27 LEU B N 1
ATOM 2588 C CA . LEU B 1 27 ? -31.472 -32.242 -12.689 1.00 16.53 27 LEU B CA 1
ATOM 2589 C C . LEU B 1 27 ? -30.445 -33.076 -11.933 1.00 15.80 27 LEU B C 1
ATOM 2590 O O . LEU B 1 27 ? -30.242 -32.831 -10.733 1.00 15.51 27 LEU B O 1
ATOM 2595 N N . ALA B 1 28 ? -29.796 -34.039 -12.596 1.00 14.98 28 ALA B N 1
ATOM 2596 C CA . ALA B 1 28 ? -28.885 -34.940 -11.895 1.00 18.44 28 ALA B CA 1
ATOM 2597 C C . ALA B 1 28 ? -27.775 -34.176 -11.188 1.00 19.03 28 ALA B C 1
ATOM 2598 O O . ALA B 1 28 ? -27.468 -34.453 -10.023 1.00 17.83 28 ALA B O 1
ATOM 2600 N N . TRP B 1 29 ? -27.164 -33.200 -11.871 1.00 16.59 29 TRP B N 1
ATOM 2601 C CA . TRP B 1 29 ? -26.043 -32.487 -11.254 1.00 13.54 29 TRP B CA 1
ATOM 2602 C C . TRP B 1 29 ? -26.474 -31.668 -10.042 1.00 15.63 29 TRP B C 1
ATOM 2603 O O . TRP B 1 29 ? -25.921 -31.878 -8.950 1.00 16.51 29 TRP B O 1
ATOM 2614 N N . PRO B 1 30 ? -27.427 -30.729 -10.143 1.00 14.53 30 PRO B N 1
ATOM 2615 C CA . PRO B 1 30 ? -27.774 -29.951 -8.937 1.00 14.98 30 PRO B CA 1
ATOM 2616 C C . PRO B 1 30 ? -28.326 -30.823 -7.825 1.00 15.03 30 PRO B C 1
ATOM 2617 O O . PRO B 1 30 ? -28.074 -30.552 -6.641 1.00 14.24 30 PRO B O 1
ATOM 2621 N N . ARG B 1 31 ? -29.047 -31.887 -8.174 1.00 14.54 31 ARG B N 1
ATOM 2622 C CA . ARG B 1 31 ? -29.528 -32.810 -7.148 1.00 14.89 31 ARG B CA 1
ATOM 2623 C C . ARG B 1 31 ? -28.366 -33.488 -6.431 1.00 19.32 31 ARG B C 1
ATOM 2624 O O . ARG B 1 31 ? -28.370 -33.593 -5.199 1.00 18.95 31 ARG B O 1
ATOM 2632 N N . SER B 1 32 ? -27.345 -33.917 -7.178 1.00 16.03 32 SER B N 1
ATOM 2633 C CA . SER B 1 32 ? -26.203 -34.596 -6.570 1.00 18.09 32 SER B CA 1
ATOM 2634 C C . SER B 1 32 ? -25.449 -33.709 -5.595 1.00 23.14 32 SER B C 1
ATOM 2635 O O . SER B 1 32 ? -24.741 -34.221 -4.725 1.00 21.22 32 SER B O 1
ATOM 2638 N N . LEU B 1 33 ? -25.566 -32.399 -5.731 1.00 20.31 33 LEU B N 1
ATOM 2639 C CA A LEU B 1 33 ? -24.823 -31.465 -4.899 0.63 20.10 33 LEU B CA 1
ATOM 2640 C CA B LEU B 1 33 ? -24.820 -31.469 -4.897 0.37 20.12 33 LEU B CA 1
ATOM 2641 C C . LEU B 1 33 ? -25.647 -30.886 -3.765 1.00 21.81 33 LEU B C 1
ATOM 2642 O O . LEU B 1 33 ? -25.130 -30.068 -2.999 1.00 22.77 33 LEU B O 1
ATOM 2651 N N . GLY B 1 34 ? -26.900 -31.280 -3.635 1.00 18.07 34 GLY B N 1
ATOM 2652 C CA . GLY B 1 34 ? -27.711 -30.726 -2.575 1.00 16.90 34 GLY B CA 1
ATOM 2653 C C . GLY B 1 34 ? -28.362 -29.405 -2.905 1.00 19.38 34 GLY B C 1
ATOM 2654 O O . GLY B 1 34 ? -28.863 -28.736 -1.993 1.00 17.96 34 GLY B O 1
ATOM 2655 N N . LEU B 1 35 ? -28.377 -29.008 -4.177 1.00 16.34 35 LEU B N 1
ATOM 2656 C CA . LEU B 1 35 ? -28.932 -27.711 -4.537 1.00 15.87 35 LEU B CA 1
ATOM 2657 C C . LEU B 1 35 ? -30.437 -27.731 -4.730 1.00 17.34 35 LEU B C 1
ATOM 2658 O O . LEU B 1 35 ? -31.057 -26.661 -4.749 1.00 19.56 35 LEU B O 1
ATOM 2663 N N . ILE B 1 36 ? -31.035 -28.902 -4.921 1.00 16.51 36 ILE B N 1
ATOM 2664 C CA . ILE B 1 36 ? -32.466 -29.020 -5.174 1.00 16.95 36 ILE B CA 1
ATOM 2665 C C . ILE B 1 36 ? -32.978 -30.062 -4.195 1.00 17.96 36 ILE B C 1
ATOM 2666 O O . ILE B 1 36 ? -32.649 -31.248 -4.320 1.00 23.15 36 ILE B O 1
ATOM 2671 N N . ARG B 1 37 ? -33.730 -29.625 -3.191 1.00 16.01 37 ARG B N 1
ATOM 2672 C CA . ARG B 1 37 ? -33.948 -30.452 -2.011 1.00 17.52 37 ARG B CA 1
ATOM 2673 C C . ARG B 1 37 ? -35.300 -31.147 -2.000 1.00 17.76 37 ARG B C 1
ATOM 2674 O O . ARG B 1 37 ? -35.627 -31.803 -1.004 1.00 19.89 37 ARG B O 1
ATOM 2682 N N . SER B 1 38 ? -36.090 -31.028 -3.065 1.00 18.02 38 SER B N 1
ATOM 2683 C CA . SER B 1 38 ? -37.418 -31.632 -3.073 1.00 17.87 38 SER B CA 1
ATOM 2684 C C . SER B 1 38 ? -37.940 -31.715 -4.497 1.00 21.70 38 SER B C 1
ATOM 2685 O O . SER B 1 38 ? -37.434 -31.060 -5.410 1.00 20.18 38 SER B O 1
ATOM 2688 N N . ASP B 1 39 ? -38.999 -32.517 -4.664 1.00 20.14 39 ASP B N 1
ATOM 2689 C CA . ASP B 1 39 ? -39.741 -32.532 -5.922 1.00 21.46 39 ASP B CA 1
ATOM 2690 C C . ASP B 1 39 ? -40.213 -31.138 -6.308 1.00 23.08 39 ASP B C 1
ATOM 2691 O O . ASP B 1 39 ? -40.137 -30.755 -7.480 1.00 24.74 39 ASP B O 1
ATOM 2696 N N . ALA B 1 40 ? -40.731 -30.377 -5.335 1.00 22.43 40 ALA B N 1
ATOM 2697 C CA . ALA B 1 40 ? -41.251 -29.047 -5.630 1.00 21.44 40 ALA B CA 1
ATOM 2698 C C . ALA B 1 40 ? -40.142 -28.128 -6.117 1.00 18.76 40 ALA B C 1
ATOM 2699 O O . ALA B 1 40 ? -40.336 -27.364 -7.068 1.00 20.23 40 ALA B O 1
ATOM 2701 N N . ALA B 1 41 ? -38.973 -28.186 -5.473 1.00 18.63 41 ALA B N 1
ATOM 2702 C CA . ALA B 1 41 ? -37.849 -27.377 -5.935 1.00 14.52 41 ALA B CA 1
ATOM 2703 C C . ALA B 1 41 ? -37.380 -27.822 -7.313 1.00 17.90 41 ALA B C 1
ATOM 2704 O O . ALA B 1 41 ? -36.951 -26.992 -8.125 1.00 17.86 41 ALA B O 1
ATOM 2706 N N . ALA B 1 42 ? -37.449 -29.125 -7.588 1.00 17.54 42 ALA B N 1
ATOM 2707 C CA . ALA B 1 42 ? -37.082 -29.634 -8.905 1.00 19.31 42 ALA B CA 1
ATOM 2708 C C . ALA B 1 42 ? -38.030 -29.105 -9.977 1.00 18.52 42 ALA B C 1
ATOM 2709 O O . ALA B 1 42 ? -37.591 -28.659 -11.048 1.00 18.84 42 ALA B O 1
ATOM 2711 N N . GLU B 1 43 ? -39.339 -29.161 -9.713 1.00 21.64 43 GLU B N 1
ATOM 2712 C CA . GLU B 1 43 ? -40.318 -28.662 -10.677 1.00 22.91 43 GLU B CA 1
ATOM 2713 C C . GLU B 1 43 ? -40.129 -27.172 -10.923 1.00 23.51 43 GLU B C 1
ATOM 2714 O O . GLU B 1 43 ? -40.203 -26.703 -12.069 1.00 21.93 43 GLU B O 1
ATOM 2720 N N . ARG B 1 44 ? -39.881 -26.416 -9.850 1.00 22.33 44 ARG B N 1
ATOM 2721 C CA . ARG B 1 44 ? -39.556 -25.001 -9.966 1.00 20.16 44 ARG B CA 1
ATOM 2722 C C . ARG B 1 44 ? -38.336 -24.792 -10.851 1.00 19.17 44 ARG B C 1
ATOM 2723 O O . ARG B 1 44 ? -38.329 -23.908 -11.716 1.00 20.05 44 ARG B O 1
ATOM 2731 N N . HIS B 1 45 ? -37.301 -25.614 -10.663 1.00 18.24 45 HIS B N 1
ATOM 2732 C CA . HIS B 1 45 ? -36.110 -25.498 -11.498 1.00 18.19 45 HIS B CA 1
ATOM 2733 C C . HIS B 1 45 ? -36.432 -25.776 -12.962 1.00 17.12 45 HIS B C 1
ATOM 2734 O O . HIS B 1 45 ? -36.022 -25.028 -13.857 1.00 19.71 45 HIS B O 1
ATOM 2741 N N . LEU B 1 46 ? -37.182 -26.851 -13.234 1.00 15.07 46 LEU B N 1
ATOM 2742 C CA . LEU B 1 46 ? -37.485 -27.189 -14.621 1.00 17.12 46 LEU B CA 1
ATOM 2743 C C . LEU B 1 46 ? -38.264 -26.073 -15.304 1.00 21.27 46 LEU B C 1
ATOM 2744 O O . LEU B 1 46 ? -38.065 -25.807 -16.496 1.00 21.65 46 LEU B O 1
ATOM 2749 N N . ARG B 1 47 ? -39.152 -25.403 -14.562 1.00 21.25 47 ARG B N 1
ATOM 2750 C CA . ARG B 1 47 ? -39.939 -24.313 -15.124 1.00 21.41 47 ARG B CA 1
ATOM 2751 C C . ARG B 1 47 ? -39.067 -23.156 -15.595 1.00 20.42 47 ARG B C 1
ATOM 2752 O O . ARG B 1 47 ? -39.502 -22.377 -16.448 1.00 23.92 47 ARG B O 1
ATOM 2760 N N . GLY B 1 48 ? -37.840 -23.044 -15.081 1.00 20.84 48 GLY B N 1
ATOM 2761 C CA . GLY B 1 48 ? -36.927 -22.005 -15.518 1.00 16.75 48 GLY B CA 1
ATOM 2762 C C . GLY B 1 48 ? -36.416 -22.165 -16.936 1.00 22.23 48 GLY B C 1
ATOM 2763 O O . GLY B 1 48 ? -36.041 -21.166 -17.557 1.00 20.80 48 GLY B O 1
ATOM 2764 N N . GLY B 1 49 ? -36.380 -23.390 -17.455 1.00 18.11 49 GLY B N 1
ATOM 2765 C CA . GLY B 1 49 ? -35.849 -23.616 -18.791 1.00 19.93 49 GLY B CA 1
ATOM 2766 C C . GLY B 1 49 ? -34.367 -23.328 -18.897 1.00 20.74 49 GLY B C 1
ATOM 2767 O O . GLY B 1 49 ? -33.918 -22.776 -19.908 1.00 16.14 49 GLY B O 1
ATOM 2768 N N . TYR B 1 50 ? -33.594 -23.690 -17.872 1.00 16.14 50 TYR B N 1
ATOM 2769 C CA . TYR B 1 50 ? -32.188 -23.294 -17.839 1.00 17.76 50 TYR B CA 1
ATOM 2770 C C . TYR B 1 50 ? -31.336 -24.106 -18.800 1.00 16.76 50 TYR B C 1
ATOM 2771 O O . TYR B 1 50 ? -30.366 -23.578 -19.352 1.00 16.85 50 TYR B O 1
ATOM 2780 N N . ALA B 1 51 ? -31.673 -25.373 -19.033 1.00 16.26 51 ALA B N 1
ATOM 2781 C CA . ALA B 1 51 ? -30.948 -26.128 -20.046 1.00 16.28 51 ALA B CA 1
ATOM 2782 C C . ALA B 1 51 ? -31.212 -25.558 -21.428 1.00 12.99 51 ALA B C 1
ATOM 2783 O O . ALA B 1 51 ? -30.313 -25.537 -22.276 1.00 15.98 51 ALA B O 1
ATOM 2785 N N . ASP B 1 52 ? -32.450 -25.129 -21.679 1.00 17.17 52 ASP B N 1
ATOM 2786 C CA . ASP B 1 52 ? -32.763 -24.451 -22.930 1.00 16.01 52 ASP B CA 1
ATOM 2787 C C . ASP B 1 52 ? -31.872 -23.233 -23.114 1.00 20.28 52 ASP B C 1
ATOM 2788 O O . ASP B 1 52 ? -31.297 -23.023 -24.188 1.00 14.82 52 ASP B O 1
ATOM 2793 N N . LEU B 1 53 ? -31.748 -22.417 -22.067 1.00 14.40 53 LEU B N 1
ATOM 2794 C CA . LEU B 1 53 ? -30.902 -21.235 -22.150 1.00 16.18 53 LEU B CA 1
ATOM 2795 C C . LEU B 1 53 ? -29.468 -21.629 -22.480 1.00 14.78 53 LEU B C 1
ATOM 2796 O O . LEU B 1 53 ? -28.849 -21.057 -23.383 1.00 13.75 53 LEU B O 1
ATOM 2801 N N . ALA B 1 54 ? -28.932 -22.634 -21.777 1.00 14.28 54 ALA B N 1
ATOM 2802 C CA . ALA B 1 54 ? -27.563 -23.059 -22.035 1.00 10.48 54 ALA B CA 1
ATOM 2803 C C . ALA B 1 54 ? -27.400 -23.529 -23.474 1.00 12.67 54 ALA B C 1
ATOM 2804 O O . ALA B 1 54 ? -26.372 -23.274 -24.106 1.00 14.87 54 ALA B O 1
ATOM 2806 N N . SER B 1 55 ? -28.394 -24.249 -23.996 1.00 12.38 55 SER B N 1
ATOM 2807 C CA . SER B 1 55 ? -28.283 -24.766 -25.357 1.00 13.35 55 SER B CA 1
ATOM 2808 C C . SER B 1 55 ? -28.248 -23.659 -26.398 1.00 14.31 55 SER B C 1
ATOM 2809 O O . SER B 1 55 ? -27.800 -23.897 -27.528 1.00 16.36 55 SER B O 1
ATOM 2812 N N . ARG B 1 56 ? -28.680 -22.451 -26.041 1.00 14.73 56 ARG B N 1
ATOM 2813 C CA . ARG B 1 56 ? -28.631 -21.333 -26.968 1.00 15.03 56 ARG B CA 1
ATOM 2814 C C . ARG B 1 56 ? -27.374 -20.494 -26.798 1.00 15.75 56 ARG B C 1
ATOM 2815 O O . ARG B 1 56 ? -26.877 -19.929 -27.777 1.00 15.11 56 ARG B O 1
ATOM 2823 N N . PHE B 1 57 ? -26.861 -20.393 -25.571 1.00 13.18 57 PHE B N 1
ATOM 2824 C CA . PHE B 1 57 ? -25.557 -19.772 -25.355 1.00 13.05 57 PHE B CA 1
ATOM 2825 C C . PHE B 1 57 ? -24.429 -20.632 -25.915 1.00 13.42 57 PHE B C 1
ATOM 2826 O O . PHE B 1 57 ? -23.388 -20.102 -26.321 1.00 13.11 57 PHE B O 1
ATOM 2834 N N . TYR B 1 58 ? -24.588 -21.958 -25.908 1.00 13.70 58 TYR B N 1
ATOM 2835 C CA . TYR B 1 58 ? -23.501 -22.873 -26.260 1.00 13.03 58 TYR B CA 1
ATOM 2836 C C . TYR B 1 58 ? -23.958 -23.849 -27.339 1.00 14.58 58 TYR B C 1
ATOM 2837 O O . TYR B 1 58 ? -23.915 -25.070 -27.151 1.00 16.59 58 TYR B O 1
ATOM 2846 N N . PRO B 1 59 ? -24.391 -23.340 -28.494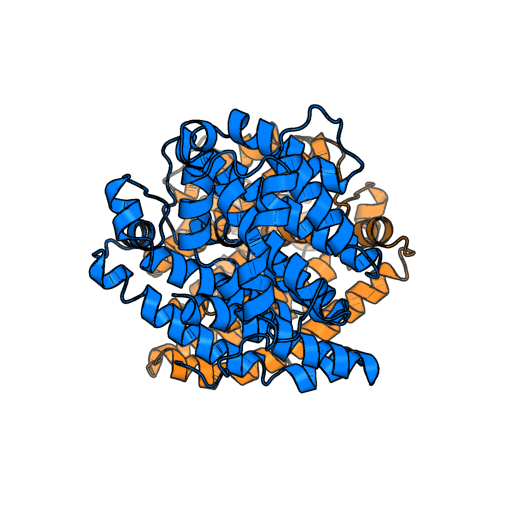 1.00 17.23 59 PRO B N 1
ATOM 2847 C CA . PRO B 1 59 ? -24.885 -24.247 -29.543 1.00 15.91 59 PRO B CA 1
ATOM 2848 C C . PRO B 1 59 ? -23.786 -25.107 -30.125 1.00 17.41 59 PRO B C 1
ATOM 2849 O O . PRO B 1 59 ? -24.083 -26.144 -30.735 1.00 18.84 59 PRO B O 1
ATOM 2853 N N . HIS B 1 60 ? -22.531 -24.706 -29.951 1.00 14.92 60 HIS B N 1
ATOM 2854 C CA . HIS B 1 60 ? -21.373 -25.461 -30.398 1.00 18.02 60 HIS B CA 1
ATOM 2855 C C . HIS B 1 60 ? -21.007 -26.591 -29.450 1.00 18.26 60 HIS B C 1
ATOM 2856 O O . HIS B 1 60 ? -20.077 -27.352 -29.744 1.00 19.80 60 HIS B O 1
ATOM 2863 N N . ALA B 1 61 ? -21.687 -26.718 -28.315 1.00 15.78 61 ALA B N 1
ATOM 2864 C CA . ALA B 1 61 ? -21.341 -27.722 -27.320 1.00 17.65 61 ALA B CA 1
ATOM 2865 C C . ALA B 1 61 ? -22.363 -28.849 -27.319 1.00 14.15 61 ALA B C 1
ATOM 2866 O O . ALA B 1 61 ? -23.565 -28.617 -27.469 1.00 17.28 61 ALA B O 1
ATOM 2868 N N . THR B 1 62 ? -21.871 -30.068 -27.122 1.00 17.52 62 THR B N 1
ATOM 2869 C CA . THR B 1 62 ? -22.714 -31.237 -26.930 1.00 17.37 62 THR B CA 1
ATOM 2870 C C . THR B 1 62 ? -22.159 -32.043 -25.766 1.00 16.56 62 THR B C 1
ATOM 2871 O O . THR B 1 62 ? -21.079 -31.756 -25.244 1.00 17.28 62 THR B O 1
ATOM 2875 N N . GLY B 1 63 ? -22.910 -33.067 -25.367 1.00 18.36 63 GLY B N 1
ATOM 2876 C CA . GLY B 1 63 ? -22.422 -33.999 -24.369 1.00 19.38 63 GLY B CA 1
ATOM 2877 C C . GLY B 1 63 ? -22.027 -33.310 -23.079 1.00 18.83 63 GLY B C 1
ATOM 2878 O O . GLY B 1 63 ? -22.730 -32.426 -22.574 1.00 18.67 63 GLY B O 1
ATOM 2879 N N . ALA B 1 64 ? -20.871 -33.717 -22.548 1.00 20.04 64 ALA B N 1
ATOM 2880 C CA . ALA B 1 64 ? -20.398 -33.200 -21.269 1.00 18.75 64 ALA B CA 1
ATOM 2881 C C . ALA B 1 64 ? -20.115 -31.703 -21.331 1.00 17.13 64 ALA B C 1
ATOM 2882 O O . ALA B 1 64 ? -20.275 -30.998 -20.327 1.00 17.12 64 ALA B O 1
ATOM 2884 N N . ASP B 1 65 ? -19.667 -31.205 -22.488 1.00 16.53 65 ASP B N 1
ATOM 2885 C CA . ASP B 1 65 ? -19.409 -29.775 -22.622 1.00 14.19 65 ASP B CA 1
ATOM 2886 C C . ASP B 1 65 ? -20.695 -28.975 -22.506 1.00 18.07 65 ASP B C 1
ATOM 2887 O O . ASP B 1 65 ? -20.736 -27.940 -21.828 1.00 14.50 65 ASP B O 1
ATOM 2892 N N . LEU B 1 66 ? -21.763 -29.438 -23.161 1.00 17.90 66 LEU B N 1
ATOM 2893 C CA . LEU B 1 66 ? -23.051 -28.784 -22.994 1.00 15.29 66 LEU B CA 1
ATOM 2894 C C . LEU B 1 66 ? -23.547 -28.916 -21.562 1.00 15.79 66 LEU B C 1
ATOM 2895 O O . LEU B 1 66 ? -24.092 -27.959 -20.998 1.00 15.77 66 LEU B O 1
ATOM 2900 N N . ASP B 1 67 ? -23.384 -30.104 -20.965 1.00 14.18 67 ASP B N 1
ATOM 2901 C CA . ASP B 1 67 ? -23.793 -30.289 -19.574 1.00 13.36 67 ASP B CA 1
ATOM 2902 C C . ASP B 1 67 ? -23.136 -29.255 -18.670 1.00 13.62 67 ASP B C 1
ATOM 2903 O O . ASP B 1 67 ? -23.765 -28.751 -17.735 1.00 15.00 67 ASP B O 1
ATOM 2908 N N . LEU B 1 68 ? -21.861 -28.945 -18.918 1.00 15.92 68 LEU B N 1
ATOM 2909 C CA . LEU B 1 68 ? -21.187 -27.928 -18.113 1.00 13.84 68 LEU B CA 1
ATOM 2910 C C . LEU B 1 68 ? -21.877 -26.573 -18.250 1.00 13.18 68 LEU B C 1
ATOM 2911 O O . LEU B 1 68 ? -22.094 -25.877 -17.247 1.00 13.11 68 LEU B O 1
ATOM 2916 N N . GLY B 1 69 ? -22.271 -26.208 -19.469 1.00 11.98 69 GLY B N 1
ATOM 2917 C CA . GLY B 1 69 ? -23.057 -24.997 -19.652 1.00 12.23 69 GLY B CA 1
ATOM 2918 C C . GLY B 1 69 ? -24.396 -25.035 -18.945 1.00 14.20 69 GLY B C 1
ATOM 2919 O O . GLY B 1 69 ? -24.837 -24.034 -18.371 1.00 13.49 69 GLY B O 1
ATOM 2920 N N . VAL B 1 70 ? -25.082 -26.181 -19.004 1.00 12.37 70 VAL B N 1
ATOM 2921 C CA . VAL B 1 70 ? -26.365 -26.315 -18.320 1.00 13.40 70 VAL B CA 1
ATOM 2922 C C . VAL B 1 70 ? -26.179 -26.119 -16.822 1.00 13.43 70 VAL B C 1
ATOM 2923 O O . VAL B 1 70 ? -26.932 -25.382 -16.171 1.00 13.26 70 VAL B O 1
ATOM 2927 N N . ASP B 1 71 ? -25.136 -26.741 -16.268 1.00 11.89 71 ASP B N 1
ATOM 2928 C CA . ASP B 1 71 ? -24.871 -26.628 -14.836 1.00 10.92 71 ASP B CA 1
ATOM 2929 C C . ASP B 1 71 ? -24.564 -25.187 -14.434 1.00 13.53 71 ASP B C 1
ATOM 2930 O O . ASP B 1 71 ? -25.001 -24.730 -13.370 1.00 11.93 71 ASP B O 1
ATOM 2935 N N . LEU B 1 72 ? -23.832 -24.450 -15.278 1.00 14.37 72 LEU B N 1
ATOM 2936 C CA . LEU B 1 72 ? -23.578 -23.043 -14.979 1.00 11.23 72 LEU B CA 1
ATOM 2937 C C . LEU B 1 72 ? -24.879 -22.253 -14.942 1.00 11.21 72 LEU B C 1
ATOM 2938 O O . LEU B 1 72 ? -25.101 -21.454 -14.024 1.00 13.04 72 LEU B O 1
ATOM 2943 N N . MET B 1 73 ? -25.771 -22.480 -15.914 1.00 12.30 73 MET B N 1
ATOM 2944 C CA . MET B 1 73 ? -27.051 -21.775 -15.899 1.00 12.70 73 MET B CA 1
ATOM 2945 C C . MET B 1 73 ? -27.867 -22.163 -14.668 1.00 10.43 73 MET B C 1
ATOM 2946 O O . MET B 1 73 ? -28.386 -21.300 -13.952 1.00 11.95 73 MET B O 1
ATOM 2951 N N . SER B 1 74 ? -27.988 -23.467 -14.403 1.00 11.81 74 SER B N 1
ATOM 2952 C CA . SER B 1 74 ? -28.641 -23.915 -13.177 1.00 12.60 74 SER B CA 1
ATOM 2953 C C . SER B 1 74 ? -28.063 -23.223 -11.953 1.00 11.01 74 SER B C 1
ATOM 2954 O O . SER B 1 74 ? -28.799 -22.730 -11.090 1.00 12.16 74 SER B O 1
ATOM 2957 N N . TRP B 1 75 ? -26.733 -23.205 -11.861 1.00 10.63 75 TRP B N 1
ATOM 2958 C CA . TRP B 1 75 ? -26.055 -22.657 -10.694 1.00 10.50 75 TRP B CA 1
ATOM 2959 C C . TRP B 1 75 ? -26.307 -21.159 -10.542 1.00 13.39 75 TRP B C 1
ATOM 2960 O O . TRP B 1 75 ? -26.579 -20.679 -9.434 1.00 14.20 75 TRP B O 1
ATOM 2971 N N . PHE B 1 76 ? -26.207 -20.407 -11.639 1.00 12.23 76 PHE B N 1
ATOM 2972 C CA . PHE B 1 76 ? -26.474 -18.971 -11.597 1.00 12.98 76 PHE B CA 1
ATOM 2973 C C . PHE B 1 76 ? -27.805 -18.682 -10.926 1.00 12.71 76 PHE B C 1
ATOM 2974 O O . PHE B 1 76 ? -27.911 -17.801 -10.065 1.00 12.03 76 PHE B O 1
ATOM 2982 N N . PHE B 1 77 ? -28.848 -19.408 -11.324 1.00 13.79 77 PHE B N 1
ATOM 2983 C CA . PHE B 1 77 ? -30.169 -19.066 -10.816 1.00 14.30 77 PHE B CA 1
ATOM 2984 C C . PHE B 1 77 ? -30.359 -19.550 -9.393 1.00 11.92 77 PHE B C 1
ATOM 2985 O O . PHE B 1 77 ? -30.976 -18.856 -8.577 1.00 14.87 77 PHE B O 1
ATOM 2993 N N . LEU B 1 78 ? -29.808 -20.719 -9.073 1.00 12.77 78 LEU B N 1
ATOM 2994 C CA . LEU B 1 78 ? -29.881 -21.214 -7.709 1.00 9.42 78 LEU B CA 1
ATOM 2995 C C . LEU B 1 78 ? -29.056 -20.336 -6.773 1.00 11.80 78 LEU B C 1
ATOM 2996 O O . LEU B 1 78 ? -29.451 -20.105 -5.624 1.00 14.48 78 LEU B O 1
ATOM 3001 N N . PHE B 1 79 ? -27.907 -19.839 -7.253 1.00 10.03 79 PHE B N 1
ATOM 3002 C CA . PHE B 1 79 ? -27.091 -18.935 -6.446 1.00 12.77 79 PHE B CA 1
ATOM 3003 C C . PHE B 1 79 ? -27.831 -17.626 -6.199 1.00 12.67 79 PHE B C 1
ATOM 3004 O O . PHE B 1 79 ? -27.894 -17.131 -5.065 1.00 13.34 79 PHE B O 1
ATOM 3012 N N . ASP B 1 80 ? -28.405 -17.047 -7.252 1.00 12.58 80 ASP B N 1
ATOM 3013 C CA . ASP B 1 80 ? -29.087 -15.766 -7.080 1.00 12.94 80 ASP B CA 1
ATOM 3014 C C . ASP B 1 80 ? -30.243 -15.862 -6.091 1.00 15.26 80 ASP B C 1
ATOM 3015 O O . ASP B 1 80 ? -30.518 -14.896 -5.362 1.00 16.51 80 ASP B O 1
ATOM 3020 N N . ASP B 1 81 ? -30.927 -17.013 -6.055 1.00 13.78 81 ASP B N 1
ATOM 3021 C CA . ASP B 1 81 ? -32.016 -17.245 -5.106 1.00 14.97 81 ASP B CA 1
ATOM 3022 C C . ASP B 1 81 ? -31.613 -16.967 -3.665 1.00 16.73 81 ASP B C 1
ATOM 3023 O O . ASP B 1 81 ? -32.457 -16.602 -2.840 1.00 16.32 81 ASP B O 1
ATOM 3028 N N . LEU B 1 82 ? -30.345 -17.181 -3.324 1.00 14.16 82 LEU B N 1
ATOM 3029 C CA . LEU B 1 82 ? -29.933 -17.083 -1.933 1.00 11.72 82 LEU B CA 1
ATOM 3030 C C . LEU B 1 82 ? -29.870 -15.645 -1.451 1.00 12.82 82 LEU B C 1
ATOM 3031 O O . LEU B 1 82 ? -29.636 -15.420 -0.263 1.00 14.08 82 LEU B O 1
ATOM 3036 N N . PHE B 1 83 ? -30.081 -14.683 -2.348 1.00 16.37 83 PHE B N 1
ATOM 3037 C CA . PHE B 1 83 ? -30.087 -13.265 -2.021 1.00 15.48 83 PHE B CA 1
ATOM 3038 C C . PHE B 1 83 ? -31.476 -12.658 -2.160 1.00 20.54 83 PHE B C 1
ATOM 3039 O O . PHE B 1 83 ? -31.625 -11.434 -2.059 1.00 19.90 83 PHE B O 1
ATOM 3047 N N . ASP B 1 84 ? -32.499 -13.496 -2.349 1.00 16.67 84 ASP B N 1
ATOM 3048 C CA . ASP B 1 84 ? -33.873 -13.007 -2.430 1.00 17.96 84 ASP B CA 1
ATOM 3049 C C . ASP B 1 84 ? -34.326 -12.424 -1.099 1.00 17.99 84 ASP B C 1
ATOM 3050 O O . ASP B 1 84 ? -35.080 -11.444 -1.068 1.00 25.13 84 ASP B O 1
ATOM 3055 N N . GLY B 1 85 ? -33.893 -13.027 0.002 1.00 18.14 85 GLY B N 1
ATOM 3056 C CA . GLY B 1 85 ? -34.352 -12.662 1.318 1.00 19.06 85 GLY B CA 1
ATOM 3057 C C . GLY B 1 85 ? -33.380 -11.739 2.013 1.00 15.77 85 GLY B C 1
ATOM 3058 O O . GLY B 1 85 ? -32.640 -10.983 1.374 1.00 17.98 85 GLY B O 1
ATOM 3059 N N . PRO B 1 86 ? -33.358 -11.802 3.348 1.00 17.54 86 PRO B N 1
ATOM 3060 C CA . PRO B 1 86 ? -32.537 -10.860 4.127 1.00 17.76 86 PRO B CA 1
ATOM 3061 C C . PRO B 1 86 ? -31.052 -10.893 3.805 1.00 18.81 86 PRO B C 1
ATOM 3062 O O . PRO B 1 86 ? -30.372 -9.884 4.015 1.00 19.43 86 PRO B O 1
ATOM 3066 N N . ARG B 1 87 ? -30.514 -12.018 3.324 1.00 16.01 87 ARG B N 1
ATOM 3067 C CA . ARG B 1 87 ? -29.099 -12.031 2.967 1.00 16.15 87 ARG B CA 1
ATOM 3068 C C . ARG B 1 87 ? -28.776 -10.954 1.933 1.00 14.72 87 ARG B C 1
ATOM 3069 O O . ARG B 1 87 ? -27.729 -10.301 2.016 1.00 16.13 87 ARG B O 1
ATOM 3077 N N . GLY B 1 88 ? -29.668 -10.738 0.965 1.00 12.78 88 GLY B N 1
ATOM 3078 C CA . GLY B 1 88 ? -29.415 -9.754 -0.080 1.00 15.17 88 GLY B CA 1
ATOM 3079 C C . GLY B 1 88 ? -29.499 -8.309 0.377 1.00 15.44 88 GLY B C 1
ATOM 3080 O O . GLY B 1 88 ? -29.192 -7.408 -0.415 1.00 16.67 88 GLY B O 1
ATOM 3081 N N . GLU B 1 89 ? -29.892 -8.073 1.628 1.00 14.86 89 GLU B N 1
ATOM 3082 C CA . GLU B 1 89 ? -30.024 -6.732 2.191 1.00 16.95 89 GLU B CA 1
ATOM 3083 C C . GLU B 1 89 ? -28.842 -6.358 3.063 1.00 16.79 89 GLU B C 1
ATOM 3084 O O . GLU B 1 89 ? -28.865 -5.308 3.708 1.00 18.51 89 GLU B O 1
ATOM 3090 N N . ASN B 1 90 ? -27.841 -7.198 3.134 1.00 14.66 90 ASN B N 1
ATOM 3091 C CA . ASN B 1 90 ? -26.768 -6.925 4.067 1.00 19.60 90 ASN B CA 1
ATOM 3092 C C . ASN B 1 90 ? -25.452 -7.378 3.451 1.00 17.25 90 ASN B C 1
ATOM 3093 O O . ASN B 1 90 ? -25.283 -8.568 3.153 1.00 17.62 90 ASN B O 1
ATOM 3098 N N . PRO B 1 91 ? -24.517 -6.456 3.205 1.00 19.96 91 PRO B N 1
ATOM 3099 C CA . PRO B 1 91 ? -23.276 -6.853 2.522 1.00 18.27 91 PRO B CA 1
ATOM 3100 C C . PRO B 1 91 ? -22.407 -7.766 3.365 1.00 14.08 91 PRO B C 1
ATOM 3101 O O . PRO B 1 91 ? -21.665 -8.585 2.814 1.00 16.33 91 PRO B O 1
ATOM 3105 N N . GLU B 1 92 ? -22.471 -7.648 4.685 1.00 16.67 92 GLU B N 1
ATOM 3106 C CA . GLU B 1 92 ? -21.730 -8.572 5.534 1.00 18.01 92 GLU B CA 1
ATOM 3107 C C . GLU B 1 92 ? -22.237 -9.996 5.338 1.00 19.86 92 GLU B C 1
ATOM 3108 O O . GLU B 1 92 ? -21.450 -10.928 5.151 1.00 16.65 92 GLU B O 1
ATOM 3114 N N . ASP B 1 93 ? -23.558 -10.178 5.371 1.00 16.97 93 ASP B N 1
ATOM 3115 C CA . ASP B 1 93 ? -24.128 -11.506 5.171 1.00 18.97 93 ASP B CA 1
ATOM 3116 C C . ASP B 1 93 ? -23.906 -11.989 3.746 1.00 14.81 93 ASP B C 1
ATOM 3117 O O . ASP B 1 93 ? -23.607 -13.170 3.519 1.00 15.65 93 ASP B O 1
ATOM 3122 N N . THR B 1 94 ? -24.029 -11.086 2.772 1.00 14.11 94 THR B N 1
ATOM 3123 C CA . THR B 1 94 ? -23.756 -11.470 1.396 1.00 11.89 94 THR B CA 1
ATOM 3124 C C . THR B 1 94 ? -22.306 -11.902 1.244 1.00 13.89 94 THR B C 1
ATOM 3125 O O . THR B 1 94 ? -22.018 -12.961 0.678 1.00 14.24 94 THR B O 1
ATOM 3129 N N . LYS B 1 95 ? -21.374 -11.102 1.768 1.00 13.71 95 LYS B N 1
ATOM 3130 C CA . LYS B 1 95 ? -19.966 -11.432 1.595 1.00 14.20 95 LYS B CA 1
ATOM 3131 C C . LYS B 1 95 ? -19.582 -12.691 2.352 1.00 13.40 95 LYS B C 1
ATOM 3132 O O . LYS B 1 95 ? -18.694 -13.425 1.908 1.00 14.74 95 LYS B O 1
ATOM 3138 N N . GLN B 1 96 ? -20.219 -12.952 3.494 1.00 17.79 96 GLN B N 1
ATOM 3139 C CA . GLN B 1 96 ? -19.950 -14.199 4.206 1.00 17.37 96 GLN B CA 1
ATOM 3140 C C . GLN B 1 96 ? -20.191 -15.400 3.293 1.00 18.69 96 GLN B C 1
ATOM 3141 O O . GLN B 1 96 ? -19.408 -16.363 3.291 1.00 18.03 96 GLN B O 1
ATOM 3147 N N . LEU B 1 97 ? -21.239 -15.336 2.475 1.00 13.59 97 LEU B N 1
ATOM 3148 C CA . LEU B 1 97 ? -21.520 -16.419 1.534 1.00 13.88 97 LEU B CA 1
ATOM 3149 C C . LEU B 1 97 ? -20.635 -16.340 0.292 1.00 14.53 97 LEU B C 1
ATOM 3150 O O . LEU B 1 97 ? -20.056 -17.351 -0.121 1.00 14.95 97 LEU B O 1
ATOM 3155 N N . THR B 1 98 ? -20.509 -15.156 -0.321 1.00 13.74 98 THR B N 1
ATOM 3156 C CA . THR B 1 98 ? -19.732 -15.095 -1.555 1.00 10.99 98 THR B CA 1
ATOM 3157 C C . THR B 1 98 ? -18.270 -15.446 -1.309 1.00 12.38 98 THR B C 1
ATOM 3158 O O . THR B 1 98 ? -17.639 -16.044 -2.185 1.00 12.87 98 THR B O 1
ATOM 3162 N N . ASP B 1 99 ? -17.718 -15.099 -0.137 1.00 15.18 99 ASP B N 1
ATOM 3163 C CA . ASP B 1 99 ? -16.334 -15.480 0.157 1.00 15.38 99 ASP B CA 1
ATOM 3164 C C . ASP B 1 99 ? -16.187 -16.992 0.187 1.00 15.38 99 ASP B C 1
ATOM 3165 O O . ASP B 1 99 ? -15.160 -17.532 -0.249 1.00 14.27 99 ASP B O 1
ATOM 3170 N N . GLN B 1 100 ? -17.185 -17.691 0.739 1.00 14.21 100 GLN B N 1
ATOM 3171 C CA . GLN B 1 100 ? -17.109 -19.147 0.808 1.00 16.20 100 GLN B CA 1
ATOM 3172 C C . GLN B 1 100 ? -17.156 -19.767 -0.574 1.00 14.40 100 GLN B C 1
ATOM 3173 O O . GLN B 1 100 ? -16.510 -20.793 -0.811 1.00 15.88 100 GLN B O 1
ATOM 3179 N N . VAL B 1 101 ? -17.920 -19.162 -1.480 1.00 11.88 101 VAL B N 1
ATOM 3180 C CA . VAL B 1 101 ? -17.992 -19.642 -2.855 1.00 13.88 101 VAL B CA 1
ATOM 3181 C C . VAL B 1 101 ? -16.705 -19.315 -3.599 1.00 13.24 101 VAL B C 1
ATOM 3182 O O . VAL B 1 101 ? -16.093 -20.193 -4.225 1.00 12.41 101 VAL B O 1
ATOM 3186 N N . ALA B 1 102 ? -16.285 -18.040 -3.563 1.00 14.16 102 ALA B N 1
ATOM 3187 C CA . ALA B 1 102 ? -15.106 -17.621 -4.317 1.00 12.33 102 ALA B CA 1
ATOM 3188 C C . ALA B 1 102 ? -13.842 -18.307 -3.825 1.00 13.36 102 ALA B C 1
ATOM 3189 O O . ALA B 1 102 ? -12.855 -18.353 -4.559 1.00 13.20 102 ALA B O 1
ATOM 3191 N N . ALA B 1 103 ? -13.857 -18.821 -2.597 1.00 13.41 103 ALA B N 1
ATOM 3192 C CA . ALA B 1 103 ? -12.714 -19.572 -2.091 1.00 14.23 103 ALA B CA 1
ATOM 3193 C C . ALA B 1 103 ? -12.356 -20.735 -3.004 1.00 16.64 103 ALA B C 1
ATOM 3194 O O . ALA B 1 103 ? -11.195 -21.164 -3.033 1.00 16.48 103 ALA B O 1
ATOM 3196 N N . ALA B 1 104 ? -13.334 -21.258 -3.746 1.00 13.36 104 ALA B N 1
ATOM 3197 C CA . ALA B 1 104 ? -13.072 -22.379 -4.640 1.00 13.81 104 ALA B CA 1
ATOM 3198 C C . ALA B 1 104 ? -12.035 -22.024 -5.693 1.00 17.46 104 ALA B C 1
ATOM 3199 O O . ALA B 1 104 ? -11.356 -22.915 -6.221 1.00 16.15 104 ALA B O 1
ATOM 3201 N N . LEU B 1 105 ? -11.903 -20.732 -6.015 1.00 14.77 105 LEU B N 1
ATOM 3202 C CA . LEU B 1 105 ? -10.913 -20.302 -6.992 1.00 14.41 105 LEU B CA 1
ATOM 3203 C C . LEU B 1 105 ? -9.494 -20.475 -6.475 1.00 18.26 105 LEU B C 1
ATOM 3204 O O . LEU B 1 105 ? -8.554 -20.501 -7.277 1.00 19.10 105 LEU B O 1
ATOM 3209 N N . ASP B 1 106 ? -9.326 -20.591 -5.161 1.00 16.43 106 ASP B N 1
ATOM 3210 C CA . ASP B 1 106 ? -8.013 -20.600 -4.541 1.00 21.98 106 ASP B CA 1
ATOM 3211 C C . ASP B 1 106 ? -7.588 -21.967 -4.033 1.00 29.05 106 ASP B C 1
ATOM 3212 O O . ASP B 1 106 ? -6.409 -22.148 -3.703 1.00 26.51 106 ASP B O 1
ATOM 3217 N N . GLY B 1 107 ? -8.498 -22.927 -3.961 1.00 25.09 107 GLY B N 1
ATOM 3218 C CA . GLY B 1 107 ? -8.163 -24.232 -3.446 1.00 24.94 107 GLY B CA 1
ATOM 3219 C C . GLY B 1 107 ? -9.404 -25.028 -3.125 1.00 21.48 107 GLY B C 1
ATOM 3220 O O . GLY B 1 107 ? -10.530 -24.576 -3.342 1.00 16.21 107 GLY B O 1
ATOM 3221 N N . PRO B 1 108 ? -9.222 -26.235 -2.608 1.00 22.99 108 PRO B N 1
ATOM 3222 C CA . PRO B 1 108 ? -10.377 -27.075 -2.285 1.00 19.98 108 PRO B CA 1
ATOM 3223 C C . PRO B 1 108 ? -11.160 -26.512 -1.113 1.00 19.26 108 PRO B C 1
ATOM 3224 O O . PRO B 1 108 ? -10.617 -25.836 -0.234 1.00 24.96 108 PRO B O 1
ATOM 3228 N N . LEU B 1 109 ? -12.446 -26.801 -1.108 1.00 15.49 109 LEU B N 1
ATOM 3229 C CA . LEU B 1 109 ? -13.355 -26.372 -0.060 1.00 14.95 109 LEU B CA 1
ATOM 3230 C C . LEU B 1 109 ? -13.498 -27.442 1.022 1.00 16.33 109 LEU B C 1
ATOM 3231 O O . LEU B 1 109 ? -13.448 -28.646 0.728 1.00 18.90 109 LEU B O 1
ATOM 3236 N N . PRO B 1 110 ? -13.700 -27.038 2.277 1.00 17.24 110 PRO B N 1
ATOM 3237 C CA . PRO B 1 110 ? -14.040 -28.021 3.313 1.00 17.01 110 PRO B CA 1
ATOM 3238 C C . PRO B 1 110 ? -15.423 -28.580 3.051 1.00 19.51 110 PRO B C 1
ATOM 3239 O O . PRO B 1 110 ? -16.278 -27.905 2.473 1.00 17.74 110 PRO B O 1
ATOM 3243 N N . ASP B 1 111 ? -15.649 -29.824 3.482 1.00 20.15 111 ASP B N 1
ATOM 3244 C CA . ASP B 1 111 ? -16.949 -30.413 3.177 1.00 16.36 111 ASP B CA 1
ATOM 3245 C C . ASP B 1 111 ? -18.089 -29.707 3.902 1.00 18.56 111 ASP B C 1
ATOM 3246 O O . ASP B 1 111 ? -19.248 -29.887 3.517 1.00 22.25 111 ASP B O 1
ATOM 3251 N N . THR B 1 112 ? -17.784 -28.862 4.885 1.00 17.87 112 THR B N 1
ATOM 3252 C CA . THR B 1 112 ? -18.798 -28.081 5.584 1.00 20.74 112 THR B CA 1
ATOM 3253 C C . THR B 1 112 ? -19.236 -26.842 4.809 1.00 20.09 112 THR B C 1
ATOM 3254 O O . THR B 1 112 ? -20.210 -26.191 5.214 1.00 22.64 112 THR B O 1
ATOM 3258 N N . ALA B 1 113 ? -18.537 -26.498 3.728 1.00 17.05 113 ALA B N 1
ATOM 3259 C CA . ALA B 1 113 ? -18.938 -25.366 2.901 1.00 16.76 113 ALA B CA 1
ATOM 3260 C C . ALA B 1 113 ? -20.358 -25.574 2.371 1.00 16.07 113 ALA B C 1
ATOM 3261 O O . ALA B 1 113 ? -20.804 -26.704 2.191 1.00 16.30 113 ALA B O 1
ATOM 3263 N N . PRO B 1 114 ? -21.097 -24.495 2.114 1.00 14.51 114 PRO B N 1
ATOM 3264 C CA . PRO B 1 114 ? -22.485 -24.654 1.700 1.00 14.80 114 PRO B CA 1
ATOM 3265 C C . PRO B 1 114 ? -22.573 -25.346 0.358 1.00 15.85 114 PRO B C 1
ATOM 3266 O O . PRO B 1 114 ? -21.649 -25.258 -0.474 1.00 13.53 114 PRO B O 1
ATOM 3270 N N . PRO B 1 115 ? -23.670 -26.070 0.105 1.00 14.51 115 PRO B N 1
ATOM 3271 C CA . PRO B 1 115 ? -23.856 -26.718 -1.199 1.00 13.02 115 PRO B CA 1
ATOM 3272 C C . PRO B 1 115 ? -23.603 -25.813 -2.395 1.00 11.13 115 PRO B C 1
ATOM 3273 O O . PRO B 1 115 ? -22.996 -26.261 -3.374 1.00 13.20 115 PRO B O 1
ATOM 3277 N N . ILE B 1 116 ? -24.057 -24.554 -2.355 1.00 11.94 116 ILE B N 1
ATOM 3278 C CA . ILE B 1 116 ? -23.870 -23.682 -3.513 1.00 13.22 116 ILE B CA 1
ATOM 3279 C C . ILE B 1 116 ? -22.385 -23.432 -3.769 1.00 13.17 116 ILE B C 1
ATOM 3280 O O . ILE B 1 116 ? -21.974 -23.176 -4.908 1.00 12.84 116 ILE B O 1
ATOM 3285 N N . ALA B 1 117 ? -21.553 -23.502 -2.725 1.00 11.29 117 ALA B N 1
ATOM 3286 C CA . ALA B 1 117 ? -20.120 -23.330 -2.926 1.00 10.40 117 ALA B CA 1
ATOM 3287 C C . ALA B 1 117 ? -19.499 -24.572 -3.549 1.00 13.30 117 ALA B C 1
ATOM 3288 O O . ALA B 1 117 ? -18.670 -24.463 -4.458 1.00 12.99 117 ALA B O 1
ATOM 3290 N N . HIS B 1 118 ? -19.892 -25.759 -3.068 1.00 15.18 118 HIS B N 1
ATOM 3291 C CA . HIS B 1 118 ? -19.440 -26.995 -3.701 1.00 12.13 118 HIS B CA 1
ATOM 3292 C C . HIS B 1 118 ? -19.882 -27.050 -5.154 1.00 14.01 118 HIS B C 1
ATOM 3293 O O . HIS B 1 118 ? -19.152 -27.548 -6.018 1.00 14.13 118 HIS B O 1
ATOM 3300 N N . GLY B 1 119 ? -21.097 -26.588 -5.432 1.00 12.46 119 GLY B N 1
ATOM 3301 C CA . GLY B 1 119 ? -21.552 -26.546 -6.814 1.00 14.83 119 GLY B CA 1
ATOM 3302 C C . GLY B 1 119 ? -20.662 -25.676 -7.675 1.00 15.72 119 GLY B C 1
ATOM 3303 O O . GLY B 1 119 ? -20.248 -26.068 -8.773 1.00 13.49 119 GLY B O 1
ATOM 3304 N N . PHE B 1 120 ? -20.335 -24.487 -7.172 1.00 12.11 120 PHE B N 1
ATOM 3305 C CA . PHE B 1 120 ? -19.434 -23.606 -7.897 1.00 12.89 120 PHE B CA 1
ATOM 3306 C C . PHE B 1 120 ? -18.065 -24.244 -8.073 1.00 15.17 120 PHE B C 1
ATOM 3307 O O . PHE B 1 120 ? -17.471 -24.164 -9.155 1.00 11.43 120 PHE B O 1
ATOM 3315 N N . ALA B 1 121 ? -17.542 -24.866 -7.015 1.00 14.68 121 ALA B N 1
ATOM 3316 C CA . ALA B 1 121 ? -16.223 -25.482 -7.107 1.00 14.86 121 ALA B CA 1
ATOM 3317 C C . ALA B 1 121 ? -16.194 -26.555 -8.184 1.00 15.55 121 ALA B C 1
ATOM 3318 O O . ALA B 1 121 ? -15.194 -26.714 -8.894 1.00 15.20 121 ALA B O 1
ATOM 3320 N N . ASP B 1 122 ? -17.286 -27.303 -8.323 1.00 11.37 122 ASP B N 1
ATOM 3321 C CA . ASP B 1 122 ? -17.326 -28.346 -9.339 1.00 11.77 122 ASP B CA 1
ATOM 3322 C C . ASP B 1 122 ? -17.394 -27.752 -10.743 1.00 16.54 122 ASP B C 1
ATOM 3323 O O . ASP B 1 122 ? -16.768 -28.271 -11.676 1.00 15.45 122 ASP B O 1
ATOM 3328 N N . ILE B 1 123 ? -18.146 -26.663 -10.920 1.00 14.06 123 ILE B N 1
ATOM 3329 C CA . ILE B 1 123 ? -18.159 -25.993 -12.221 1.00 13.01 123 ILE B CA 1
ATOM 3330 C C . ILE B 1 123 ? -16.772 -25.455 -12.544 1.00 14.82 123 ILE B C 1
ATOM 3331 O O . ILE B 1 123 ? -16.259 -25.628 -13.658 1.00 14.22 123 ILE B O 1
ATOM 3336 N N . TRP B 1 124 ? -16.146 -24.788 -11.573 1.00 13.12 124 TRP B N 1
ATOM 3337 C CA . TRP B 1 124 ? -14.842 -24.183 -11.817 1.00 11.49 124 TRP B CA 1
ATOM 3338 C C . TRP B 1 124 ? -13.795 -25.245 -12.135 1.00 14.63 124 TRP B C 1
ATOM 3339 O O . TRP B 1 124 ? -12.970 -25.061 -13.035 1.00 16.51 124 TRP B O 1
ATOM 3350 N N . ARG B 1 125 ? -13.826 -26.366 -11.412 1.00 14.41 125 ARG B N 1
ATOM 3351 C CA . ARG B 1 125 ? -12.914 -27.473 -11.695 1.00 15.73 125 ARG B CA 1
ATOM 3352 C C . ARG B 1 125 ? -13.032 -27.900 -13.149 1.00 16.63 125 ARG B C 1
ATOM 3353 O O . ARG B 1 125 ? -12.031 -28.000 -13.876 1.00 15.60 125 ARG B O 1
ATOM 3361 N N . ARG B 1 126 ? -14.263 -28.140 -13.597 1.00 15.79 126 ARG B N 1
ATOM 3362 C CA . ARG B 1 126 ? -14.453 -28.543 -14.979 1.00 15.66 126 ARG B CA 1
ATOM 3363 C C . ARG B 1 126 ? -14.125 -27.419 -15.941 1.00 16.31 126 ARG B C 1
ATOM 3364 O O . ARG B 1 126 ? -13.607 -27.671 -17.030 1.00 17.92 126 ARG B O 1
ATOM 3372 N N . THR B 1 127 ? -14.408 -26.173 -15.555 1.00 13.46 127 THR B N 1
ATOM 3373 C CA . THR B 1 127 ? -14.168 -25.056 -16.463 1.00 16.36 127 THR B CA 1
ATOM 3374 C C . THR B 1 127 ? -12.695 -24.933 -16.826 1.00 14.22 127 THR B C 1
ATOM 3375 O O . THR B 1 127 ? -12.352 -24.599 -17.974 1.00 14.89 127 THR B O 1
ATOM 3379 N N . CYS B 1 128 ? -11.812 -25.210 -15.872 1.00 16.13 128 CYS B N 1
ATOM 3380 C CA . CYS B 1 128 ? -10.383 -25.000 -16.058 1.00 14.88 128 CYS B CA 1
ATOM 3381 C C . CYS B 1 128 ? -9.699 -26.121 -16.824 1.00 16.61 128 CYS B C 1
ATOM 3382 O O . CYS B 1 128 ? -8.547 -25.937 -17.237 1.00 17.45 128 CYS B O 1
ATOM 3385 N N . GLU B 1 129 ? -10.367 -27.260 -17.011 1.00 15.21 129 GLU B N 1
ATOM 3386 C CA . GLU B 1 129 ? -9.765 -28.400 -17.701 1.00 16.86 129 GLU B CA 1
ATOM 3387 C C . GLU B 1 129 ? -9.287 -28.009 -19.088 1.00 19.27 129 GLU B C 1
ATOM 3388 O O . GLU B 1 129 ? -10.066 -27.515 -19.907 1.00 18.44 129 GLU B O 1
ATOM 3394 N N . GLY B 1 130 ? -8.003 -28.242 -19.356 1.00 17.78 130 GLY B N 1
ATOM 3395 C CA . GLY B 1 130 ? -7.464 -27.998 -20.678 1.00 18.62 130 GLY B CA 1
ATOM 3396 C C . GLY B 1 130 ? -7.258 -26.545 -21.041 1.00 24.74 130 GLY B C 1
ATOM 3397 O O . GLY B 1 130 ? -6.818 -26.263 -22.160 1.00 21.67 130 GLY B O 1
ATOM 3398 N N . MET B 1 131 ? -7.567 -25.614 -20.145 1.00 18.28 131 MET B N 1
ATOM 3399 C CA . MET B 1 131 ? -7.374 -24.202 -20.419 1.00 18.73 131 MET B CA 1
ATOM 3400 C C . MET B 1 131 ? -6.010 -23.751 -19.917 1.00 18.70 131 MET B C 1
ATOM 3401 O O . MET B 1 131 ? -5.488 -24.281 -18.933 1.00 19.28 131 MET B O 1
ATOM 3406 N N . THR B 1 132 ? -5.434 -22.760 -20.598 1.00 18.65 132 THR B N 1
ATOM 3407 C CA . THR B 1 132 ? -4.112 -22.290 -20.209 1.00 21.08 132 THR B CA 1
ATOM 3408 C C . THR B 1 132 ? -4.164 -21.636 -18.829 1.00 19.71 132 THR B C 1
ATOM 3409 O O . THR B 1 132 ? -5.199 -21.094 -18.423 1.00 16.73 132 THR B O 1
ATOM 3413 N N . PRO B 1 133 ? -3.068 -21.698 -18.075 1.00 17.74 133 PRO B N 1
ATOM 3414 C CA . PRO B 1 133 ? -3.036 -20.989 -16.784 1.00 19.25 133 PRO B CA 1
ATOM 3415 C C . PRO B 1 133 ? -3.416 -19.521 -16.898 1.00 17.95 133 PRO B C 1
ATOM 3416 O O . PRO B 1 133 ? -4.132 -19.012 -16.031 1.00 16.74 133 PRO B O 1
ATOM 3420 N N . ALA B 1 134 ? -2.971 -18.828 -17.953 1.00 22.63 134 ALA B N 1
ATOM 3421 C CA . ALA B 1 134 ? -3.334 -17.423 -18.108 1.00 24.19 134 ALA B CA 1
ATOM 3422 C C . ALA B 1 134 ? -4.838 -17.261 -18.281 1.00 18.65 134 ALA B C 1
ATOM 3423 O O . ALA B 1 134 ? -5.428 -16.298 -17.779 1.00 16.27 134 ALA B O 1
ATOM 3425 N N . TRP B 1 135 ? -5.473 -18.192 -18.993 1.00 13.83 135 TRP B N 1
ATOM 3426 C CA . TRP B 1 135 ? -6.919 -18.122 -19.177 1.00 16.07 135 TRP B CA 1
ATOM 3427 C C . TRP B 1 135 ? -7.645 -18.308 -17.852 1.00 14.51 135 TRP B C 1
ATOM 3428 O O . TRP B 1 135 ? -8.568 -17.550 -17.523 1.00 15.22 135 TRP B O 1
ATOM 3439 N N . CYS B 1 136 ? -7.240 -19.318 -17.082 1.00 15.63 136 CYS B N 1
ATOM 3440 C CA . CYS B 1 136 ? -7.856 -19.556 -15.781 1.00 16.21 136 CYS B CA 1
ATOM 3441 C C . CYS B 1 136 ? -7.713 -18.344 -14.866 1.00 19.23 136 CYS B C 1
ATOM 3442 O O . CYS B 1 136 ? -8.667 -17.965 -14.178 1.00 15.70 136 CYS B O 1
ATOM 3445 N N . ALA B 1 137 ? -6.533 -17.721 -14.843 1.00 16.13 137 ALA B N 1
ATOM 3446 C CA . ALA B 1 137 ? -6.353 -16.528 -14.019 1.00 16.59 137 ALA B CA 1
ATOM 3447 C C . ALA B 1 137 ? -7.323 -15.422 -14.436 1.00 16.31 137 ALA B C 1
ATOM 3448 O O . ALA B 1 137 ? -7.952 -14.778 -13.584 1.00 14.61 137 ALA B O 1
ATOM 3450 N N . ARG B 1 138 ? -7.471 -15.197 -15.744 1.00 13.07 138 ARG B N 1
ATOM 3451 C CA . ARG B 1 138 ? -8.357 -14.136 -16.212 1.00 13.12 138 ARG B CA 1
ATOM 3452 C C . ARG B 1 138 ? -9.810 -14.465 -15.890 1.00 13.98 138 ARG B C 1
ATOM 3453 O O . ARG B 1 138 ? -10.569 -13.602 -15.435 1.00 13.74 138 ARG B O 1
ATOM 3461 N N . SER B 1 139 ? -10.218 -15.703 -16.148 1.00 12.12 139 SER B N 1
ATOM 3462 C CA . SER B 1 139 ? -11.594 -16.092 -15.866 1.00 12.97 139 SER B CA 1
ATOM 3463 C C . SER B 1 139 ? -11.883 -16.076 -14.370 1.00 14.22 139 SER B C 1
ATOM 3464 O O . SER B 1 139 ? -13.014 -15.782 -13.958 1.00 13.90 139 SER B O 1
ATOM 3467 N N . ALA B 1 140 ? -10.882 -16.392 -13.543 1.00 11.91 140 ALA B N 1
ATOM 3468 C CA . ALA B 1 140 ? -11.073 -16.280 -12.101 1.00 13.60 140 ALA B CA 1
ATOM 3469 C C . ALA B 1 140 ? -11.277 -14.827 -11.687 1.00 14.75 140 ALA B C 1
ATOM 3470 O O . ALA B 1 140 ? -12.079 -14.541 -10.786 1.00 14.35 140 ALA B O 1
ATOM 3472 N N . ARG B 1 141 ? -10.547 -13.895 -12.311 1.00 13.64 141 ARG B N 1
ATOM 3473 C CA . ARG B 1 141 ? -10.777 -12.483 -12.008 1.00 13.45 141 ARG B CA 1
ATOM 3474 C C . ARG B 1 141 ? -12.197 -12.077 -12.359 1.00 13.69 141 ARG B C 1
ATOM 3475 O O . ARG B 1 141 ? -12.828 -11.310 -11.624 1.00 13.17 141 ARG B O 1
ATOM 3483 N N . HIS B 1 142 ? -12.718 -12.573 -13.487 1.00 14.49 142 HIS B N 1
ATOM 3484 C CA . HIS B 1 142 ? -14.102 -12.273 -13.842 1.00 10.51 142 HIS B CA 1
ATOM 3485 C C . HIS B 1 142 ? -15.055 -12.776 -12.776 1.00 11.83 142 HIS B C 1
ATOM 3486 O O . HIS B 1 142 ? -16.005 -12.077 -12.400 1.00 12.82 142 HIS B O 1
ATOM 3493 N N . TRP B 1 143 ? -14.821 -13.993 -12.278 1.00 11.20 143 TRP B N 1
ATOM 3494 C CA . TRP B 1 143 ? -15.646 -14.507 -11.192 1.00 11.64 143 TRP B CA 1
ATOM 3495 C C . TRP B 1 143 ? -15.563 -13.614 -9.959 1.00 11.12 143 TRP B C 1
ATOM 3496 O O . TRP B 1 143 ? -16.586 -13.321 -9.335 1.00 12.63 143 TRP B O 1
ATOM 3507 N N . ARG B 1 144 ? -14.365 -13.150 -9.596 1.00 10.72 144 ARG B N 1
ATOM 3508 C CA . ARG B 1 144 ? -14.283 -12.319 -8.396 1.00 12.35 144 ARG B CA 1
ATOM 3509 C C . ARG B 1 144 ? -14.995 -10.987 -8.607 1.00 11.36 144 ARG B C 1
ATOM 3510 O O . ARG B 1 144 ? -15.591 -10.449 -7.665 1.00 11.52 144 ARG B O 1
ATOM 3518 N N . ASN B 1 145 ? -14.943 -10.442 -9.832 1.00 12.20 145 ASN B N 1
ATOM 3519 C CA . ASN B 1 145 ? -15.708 -9.231 -10.139 1.00 12.04 145 ASN B CA 1
ATOM 3520 C C . ASN B 1 145 ? -17.194 -9.471 -9.931 1.00 10.50 145 ASN B C 1
ATOM 3521 O O . ASN B 1 145 ? -17.920 -8.593 -9.443 1.00 12.71 145 ASN B O 1
ATOM 3526 N N . TYR B 1 146 ? -17.668 -10.653 -10.334 1.00 11.42 146 TYR B N 1
ATOM 3527 C CA . TYR B 1 146 ? -19.072 -11.012 -10.176 1.00 11.65 146 TYR B CA 1
ATOM 3528 C C . TYR B 1 146 ? -19.459 -11.082 -8.698 1.00 12.67 146 TYR B C 1
ATOM 3529 O O . TYR B 1 146 ? -20.453 -10.485 -8.274 1.00 13.13 146 TYR B O 1
ATOM 3538 N N . PHE B 1 147 ? -18.682 -11.806 -7.897 1.00 11.08 147 PHE B N 1
ATOM 3539 C CA . PHE B 1 147 ? -18.989 -11.909 -6.473 1.00 11.71 147 PHE B CA 1
ATOM 3540 C C . PHE B 1 147 ? -18.883 -10.559 -5.781 1.00 13.74 147 PHE B C 1
ATOM 3541 O O . PHE B 1 147 ? -19.736 -10.209 -4.954 1.00 12.49 147 PHE B O 1
ATOM 3549 N N . ASP B 1 148 ? -17.852 -9.775 -6.116 1.00 12.62 148 ASP B N 1
ATOM 3550 C CA . ASP B 1 148 ? -17.733 -8.434 -5.545 1.00 13.45 148 ASP B CA 1
ATOM 3551 C C . ASP B 1 148 ? -18.944 -7.579 -5.895 1.00 15.15 148 ASP B C 1
ATOM 3552 O O . ASP B 1 148 ? -19.395 -6.764 -5.084 1.00 14.91 148 ASP B O 1
ATOM 3557 N N . GLY B 1 149 ? -19.479 -7.744 -7.102 1.00 13.11 149 GLY B N 1
ATOM 3558 C CA . GLY B 1 149 ? -20.682 -7.015 -7.471 1.00 14.05 149 GLY B CA 1
ATOM 3559 C C . GLY B 1 149 ? -21.877 -7.388 -6.614 1.00 14.17 149 GLY B C 1
ATOM 3560 O O . GLY B 1 149 ? -22.719 -6.537 -6.296 1.00 13.71 149 GLY B O 1
ATOM 3561 N N . TYR B 1 150 ? -21.990 -8.671 -6.256 1.00 13.92 150 TYR B N 1
ATOM 3562 C CA . TYR B 1 150 ? -23.076 -9.086 -5.372 1.00 14.70 150 TYR B CA 1
ATOM 3563 C C . TYR B 1 150 ? -22.976 -8.397 -4.016 1.00 12.00 150 TYR B C 1
ATOM 3564 O O . TYR B 1 150 ? -23.999 -8.007 -3.437 1.00 13.50 150 TYR B O 1
ATOM 3573 N N . VAL B 1 151 ? -21.751 -8.208 -3.513 1.00 10.82 151 VAL B N 1
ATOM 3574 C CA . VAL B 1 151 ? -21.550 -7.488 -2.259 1.00 10.98 151 VAL B CA 1
ATOM 3575 C C . VAL B 1 151 ? -21.923 -6.024 -2.432 1.00 11.99 151 VAL B C 1
ATOM 3576 O O . VAL B 1 151 ? -22.591 -5.437 -1.575 1.00 12.93 151 VAL B O 1
ATOM 3580 N N . ASP B 1 152 ? -21.515 -5.417 -3.548 1.00 13.73 152 ASP B N 1
ATOM 3581 C CA . ASP B 1 152 ? -21.878 -4.024 -3.799 1.00 18.41 152 ASP B CA 1
ATOM 3582 C C . ASP B 1 152 ? -23.387 -3.854 -3.892 1.00 16.74 152 ASP B C 1
ATOM 3583 O O . ASP B 1 152 ? -23.936 -2.857 -3.407 1.00 15.07 152 ASP B O 1
ATOM 3588 N N . GLU B 1 153 ? -24.084 -4.806 -4.520 1.00 13.64 153 GLU B N 1
ATOM 3589 C CA . GLU B 1 153 ? -25.536 -4.679 -4.594 1.00 13.39 153 GLU B CA 1
ATOM 3590 C C . GLU B 1 153 ? -26.154 -4.764 -3.206 1.00 13.07 153 GLU B C 1
ATOM 3591 O O . GLU B 1 153 ? -27.096 -4.025 -2.890 1.00 17.89 153 GLU B O 1
ATOM 3597 N N . ALA B 1 154 ? -25.634 -5.649 -2.362 1.00 12.89 154 ALA B N 1
ATOM 3598 C CA . ALA B 1 154 ? -26.154 -5.756 -1.007 1.00 12.51 154 ALA B CA 1
ATOM 3599 C C . ALA B 1 154 ? -25.869 -4.494 -0.214 1.00 14.51 154 ALA B C 1
ATOM 3600 O O . ALA B 1 154 ? -26.652 -4.127 0.664 1.00 14.12 154 ALA B O 1
ATOM 3602 N N . GLU B 1 155 ? -24.739 -3.847 -0.488 1.00 15.06 155 GLU B N 1
ATOM 3603 C CA . GLU B 1 155 ? -24.440 -2.588 0.180 1.00 17.32 155 GLU B CA 1
ATOM 3604 C C . GLU B 1 155 ? -25.462 -1.523 -0.199 1.00 15.91 155 GLU B C 1
ATOM 3605 O O . GLU B 1 155 ? -25.937 -0.776 0.664 1.00 13.79 155 GLU B O 1
ATOM 3611 N N . SER B 1 156 ? -25.835 -1.461 -1.479 1.00 15.07 156 SER B N 1
ATOM 3612 C CA . SER B 1 156 ? -26.851 -0.501 -1.913 1.00 18.28 156 SER B CA 1
ATOM 3613 C C . SER B 1 156 ? -28.184 -0.764 -1.228 1.00 17.75 156 SER B C 1
ATOM 3614 O O . SER B 1 156 ? -28.890 0.175 -0.830 1.00 14.70 156 SER B O 1
ATOM 3617 N N . ARG B 1 157 ? -28.550 -2.038 -1.078 1.00 15.51 157 ARG B N 1
ATOM 3618 C CA . ARG B 1 157 ? -29.805 -2.363 -0.415 1.00 16.36 157 ARG B CA 1
ATOM 3619 C C . ARG B 1 157 ? -29.756 -2.031 1.070 1.00 18.56 157 ARG B C 1
ATOM 3620 O O . ARG B 1 157 ? -30.730 -1.510 1.618 1.00 14.97 157 ARG B O 1
ATOM 3625 N N . PHE B 1 158 ? -28.627 -2.312 1.727 1.00 13.55 158 PHE B N 1
ATOM 3626 C CA . PHE B 1 158 ? -28.486 -2.043 3.156 1.00 15.34 158 PHE B CA 1
ATOM 3627 C C . PHE B 1 158 ? -28.715 -0.570 3.468 1.00 15.92 158 PHE B C 1
ATOM 3628 O O . PHE B 1 158 ? -29.432 -0.227 4.412 1.00 16.16 158 PHE B O 1
ATOM 3636 N N . TRP B 1 159 ? -28.109 0.315 2.681 1.00 16.03 159 TRP B N 1
ATOM 3637 C CA . TRP B 1 159 ? -28.238 1.748 2.896 1.00 16.53 159 TRP B CA 1
ATOM 3638 C C . TRP B 1 159 ? -29.427 2.345 2.169 1.00 17.80 159 TRP B C 1
ATOM 3639 O O . TRP B 1 159 ? -29.555 3.573 2.135 1.00 21.60 159 TRP B O 1
ATOM 3650 N N . ASN B 1 160 ? -30.295 1.512 1.599 1.00 15.04 160 ASN B N 1
ATOM 3651 C CA . ASN B 1 160 ? -31.456 1.967 0.843 1.00 14.71 160 ASN B CA 1
ATOM 3652 C C . ASN B 1 160 ? -31.066 3.108 -0.083 1.00 17.69 160 ASN B C 1
ATOM 3653 O O . ASN B 1 160 ? -31.684 4.173 -0.114 1.00 18.04 160 ASN B O 1
ATOM 3658 N N . ALA B 1 161 ? -29.987 2.876 -0.828 1.00 18.03 161 ALA B N 1
ATOM 3659 C CA . ALA B 1 161 ? -29.348 3.902 -1.641 1.00 14.55 161 ALA B CA 1
ATOM 3660 C C . ALA B 1 161 ? -29.291 3.405 -3.080 1.00 17.92 161 ALA B C 1
ATOM 3661 O O . ALA B 1 161 ? -28.222 3.024 -3.575 1.00 17.41 161 ALA B O 1
ATOM 3663 N N . PRO B 1 162 ? -30.422 3.371 -3.771 1.00 18.99 162 PRO B N 1
ATOM 3664 C CA . PRO B 1 162 ? -30.396 2.944 -5.170 1.00 17.62 162 PRO B CA 1
ATOM 3665 C C . PRO B 1 162 ? -29.649 3.944 -6.031 1.00 21.04 162 PRO B C 1
ATOM 3666 O O . PRO B 1 162 ? -29.444 5.105 -5.667 1.00 21.36 162 PRO B O 1
ATOM 3670 N N . CYS B 1 163 ? -29.242 3.460 -7.194 1.00 18.40 163 CYS B N 1
ATOM 3671 C CA . CYS B 1 163 ? -28.455 4.261 -8.118 1.00 18.67 163 CYS B CA 1
ATOM 3672 C C . CYS B 1 163 ? -29.246 5.451 -8.641 1.00 19.29 163 CYS B C 1
ATOM 3673 O O . CYS B 1 163 ? -30.441 5.352 -8.939 1.00 21.25 163 CYS B O 1
ATOM 3676 N N . ASP B 1 164 ? -28.572 6.589 -8.742 1.00 23.16 164 ASP B N 1
ATOM 3677 C CA . ASP B 1 164 ? -29.192 7.790 -9.272 1.00 24.72 164 ASP B CA 1
ATOM 3678 C C . ASP B 1 164 ? -28.775 8.084 -10.703 1.00 23.08 164 ASP B C 1
ATOM 3679 O O . ASP B 1 164 ? -29.233 9.077 -11.272 1.00 24.11 164 ASP B O 1
ATOM 3684 N N . SER B 1 165 ? -27.935 7.246 -11.304 1.00 17.63 165 SER B N 1
ATOM 3685 C CA . SER B 1 165 ? -27.589 7.416 -12.707 1.00 18.93 165 SER B CA 1
ATOM 3686 C C . SER B 1 165 ? -27.372 6.056 -13.339 1.00 16.45 165 SER B C 1
ATOM 3687 O O . SER B 1 165 ? -26.993 5.097 -12.665 1.00 15.50 165 SER B O 1
ATOM 3690 N N . ALA B 1 166 ? -27.608 5.993 -14.649 1.00 14.70 166 ALA B N 1
ATOM 3691 C CA . ALA B 1 166 ? -27.312 4.780 -15.400 1.00 16.71 166 ALA B CA 1
ATOM 3692 C C . ALA B 1 166 ? -25.844 4.404 -15.263 1.00 18.59 166 ALA B C 1
ATOM 3693 O O . ALA B 1 166 ? -25.503 3.226 -15.124 1.00 18.88 166 ALA B O 1
ATOM 3695 N N . ALA B 1 167 ? -24.959 5.403 -15.278 1.00 17.43 167 ALA B N 1
ATOM 3696 C CA . ALA B 1 167 ? -23.530 5.130 -15.172 1.00 20.16 167 ALA B CA 1
ATOM 3697 C C . ALA B 1 167 ? -23.195 4.420 -13.868 1.00 13.82 167 ALA B C 1
ATOM 3698 O O . ALA B 1 167 ? -22.463 3.420 -13.863 1.00 17.73 167 ALA B O 1
ATOM 3700 N N . GLN B 1 168 ? -23.727 4.913 -12.744 1.00 14.54 168 GLN B N 1
ATOM 3701 C CA . GLN B 1 168 ? -23.466 4.263 -11.467 1.00 18.71 168 GLN B CA 1
ATOM 3702 C C . GLN B 1 168 ? -24.018 2.845 -11.467 1.00 20.12 168 GLN B C 1
ATOM 3703 O O . GLN B 1 168 ? -23.373 1.912 -10.965 1.00 17.25 168 GLN B O 1
ATOM 3709 N N . TYR B 1 169 ? -25.210 2.669 -12.039 1.00 17.44 169 TYR B N 1
ATOM 3710 C CA . TYR B 1 169 ? -25.849 1.358 -12.066 1.00 13.46 169 TYR B CA 1
ATOM 3711 C C . TYR B 1 169 ? -25.049 0.375 -12.913 1.00 14.21 169 TYR B C 1
ATOM 3712 O O . TYR B 1 169 ? -24.815 -0.769 -12.505 1.00 15.91 169 TYR B O 1
ATOM 3721 N N . LEU B 1 170 ? -24.643 0.801 -14.110 1.00 15.32 170 LEU B N 1
ATOM 3722 C CA . LEU B 1 170 ? -23.873 -0.079 -14.985 1.00 15.13 170 LEU B CA 1
ATOM 3723 C C . LEU B 1 170 ? -22.560 -0.516 -14.340 1.00 17.82 170 LEU B C 1
ATOM 3724 O O . LEU B 1 170 ? -22.146 -1.671 -14.497 1.00 16.08 170 LEU B O 1
ATOM 3729 N N . ALA B 1 171 ? -21.904 0.374 -13.575 1.00 21.69 171 ALA B N 1
ATOM 3730 C CA . ALA B 1 171 ? -20.660 -0.015 -12.908 1.00 20.31 171 ALA B CA 1
ATOM 3731 C C . ALA B 1 171 ? -20.837 -1.269 -12.078 1.00 23.17 171 ALA B C 1
ATOM 3732 O O . ALA B 1 171 ? -19.909 -2.077 -11.959 1.00 28.54 171 ALA B O 1
ATOM 3734 N N . MET B 1 172 ? -22.023 -1.452 -11.510 1.00 17.11 172 MET B N 1
ATOM 3735 C CA . MET B 1 172 ? -22.325 -2.587 -10.662 1.00 17.93 172 MET B CA 1
ATOM 3736 C C . MET B 1 172 ? -22.970 -3.715 -11.457 1.00 21.51 172 MET B C 1
ATOM 3737 O O . MET B 1 172 ? -22.533 -4.870 -11.375 1.00 20.49 172 MET B O 1
ATOM 3742 N N . ARG B 1 173 ? -23.987 -3.380 -12.256 1.00 14.78 173 ARG B N 1
ATOM 3743 C CA . ARG B 1 173 ? -24.796 -4.407 -12.899 1.00 13.89 173 ARG B CA 1
ATOM 3744 C C . ARG B 1 173 ? -24.039 -5.117 -14.013 1.00 14.32 173 ARG B C 1
ATOM 3745 O O . ARG B 1 173 ? -24.332 -6.284 -14.296 1.00 15.50 173 ARG B O 1
ATOM 3753 N N . ARG B 1 174 ? -23.050 -4.459 -14.644 1.00 13.44 174 ARG B N 1
ATOM 3754 C CA . ARG B 1 174 ? -22.255 -5.152 -15.658 1.00 11.82 174 ARG B CA 1
ATOM 3755 C C . ARG B 1 174 ? -21.481 -6.318 -15.078 1.00 13.90 174 ARG B C 1
ATOM 3756 O O . ARG B 1 174 ? -21.085 -7.222 -15.826 1.00 15.88 174 ARG B O 1
ATOM 3764 N N . HIS B 1 175 ? -21.281 -6.331 -13.766 1.00 12.99 175 HIS B N 1
ATOM 3765 C CA . HIS B 1 175 ? -20.630 -7.446 -13.101 1.00 14.80 175 HIS B CA 1
ATOM 3766 C C . HIS B 1 175 ? -21.613 -8.474 -12.568 1.00 17.94 175 HIS B C 1
ATOM 3767 O O . HIS B 1 175 ? -21.339 -9.669 -12.658 1.00 16.31 175 HIS B O 1
ATOM 3774 N N . THR B 1 176 ? -22.759 -8.050 -12.019 1.00 12.90 176 THR B N 1
ATOM 3775 C CA . THR B 1 176 ? -23.647 -9.032 -11.417 1.00 13.61 176 THR B CA 1
ATOM 3776 C C . THR B 1 176 ? -24.490 -9.775 -12.435 1.00 12.70 176 THR B C 1
ATOM 3777 O O . THR B 1 176 ? -25.076 -10.801 -12.081 1.00 15.29 176 THR B O 1
ATOM 3781 N N . ILE B 1 177 ? -24.588 -9.275 -13.670 1.00 13.59 177 ILE B N 1
ATOM 3782 C CA . ILE B 1 177 ? -25.410 -9.942 -14.670 1.00 13.85 177 ILE B CA 1
ATOM 3783 C C . ILE B 1 177 ? -24.791 -11.274 -15.091 1.00 15.89 177 ILE B C 1
ATOM 3784 O O . ILE B 1 177 ? -25.508 -12.161 -15.572 1.00 17.05 177 ILE B O 1
ATOM 3789 N N . GLY B 1 178 ? -23.485 -11.458 -14.890 1.00 15.64 178 GLY B N 1
ATOM 3790 C CA . GLY B 1 178 ? -22.877 -12.752 -15.143 1.00 13.66 178 GLY B CA 1
ATOM 3791 C C . GLY B 1 178 ? -22.629 -13.077 -16.594 1.00 13.45 178 GLY B C 1
ATOM 3792 O O . GLY B 1 178 ? -22.398 -14.247 -16.923 1.00 13.59 178 GLY B O 1
ATOM 3793 N N . VAL B 1 179 ? -22.665 -12.079 -17.477 1.00 10.49 179 VAL B N 1
ATOM 3794 C CA . VAL B 1 179 ? -22.450 -12.331 -18.894 1.00 9.89 179 VAL B CA 1
ATOM 3795 C C . VAL B 1 179 ? -21.002 -12.719 -19.168 1.00 12.01 179 VAL B C 1
ATOM 3796 O O . VAL B 1 179 ? -20.737 -13.640 -19.952 1.00 11.77 179 VAL B O 1
ATOM 3800 N N . GLN B 1 180 ? -20.034 -12.028 -18.553 1.00 11.52 180 GLN B N 1
ATOM 3801 C CA . GLN B 1 180 ? -18.649 -12.373 -18.872 1.00 11.03 180 GLN B CA 1
ATOM 3802 C C . GLN B 1 180 ? -18.289 -13.801 -18.479 1.00 12.47 180 GLN B C 1
ATOM 3803 O O . GLN B 1 180 ? -17.662 -14.494 -19.298 1.00 11.62 180 GLN B O 1
ATOM 3809 N N . PRO B 1 181 ? -18.657 -14.320 -17.305 1.00 12.96 181 PRO B N 1
ATOM 3810 C CA . PRO B 1 181 ? -18.385 -15.748 -17.059 1.00 11.37 181 PRO B CA 1
ATOM 3811 C C . PRO B 1 181 ? -19.157 -16.671 -17.996 1.00 10.60 181 PRO B C 1
ATOM 3812 O O . PRO B 1 181 ? -18.683 -17.774 -18.308 1.00 11.00 181 PRO B O 1
ATOM 3816 N N . THR B 1 182 ? -20.328 -16.245 -18.469 1.00 9.99 182 THR B N 1
ATOM 3817 C CA . THR B 1 182 ? -21.059 -17.047 -19.451 1.00 11.42 182 THR B CA 1
ATOM 3818 C C . THR B 1 182 ? -20.275 -17.159 -20.753 1.00 12.93 182 THR B C 1
ATOM 3819 O O . THR B 1 182 ? -20.166 -18.247 -21.332 1.00 13.34 182 THR B O 1
ATOM 3823 N N . VAL B 1 183 ? -19.709 -16.040 -21.210 1.00 11.04 183 VAL B N 1
ATOM 3824 C CA . VAL B 1 183 ? -18.881 -16.009 -22.417 1.00 9.62 183 VAL B CA 1
ATOM 3825 C C . VAL B 1 183 ? -17.608 -16.817 -22.217 1.00 11.78 183 VAL B C 1
ATOM 3826 O O . VAL B 1 183 ? -17.184 -17.568 -23.110 1.00 14.19 183 VAL B O 1
ATOM 3830 N N . ASP B 1 184 ? -16.951 -16.640 -21.063 1.00 10.64 184 ASP B N 1
ATOM 3831 C CA . ASP B 1 184 ? -15.776 -17.445 -20.743 1.00 11.34 184 ASP B CA 1
ATOM 3832 C C . ASP B 1 184 ? -16.068 -18.930 -20.915 1.00 14.64 184 ASP B C 1
ATOM 3833 O O . ASP B 1 184 ? -15.257 -19.671 -21.478 1.00 15.12 184 ASP B O 1
ATOM 3838 N N . LEU B 1 185 ? -17.225 -19.388 -20.432 1.00 11.68 185 LEU B N 1
ATOM 3839 C CA . LEU B 1 185 ? -17.506 -20.817 -20.498 1.00 13.54 185 LEU B CA 1
ATOM 3840 C C . LEU B 1 185 ? -17.695 -21.288 -21.935 1.00 14.49 185 LEU B C 1
ATOM 3841 O O . LEU B 1 185 ? -17.370 -22.436 -22.250 1.00 14.70 185 LEU B O 1
ATOM 3846 N N . ALA B 1 186 ? -18.181 -20.412 -22.825 1.00 13.22 186 ALA B N 1
ATOM 3847 C CA . ALA B 1 186 ? -18.280 -20.766 -24.240 1.00 13.44 186 ALA B CA 1
ATOM 3848 C C . ALA B 1 186 ? -16.926 -21.150 -24.822 1.00 15.53 186 ALA B C 1
ATOM 3849 O O . ALA B 1 186 ? -16.845 -22.035 -25.677 1.00 14.73 186 ALA B O 1
ATOM 3851 N N . GLU B 1 187 ? -15.851 -20.477 -24.398 1.00 14.99 187 GLU B N 1
ATOM 3852 C CA . GLU B 1 187 ? -14.518 -20.880 -24.843 1.00 13.66 187 GLU B CA 1
ATOM 3853 C C . GLU B 1 187 ? -14.207 -22.295 -24.392 1.00 16.26 187 GLU B C 1
ATOM 3854 O O . GLU B 1 187 ? -13.867 -23.163 -25.203 1.00 17.46 187 GLU B O 1
ATOM 3860 N N . ARG B 1 188 ? -14.316 -22.540 -23.089 1.00 16.51 188 ARG B N 1
ATOM 3861 C CA . ARG B 1 188 ? -14.059 -23.870 -22.556 1.00 14.40 188 ARG B CA 1
ATOM 3862 C C . ARG B 1 188 ? -14.974 -24.907 -23.190 1.00 15.36 188 ARG B C 1
ATOM 3863 O O . ARG B 1 188 ? -14.529 -26.010 -23.528 1.00 17.42 188 ARG B O 1
ATOM 3871 N N . ALA B 1 189 ? -16.256 -24.576 -23.372 1.00 15.27 189 ALA B N 1
ATOM 3872 C CA . ALA B 1 189 ? -17.178 -25.555 -23.937 1.00 15.54 189 ALA B CA 1
ATOM 3873 C C . ALA B 1 189 ? -16.870 -25.842 -25.406 1.00 20.62 189 ALA B C 1
ATOM 3874 O O . ALA B 1 189 ? -17.236 -26.909 -25.911 1.00 21.51 189 ALA B O 1
ATOM 3876 N N . GLY B 1 190 ? -16.225 -24.916 -26.104 1.00 15.19 190 GLY B N 1
ATOM 3877 C CA . GLY B 1 190 ? -15.781 -25.166 -27.460 1.00 19.86 190 GLY B CA 1
ATOM 3878 C C . GLY B 1 190 ? -14.343 -25.616 -27.592 1.00 22.66 190 GLY B C 1
ATOM 3879 O O . GLY B 1 190 ? -13.872 -25.812 -28.719 1.00 22.43 190 GLY B O 1
ATOM 3880 N N . ARG B 1 191 ? -13.625 -25.767 -26.475 1.00 17.39 191 ARG B N 1
ATOM 3881 C CA . ARG B 1 191 ? -12.214 -26.167 -26.469 1.00 19.48 191 ARG B CA 1
ATOM 3882 C C . ARG B 1 191 ? -11.353 -25.243 -27.328 1.00 22.53 191 ARG B C 1
ATOM 3883 O O . ARG B 1 191 ? -10.541 -25.688 -28.142 1.00 20.62 191 ARG B O 1
ATOM 3891 N N . PHE B 1 192 ? -11.523 -23.936 -27.141 1.00 16.56 192 PHE B N 1
ATOM 3892 C CA . PHE B 1 192 ? -10.664 -22.975 -27.819 1.00 16.35 192 PHE B CA 1
ATOM 3893 C C . PHE B 1 192 ? -10.435 -21.798 -26.886 1.00 18.23 192 PHE B C 1
ATOM 3894 O O . PHE B 1 192 ? -11.117 -21.646 -25.877 1.00 17.15 192 PHE B O 1
ATOM 3902 N N . GLU B 1 193 ? -9.455 -20.964 -27.232 1.00 18.82 193 GLU B N 1
ATOM 3903 C CA . GLU B 1 193 ? -9.207 -19.728 -26.501 1.00 18.10 193 GLU B CA 1
ATOM 3904 C C . GLU B 1 193 ? -8.989 -18.606 -27.498 1.00 16.44 193 GLU B C 1
ATOM 3905 O O . GLU B 1 193 ? -8.116 -18.708 -28.360 1.00 20.61 193 GLU B O 1
ATOM 3911 N N . VAL B 1 194 ? -9.774 -17.540 -27.378 1.00 14.92 194 VAL B N 1
ATOM 3912 C CA . VAL B 1 194 ? -9.499 -16.371 -28.218 1.00 15.83 194 VAL B CA 1
ATOM 3913 C C . VAL B 1 194 ? -8.116 -15.835 -27.869 1.00 18.86 194 VAL B C 1
ATOM 3914 O O . VAL B 1 194 ? -7.730 -15.860 -26.681 1.00 17.7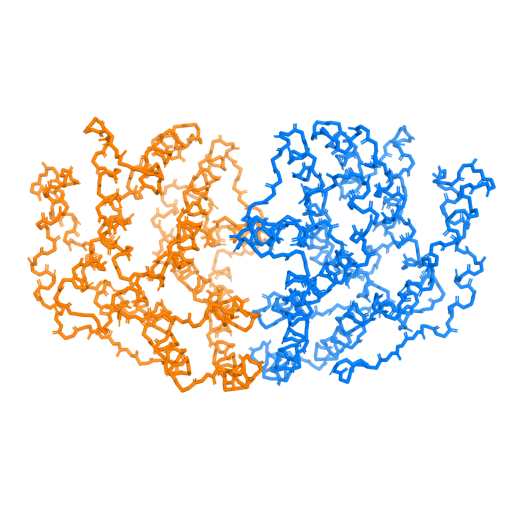6 194 VAL B O 1
ATOM 3918 N N . PRO B 1 195 ? -7.304 -15.408 -28.839 1.00 15.34 195 PRO B N 1
ATOM 3919 C CA . PRO B 1 195 ? -5.984 -14.859 -28.499 1.00 14.75 195 PRO B CA 1
ATOM 3920 C C . PRO B 1 195 ? -6.102 -13.802 -27.418 1.00 16.18 195 PRO B C 1
ATOM 3921 O O . PRO B 1 195 ? -6.943 -12.908 -27.493 1.00 16.62 195 PRO B O 1
ATOM 3925 N N . HIS B 1 196 ? -5.274 -13.940 -26.382 1.00 17.12 196 HIS B N 1
ATOM 3926 C CA . HIS B 1 196 ? -5.466 -13.137 -25.180 1.00 17.59 196 HIS B CA 1
ATOM 3927 C C . HIS B 1 196 ? -5.256 -11.656 -25.463 1.00 16.04 196 HIS B C 1
ATOM 3928 O O . HIS B 1 196 ? -5.970 -10.802 -24.916 1.00 14.60 196 HIS B O 1
ATOM 3935 N N . ARG B 1 197 ? -4.289 -11.327 -26.328 1.00 17.93 197 ARG B N 1
ATOM 3936 C CA . ARG B 1 197 ? -4.072 -9.928 -26.678 1.00 17.18 197 ARG B CA 1
ATOM 3937 C C . ARG B 1 197 ? -5.262 -9.352 -27.432 1.00 16.73 197 ARG B C 1
ATOM 3938 O O . ARG B 1 197 ? -5.505 -8.141 -27.373 1.00 17.52 197 ARG B O 1
ATOM 3946 N N . VAL B 1 198 ? -6.018 -10.200 -28.138 1.00 15.01 198 VAL B N 1
ATOM 3947 C CA . VAL B 1 198 ? -7.239 -9.725 -28.778 1.00 17.19 198 VAL B CA 1
ATOM 3948 C C . VAL B 1 198 ? -8.396 -9.690 -27.783 1.00 14.68 198 VAL B C 1
ATOM 3949 O O . VAL B 1 198 ? -9.247 -8.796 -27.864 1.00 13.93 198 VAL B O 1
ATOM 3953 N N . PHE B 1 199 ? -8.448 -10.629 -26.826 1.00 15.19 199 PHE B N 1
ATOM 3954 C CA . PHE B 1 199 ? -9.418 -10.483 -25.741 1.00 13.80 199 PHE B CA 1
ATOM 3955 C C . PHE B 1 199 ? -9.298 -9.103 -25.113 1.00 14.08 199 PHE B C 1
ATOM 3956 O O . PHE B 1 199 ? -10.301 -8.413 -24.902 1.00 13.75 199 PHE B O 1
ATOM 3964 N N . ASP B 1 200 ? -8.060 -8.668 -24.854 1.00 13.30 200 ASP B N 1
ATOM 3965 C CA . ASP B 1 200 ? -7.792 -7.401 -24.182 1.00 15.58 200 ASP B CA 1
ATOM 3966 C C . ASP B 1 200 ? -7.996 -6.185 -25.075 1.00 17.22 200 ASP B C 1
ATOM 3967 O O . ASP B 1 200 ? -7.951 -5.062 -24.560 1.00 16.77 200 ASP B O 1
ATOM 3972 N N . SER B 1 201 ? -8.157 -6.374 -26.385 1.00 12.88 201 SER B N 1
ATOM 3973 C CA . SER B 1 201 ? -8.171 -5.251 -27.310 1.00 13.69 201 SER B CA 1
ATOM 3974 C C . SER B 1 201 ? -9.337 -4.312 -27.031 1.00 13.47 201 SER B C 1
ATOM 3975 O O . SER B 1 201 ? -10.381 -4.710 -26.507 1.00 15.93 201 SER B O 1
ATOM 3978 N N . ALA B 1 202 ? -9.151 -3.042 -27.398 1.00 13.26 202 ALA B N 1
ATOM 3979 C CA . ALA B 1 202 ? -10.231 -2.070 -27.268 1.00 12.63 202 ALA B CA 1
ATOM 3980 C C . ALA B 1 202 ? -11.462 -2.491 -28.067 1.00 15.15 202 ALA B C 1
ATOM 3981 O O . ALA B 1 202 ? -12.595 -2.290 -27.621 1.00 13.90 202 ALA B O 1
ATOM 3983 N N . VAL B 1 203 ? -11.261 -3.020 -29.278 1.00 14.67 203 VAL B N 1
ATOM 3984 C CA . VAL B 1 203 ? -12.397 -3.436 -30.097 1.00 11.85 203 VAL B CA 1
ATOM 3985 C C . VAL B 1 203 ? -13.156 -4.572 -29.423 1.00 15.26 203 VAL B C 1
ATOM 3986 O O . VAL B 1 203 ? -14.384 -4.516 -29.278 1.00 13.39 203 VAL B O 1
ATOM 3990 N N . MET B 1 204 ? -12.439 -5.605 -28.971 1.00 12.88 204 MET B N 1
ATOM 3991 C CA . MET B 1 204 ? -13.124 -6.722 -28.322 1.00 13.03 204 MET B CA 1
ATOM 3992 C C . MET B 1 204 ? -13.743 -6.304 -26.996 1.00 15.31 204 MET B C 1
ATOM 3993 O O . MET B 1 204 ? -14.828 -6.780 -26.637 1.00 13.80 204 MET B O 1
ATOM 3998 N N . SER B 1 205 ? -13.066 -5.424 -26.250 1.00 12.58 205 SER B N 1
ATOM 3999 C CA . SER B 1 205 ? -13.654 -4.918 -25.014 1.00 10.12 205 SER B CA 1
ATOM 4000 C C . SER B 1 205 ? -15.006 -4.276 -25.274 1.00 12.81 205 SER B C 1
ATOM 4001 O O . SER B 1 205 ? -15.955 -4.483 -24.514 1.00 13.83 205 SER B O 1
ATOM 4004 N N . ALA B 1 206 ? -15.101 -3.495 -26.348 1.00 12.98 206 ALA B N 1
ATOM 4005 C CA . ALA B 1 206 ? -16.347 -2.838 -26.705 1.00 12.13 206 ALA B CA 1
ATOM 4006 C C . ALA B 1 206 ? -17.403 -3.858 -27.102 1.00 10.21 206 ALA B C 1
ATOM 4007 O O . ALA B 1 206 ? -18.577 -3.711 -26.751 1.00 12.31 206 ALA B O 1
ATOM 4009 N N . MET B 1 207 ? -17.011 -4.860 -27.886 1.00 10.36 207 MET B N 1
ATOM 4010 C CA . MET B 1 207 ? -17.951 -5.916 -28.261 1.00 11.16 207 MET B CA 1
ATOM 4011 C C . MET B 1 207 ? -18.502 -6.620 -27.023 1.00 13.00 207 MET B C 1
ATOM 4012 O O . MET B 1 207 ? -19.710 -6.880 -26.918 1.00 11.11 207 MET B O 1
ATOM 4017 N N . LEU B 1 208 ? -17.617 -6.982 -26.097 1.00 10.11 208 LEU B N 1
ATOM 4018 C CA . LEU B 1 208 ? -18.065 -7.655 -24.883 1.00 12.67 208 LEU B CA 1
ATOM 4019 C C . LEU B 1 208 ? -18.948 -6.743 -24.044 1.00 16.44 208 LEU B C 1
ATOM 4020 O O . LEU B 1 208 ? -19.920 -7.207 -23.431 1.00 14.14 208 LEU B O 1
ATOM 4025 N N . GLN B 1 209 ? -18.640 -5.442 -24.009 1.00 12.07 209 GLN B N 1
ATOM 4026 C CA . GLN B 1 209 ? -19.474 -4.533 -23.231 1.00 14.17 209 GLN B CA 1
ATOM 4027 C C . GLN B 1 209 ? -20.878 -4.457 -23.819 1.00 14.48 209 GLN B C 1
ATOM 4028 O O . GLN B 1 209 ? -21.868 -4.401 -23.079 1.00 14.95 209 GLN B O 1
ATOM 4034 N N . ILE B 1 210 ? -20.984 -4.467 -25.150 1.00 12.12 210 ILE B N 1
ATOM 4035 C CA . ILE B 1 210 ? -22.301 -4.512 -25.778 1.00 11.94 210 ILE B CA 1
ATOM 4036 C C . ILE B 1 210 ? -23.037 -5.788 -25.386 1.00 13.22 210 ILE B C 1
ATOM 4037 O O . ILE B 1 210 ? -24.227 -5.756 -25.057 1.00 12.63 210 ILE B O 1
ATOM 4042 N N . ALA B 1 211 ? -22.339 -6.923 -25.399 1.00 10.08 211 ALA B N 1
ATOM 4043 C CA . ALA B 1 211 ? -22.975 -8.180 -25.010 1.00 9.64 211 ALA B CA 1
ATOM 4044 C C . ALA B 1 211 ? -23.491 -8.103 -23.582 1.00 17.16 211 ALA B C 1
ATOM 4045 O O . ALA B 1 211 ? -24.620 -8.524 -23.292 1.00 16.67 211 ALA B O 1
ATOM 4047 N N . VAL B 1 212 ? -22.670 -7.574 -22.674 1.00 11.27 212 VAL B N 1
ATOM 4048 C CA . VAL B 1 212 ? -23.103 -7.387 -21.291 1.00 12.99 212 VAL B CA 1
ATOM 4049 C C . VAL B 1 212 ? -24.312 -6.458 -21.230 1.00 15.29 212 VAL B C 1
ATOM 4050 O O . VAL B 1 212 ? -25.321 -6.758 -20.576 1.00 14.69 212 VAL B O 1
ATOM 4054 N N . ASP B 1 213 ? -24.227 -5.312 -21.909 1.00 12.41 213 ASP B N 1
ATOM 4055 C CA . ASP B 1 213 ? -25.270 -4.298 -21.765 1.00 17.52 213 ASP B CA 1
ATOM 4056 C C . ASP B 1 213 ? -26.595 -4.758 -22.360 1.00 15.28 213 ASP B C 1
ATOM 4057 O O . ASP B 1 213 ? -27.653 -4.521 -21.769 1.00 17.29 213 ASP B O 1
ATOM 4062 N N . VAL B 1 214 ? -26.572 -5.376 -23.541 1.00 13.81 214 VAL B N 1
ATOM 4063 C CA . VAL B 1 214 ? -27.825 -5.820 -24.140 1.00 13.95 214 VAL B CA 1
ATOM 4064 C C . VAL B 1 214 ? -28.512 -6.821 -23.222 1.00 16.21 214 VAL B C 1
ATOM 4065 O O . VAL B 1 214 ? -29.731 -6.771 -23.026 1.00 17.39 214 VAL B O 1
ATOM 4069 N N . ASN B 1 215 ? -27.733 -7.706 -22.603 1.00 13.47 215 ASN B N 1
ATOM 4070 C CA . ASN B 1 215 ? -28.323 -8.686 -21.701 1.00 13.87 215 ASN B CA 1
ATOM 4071 C C . ASN B 1 215 ? -28.908 -8.027 -20.461 1.00 16.08 215 ASN B C 1
ATOM 4072 O O . ASN B 1 215 ? -30.007 -8.388 -20.031 1.00 16.62 215 ASN B O 1
ATOM 4077 N N . LEU B 1 216 ? -28.201 -7.058 -19.869 1.00 13.48 216 LEU B N 1
ATOM 4078 C CA . LEU B 1 216 ? -28.729 -6.497 -18.632 1.00 11.44 216 LEU B CA 1
ATOM 4079 C C . LEU B 1 216 ? -29.922 -5.586 -18.908 1.00 15.27 216 LEU B C 1
ATOM 4080 O O . LEU B 1 216 ? -30.851 -5.535 -18.095 1.00 15.21 216 LEU B O 1
ATOM 4085 N N . LEU B 1 217 ? -29.925 -4.877 -20.038 1.00 13.78 217 LEU B N 1
ATOM 4086 C CA . LEU B 1 217 ? -31.069 -4.027 -20.361 1.00 12.91 217 LEU B CA 1
ATOM 4087 C C . LEU B 1 217 ? -32.306 -4.866 -20.645 1.00 14.65 217 LEU B C 1
ATOM 4088 O O . LEU B 1 217 ? -33.398 -4.555 -20.161 1.00 17.47 217 LEU B O 1
ATOM 4093 N N . LEU B 1 218 ? -32.156 -5.926 -21.445 1.00 14.54 218 LEU B N 1
ATOM 4094 C CA . LEU B 1 218 ? -33.281 -6.829 -21.680 1.00 16.05 218 LEU B CA 1
ATOM 4095 C C . LEU B 1 218 ? -33.773 -7.438 -20.373 1.00 15.46 218 LEU B C 1
ATOM 4096 O O . LEU B 1 218 ? -34.985 -7.583 -20.165 1.00 16.87 218 LEU B O 1
ATOM 4101 N N . ASN B 1 219 ? -32.848 -7.809 -19.486 1.00 14.14 219 ASN B N 1
ATOM 4102 C CA . ASN B 1 219 ? -33.242 -8.421 -18.221 1.00 12.83 219 ASN B CA 1
ATOM 4103 C C . ASN B 1 219 ? -34.086 -7.460 -17.397 1.00 15.52 219 ASN B C 1
ATOM 4104 O O . ASN B 1 219 ? -35.118 -7.846 -16.834 1.00 16.17 219 ASN B O 1
ATOM 4109 N N . ASP B 1 220 ? -33.675 -6.194 -17.327 1.00 14.54 220 ASP B N 1
ATOM 4110 C CA . ASP B 1 220 ? -34.438 -5.232 -16.540 1.00 12.03 220 ASP B CA 1
ATOM 4111 C C . ASP B 1 220 ? -35.834 -4.994 -17.129 1.00 15.38 220 ASP B C 1
ATOM 4112 O O . ASP B 1 220 ? -36.797 -4.788 -16.382 1.00 15.22 220 ASP B O 1
ATOM 4117 N N . ILE B 1 221 ? -35.973 -5.021 -18.457 1.00 14.16 221 ILE B N 1
ATOM 4118 C CA . ILE B 1 221 ? -37.304 -4.897 -19.055 1.00 15.20 221 ILE B CA 1
ATOM 4119 C C . ILE B 1 221 ? -38.139 -6.129 -18.736 1.00 14.55 221 ILE B C 1
ATOM 4120 O O . ILE B 1 221 ? -39.302 -6.028 -18.326 1.00 18.26 221 ILE B O 1
ATOM 4125 N N . ALA B 1 222 ? -37.548 -7.315 -18.907 1.00 15.79 222 ALA B N 1
ATOM 4126 C CA . ALA B 1 222 ? -38.282 -8.553 -18.670 1.00 16.22 222 ALA B CA 1
ATOM 4127 C C . ALA B 1 222 ? -38.695 -8.704 -17.208 1.00 18.05 222 ALA B C 1
ATOM 4128 O O . ALA B 1 222 ? -39.757 -9.272 -16.923 1.00 22.38 222 ALA B O 1
ATOM 4130 N N . SER B 1 223 ? -37.888 -8.206 -16.275 1.00 16.63 223 SER B N 1
ATOM 4131 C CA A SER B 1 223 ? -38.142 -8.383 -14.852 0.52 19.97 223 SER B CA 1
ATOM 4132 C CA B SER B 1 223 ? -38.136 -8.380 -14.850 0.48 19.96 223 SER B CA 1
ATOM 4133 C C . SER B 1 223 ? -38.868 -7.204 -14.226 1.00 17.37 223 SER B C 1
ATOM 4134 O O . SER B 1 223 ? -39.089 -7.210 -13.017 1.00 18.05 223 SER B O 1
ATOM 4139 N N . LEU B 1 224 ? -39.244 -6.202 -15.023 1.00 15.64 224 LEU B N 1
ATOM 4140 C CA . LEU B 1 224 ? -39.741 -4.944 -14.473 1.00 14.59 224 LEU B CA 1
ATOM 4141 C C . LEU B 1 224 ? -40.926 -5.153 -13.534 1.00 20.30 224 LEU B C 1
ATOM 4142 O O . LEU B 1 224 ? -40.916 -4.676 -12.391 1.00 16.57 224 LEU B O 1
ATOM 4147 N N . GLU B 1 225 ? -41.958 -5.862 -13.996 1.00 15.57 225 GLU B N 1
ATOM 4148 C CA . GLU B 1 225 ? -43.178 -5.937 -13.198 1.00 18.55 225 GLU B CA 1
ATOM 4149 C C . GLU B 1 225 ? -42.945 -6.705 -11.906 1.00 18.33 225 GLU B C 1
ATOM 4150 O O . GLU B 1 225 ? -43.431 -6.295 -10.846 1.00 20.14 225 GLU B O 1
ATOM 4156 N N . LYS B 1 226 ? -42.171 -7.794 -11.964 1.00 17.08 226 LYS B N 1
ATOM 4157 C CA . LYS B 1 226 ? -41.844 -8.534 -10.750 1.00 18.81 226 LYS B CA 1
ATOM 4158 C C . LYS B 1 226 ? -41.069 -7.662 -9.773 1.00 18.45 226 LYS B C 1
ATOM 4159 O O . LYS B 1 226 ? -41.349 -7.659 -8.567 1.00 18.99 226 LYS B O 1
ATOM 4161 N N . GLU B 1 227 ? -40.107 -6.890 -10.279 1.00 17.19 227 GLU B N 1
ATOM 4162 C CA . GLU B 1 227 ? -39.308 -6.051 -9.399 1.00 18.29 227 GLU B CA 1
ATOM 4163 C C . GLU B 1 227 ? -40.103 -4.858 -8.878 1.00 15.66 227 GLU B C 1
ATOM 4164 O O . GLU B 1 227 ? -39.931 -4.465 -7.718 1.00 18.17 227 GLU B O 1
ATOM 4170 N N . GLU B 1 228 ? -41.001 -4.291 -9.689 1.00 17.28 228 GLU B N 1
ATOM 4171 C CA . GLU B 1 228 ? -41.886 -3.256 -9.168 1.00 18.12 228 GLU B CA 1
ATOM 4172 C C . GLU B 1 228 ? -42.687 -3.778 -7.979 1.00 21.67 228 GLU B C 1
ATOM 4173 O O . GLU B 1 228 ? -42.845 -3.079 -6.969 1.00 21.82 228 GLU B O 1
ATOM 4179 N N . ALA B 1 229 ? -43.190 -5.010 -8.081 1.00 18.94 229 ALA B N 1
ATOM 4180 C CA . ALA B 1 229 ? -44.012 -5.580 -7.018 1.00 16.35 229 ALA B CA 1
ATOM 4181 C C . ALA B 1 229 ? -43.227 -5.815 -5.738 1.00 20.66 229 ALA B C 1
ATOM 4182 O O . ALA B 1 229 ? -43.834 -5.959 -4.671 1.00 19.66 229 ALA B O 1
ATOM 4184 N N . ARG B 1 230 ? -41.901 -5.877 -5.817 1.00 18.82 230 ARG B N 1
ATOM 4185 C CA . ARG B 1 230 ? -41.067 -6.044 -4.643 1.00 21.20 230 ARG B CA 1
ATOM 4186 C C . ARG B 1 230 ? -40.442 -4.736 -4.202 1.00 21.55 230 ARG B C 1
ATOM 4187 O O . ARG B 1 230 ? -39.624 -4.736 -3.279 1.00 25.14 230 ARG B O 1
ATOM 4192 N N . GLY B 1 231 ? -40.819 -3.624 -4.832 1.00 19.14 231 GLY B N 1
ATOM 4193 C CA . GLY B 1 231 ? -40.231 -2.335 -4.510 1.00 25.04 231 GLY B CA 1
ATOM 4194 C C . GLY B 1 231 ? -38.765 -2.202 -4.859 1.00 24.70 231 GLY B C 1
ATOM 4195 O O . GLY B 1 231 ? -38.082 -1.335 -4.305 1.00 27.03 231 GLY B O 1
ATOM 4196 N N . GLU B 1 232 ? -38.258 -3.059 -5.743 1.00 22.34 232 GLU B N 1
ATOM 4197 C CA . GLU B 1 232 ? -36.892 -2.934 -6.237 1.00 22.07 232 GLU B CA 1
ATOM 4198 C C . GLU B 1 232 ? -36.673 -1.564 -6.859 1.00 21.61 232 GLU B C 1
ATOM 4199 O O . GLU B 1 232 ? -37.520 -1.051 -7.590 1.00 23.00 232 GLU B O 1
ATOM 4205 N N . GLN B 1 233 ? -35.534 -0.954 -6.546 1.00 20.26 233 GLN B N 1
ATOM 4206 C CA . GLN B 1 233 ? -35.213 0.351 -7.097 1.00 20.57 233 GLN B CA 1
ATOM 4207 C C . GLN B 1 233 ? -34.004 0.342 -8.014 1.00 19.47 233 GLN B C 1
ATOM 4208 O O . GLN B 1 233 ? -33.821 1.304 -8.772 1.00 18.86 233 GLN B O 1
ATOM 4214 N N . ASN B 1 234 ? -33.183 -0.710 -7.975 1.00 18.91 234 ASN B N 1
ATOM 4215 C CA . ASN B 1 234 ? -32.016 -0.816 -8.846 1.00 17.46 234 ASN B CA 1
ATOM 4216 C C . ASN B 1 234 ? -32.368 -1.640 -10.083 1.00 17.14 234 ASN B C 1
ATOM 4217 O O . ASN B 1 234 ? -31.888 -2.743 -10.309 1.00 18.26 234 ASN B O 1
ATOM 4222 N N . ASN B 1 235 ? -33.278 -1.067 -10.852 1.00 14.81 235 ASN B N 1
ATOM 4223 C CA . ASN B 1 235 ? -33.637 -1.497 -12.188 1.00 15.73 235 ASN B CA 1
ATOM 4224 C C . ASN B 1 235 ? -33.463 -0.275 -13.075 1.00 12.06 235 ASN B C 1
ATOM 4225 O O . ASN B 1 235 ? -33.806 0.836 -12.661 1.00 14.11 235 ASN B O 1
ATOM 4230 N N . MET B 1 236 ? -32.912 -0.471 -14.276 1.00 11.82 236 MET B N 1
ATOM 4231 C CA . MET B 1 236 ? -32.597 0.668 -15.138 1.00 16.78 236 MET B CA 1
ATOM 4232 C C . MET B 1 236 ? -33.805 1.563 -15.367 1.00 13.31 236 MET B C 1
ATOM 4233 O O . MET B 1 236 ? -33.660 2.787 -15.454 1.00 13.45 236 MET B O 1
ATOM 4238 N N . VAL B 1 237 ? -35.005 0.976 -15.428 1.00 14.94 237 VAL B N 1
ATOM 4239 C CA . VAL B 1 237 ? -36.211 1.773 -15.636 1.00 13.39 237 VAL B CA 1
ATOM 4240 C C . VAL B 1 237 ? -36.390 2.783 -14.512 1.00 17.01 237 VAL B C 1
ATOM 4241 O O . VAL B 1 237 ? -36.589 3.981 -14.757 1.00 15.89 237 VAL B O 1
ATOM 4245 N N . MET B 1 238 ? -36.345 2.317 -13.261 1.00 13.74 238 MET B N 1
ATOM 4246 C CA . MET B 1 238 ? -36.505 3.223 -12.133 1.00 14.26 238 MET B CA 1
ATOM 4247 C C . MET B 1 238 ? -35.338 4.187 -12.034 1.00 15.00 238 MET B C 1
ATOM 4248 O O . MET B 1 238 ? -35.514 5.323 -11.582 1.00 16.36 238 MET B O 1
ATOM 4253 N N . ILE B 1 239 ? -34.135 3.732 -12.396 1.00 11.88 239 ILE B N 1
ATOM 4254 C CA . ILE B 1 239 ? -32.976 4.605 -12.285 1.00 12.87 239 ILE B CA 1
ATOM 4255 C C . ILE B 1 239 ? -33.074 5.748 -13.291 1.00 15.94 239 ILE B C 1
ATOM 4256 O O . ILE B 1 239 ? -32.804 6.911 -12.958 1.00 17.36 239 ILE B O 1
ATOM 4261 N N . LEU B 1 240 ? -33.474 5.445 -14.528 1.00 13.03 240 LEU B N 1
ATOM 4262 C CA . LEU B 1 240 ? -33.631 6.506 -15.520 1.00 13.42 240 LEU B CA 1
ATOM 4263 C C . LEU B 1 240 ? -34.704 7.500 -15.098 1.00 16.40 240 LEU B C 1
ATOM 4264 O O . LEU B 1 240 ? -34.590 8.702 -15.373 1.00 17.36 240 LEU B O 1
ATOM 4269 N N . ARG B 1 241 ? -35.768 7.021 -14.444 1.00 17.85 241 ARG B N 1
ATOM 4270 C CA . ARG B 1 241 ? -36.778 7.953 -13.950 1.00 15.92 241 ARG B CA 1
ATOM 4271 C C . ARG B 1 241 ? -36.170 8.934 -12.953 1.00 22.54 241 ARG B C 1
ATOM 4272 O O . ARG B 1 241 ? -36.477 10.133 -12.978 1.00 23.42 241 ARG B O 1
ATOM 4280 N N . ARG B 1 242 ? -35.294 8.449 -12.072 1.00 17.94 242 ARG B N 1
ATOM 4281 C CA . ARG B 1 242 ? -34.669 9.351 -11.114 1.00 19.59 242 ARG B CA 1
ATOM 4282 C C . ARG B 1 242 ? -33.640 10.239 -11.796 1.00 23.41 242 ARG B C 1
ATOM 4283 O O . ARG B 1 242 ? -33.534 11.431 -11.484 1.00 24.56 242 ARG B O 1
ATOM 4291 N N . GLU B 1 243 ? -32.876 9.680 -12.736 1.00 17.03 243 GLU B N 1
ATOM 4292 C CA . GLU B 1 243 ? -31.794 10.447 -13.348 1.00 16.81 243 GLU B CA 1
ATOM 4293 C C . GLU B 1 243 ? -32.330 11.599 -14.184 1.00 20.53 243 GLU B C 1
ATOM 4294 O O . GLU B 1 243 ? -31.788 12.710 -14.140 1.00 22.16 243 GLU B O 1
ATOM 4300 N N . HIS B 1 244 ? -33.387 11.357 -14.944 1.00 18.39 244 HIS B N 1
ATOM 4301 C CA . HIS B 1 244 ? -33.839 12.293 -15.966 1.00 20.85 244 HIS B CA 1
ATOM 4302 C C . HIS B 1 244 ? -35.217 12.876 -15.712 1.00 27.88 244 HIS B C 1
ATOM 4303 O O . HIS B 1 244 ? -35.637 13.765 -16.464 1.00 24.28 244 HIS B O 1
ATOM 4310 N N . GLY B 1 245 ? -35.930 12.410 -14.686 1.00 21.04 245 GLY B N 1
ATOM 4311 C CA . GLY B 1 245 ? -37.312 12.805 -14.493 1.00 24.86 245 GLY B CA 1
ATOM 4312 C C . GLY B 1 245 ? -38.297 12.181 -15.456 1.00 23.81 245 GLY B C 1
ATOM 4313 O O . GLY B 1 245 ? -39.467 12.577 -15.459 1.00 30.59 245 GLY B O 1
ATOM 4314 N N . TRP B 1 246 ? -37.866 11.214 -16.265 1.00 22.50 246 TRP B N 1
ATOM 4315 C CA . TRP B 1 246 ? -38.718 10.576 -17.262 1.00 20.62 246 TRP B CA 1
ATOM 4316 C C . TRP B 1 246 ? -39.796 9.708 -16.619 1.00 22.74 246 TRP B C 1
ATOM 4317 O O . TRP B 1 246 ? -39.656 9.206 -15.503 1.00 21.94 246 TRP B O 1
ATOM 4328 N N . SER B 1 247 ? -40.870 9.497 -17.369 1.00 20.60 247 SER B N 1
ATOM 4329 C CA . SER B 1 247 ? -41.820 8.464 -17.003 1.00 22.28 247 SER B CA 1
ATOM 4330 C C . SER B 1 247 ? -41.164 7.097 -17.154 1.00 20.65 247 SER B C 1
ATOM 4331 O O . SER B 1 247 ? -40.155 6.938 -17.851 1.00 21.03 247 SER B O 1
ATOM 4334 N N . LYS B 1 248 ? -41.760 6.092 -16.510 1.00 19.55 248 LYS B N 1
ATOM 4335 C CA . LYS B 1 248 ? -41.265 4.739 -16.718 1.00 19.63 248 LYS B CA 1
ATOM 4336 C C . LYS B 1 248 ? -41.441 4.326 -18.174 1.00 22.38 248 LYS B C 1
ATOM 4337 O O . LYS B 1 248 ? -40.574 3.657 -18.744 1.00 21.73 248 LYS B O 1
ATOM 4343 N N . SER B 1 249 ? -42.544 4.751 -18.803 1.00 22.24 249 SER B N 1
ATOM 4344 C CA A SER B 1 249 ? -42.782 4.396 -20.199 0.33 22.36 249 SER B CA 1
ATOM 4345 C CA B SER B 1 249 ? -42.795 4.416 -20.203 0.67 22.33 249 SER B CA 1
ATOM 4346 C C . SER B 1 249 ? -41.692 4.958 -21.109 1.00 20.21 249 SER B C 1
ATOM 4347 O O . SER B 1 249 ? -41.167 4.245 -21.974 1.00 24.95 249 SER B O 1
ATOM 4352 N N . ARG B 1 250 ? -41.338 6.232 -20.933 1.00 18.89 250 ARG B N 1
ATOM 4353 C CA . ARG B 1 250 ? -40.265 6.823 -21.727 1.00 23.45 250 ARG B CA 1
ATOM 4354 C C . ARG B 1 250 ? -38.926 6.166 -21.429 1.00 21.36 250 ARG B C 1
ATOM 4355 O O . ARG B 1 250 ? -38.081 6.038 -22.324 1.00 19.22 250 ARG B O 1
ATOM 4363 N N . SER B 1 251 ? -38.714 5.767 -20.177 1.00 18.76 251 SER B N 1
ATOM 4364 C CA . SER B 1 251 ? -37.482 5.083 -19.801 1.00 16.86 251 SER B CA 1
ATOM 4365 C C . SER B 1 251 ? -37.360 3.733 -20.497 1.00 16.09 251 SER B C 1
ATOM 4366 O O . SER B 1 251 ? -36.286 3.368 -20.987 1.00 15.18 251 SER B O 1
ATOM 4369 N N . VAL B 1 252 ? -38.453 2.968 -20.544 1.00 16.38 252 VAL B N 1
ATOM 4370 C CA . VAL B 1 252 ? -38.422 1.708 -21.277 1.00 15.18 252 VAL B CA 1
ATOM 4371 C C . VAL B 1 252 ? -38.095 1.950 -22.746 1.00 19.75 252 VAL B C 1
ATOM 4372 O O . VAL B 1 252 ? -37.287 1.226 -23.346 1.00 19.53 252 VAL B O 1
ATOM 4376 N N . SER B 1 253 ? -38.718 2.965 -23.354 1.00 18.84 253 SER B N 1
ATOM 4377 C CA . SER B 1 253 ? -38.455 3.234 -24.767 1.00 21.89 253 SER B CA 1
ATOM 4378 C C . SER B 1 253 ? -36.996 3.598 -24.998 1.00 19.28 253 SER B C 1
ATOM 4379 O O . SER B 1 253 ? -36.390 3.158 -25.984 1.00 18.41 253 SER B O 1
ATOM 4382 N N . HIS B 1 254 ? -36.423 4.407 -24.105 1.00 18.28 254 HIS B N 1
ATOM 4383 C CA . HIS B 1 254 ? -35.002 4.736 -24.195 1.00 18.82 254 HIS B CA 1
ATOM 4384 C C . HIS B 1 254 ? -34.149 3.477 -24.177 1.00 18.16 254 HIS B C 1
ATOM 4385 O O . HIS B 1 254 ? -33.232 3.321 -24.992 1.00 17.21 254 HIS B O 1
ATOM 4392 N N . MET B 1 255 ? -34.437 2.564 -23.249 1.00 17.48 255 MET B N 1
ATOM 4393 C CA . MET B 1 255 ? -33.648 1.339 -23.151 1.00 17.74 255 MET B CA 1
ATOM 4394 C C . MET B 1 255 ? -33.778 0.492 -24.406 1.00 17.41 255 MET B C 1
ATOM 4395 O O . MET B 1 255 ? -32.804 -0.127 -24.850 1.00 16.52 255 MET B O 1
ATOM 4400 N N . GLN B 1 256 ? -34.983 0.411 -24.966 1.00 16.68 256 GLN B N 1
ATOM 4401 C CA . GLN B 1 256 ? -35.166 -0.333 -26.206 1.00 19.40 256 GLN B CA 1
ATOM 4402 C C . GLN B 1 256 ? -34.369 0.305 -27.335 1.00 19.00 256 GLN B C 1
ATOM 4403 O O . GLN B 1 256 ? -33.697 -0.396 -28.100 1.00 18.77 256 GLN B O 1
ATOM 4409 N N . ASN B 1 257 ? -34.407 1.637 -27.426 1.00 18.04 257 ASN B N 1
ATOM 4410 C CA . ASN B 1 257 ? -33.594 2.343 -28.418 1.00 19.20 257 ASN B CA 1
ATOM 4411 C C . ASN B 1 257 ? -32.108 2.097 -28.188 1.00 19.35 257 ASN B C 1
ATOM 4412 O O . ASN B 1 257 ? -31.333 1.970 -29.144 1.00 19.39 257 ASN B O 1
ATOM 4417 N N . GLU B 1 258 ? -31.696 2.020 -26.925 1.00 15.77 258 GLU B N 1
ATOM 4418 C CA . GLU B 1 258 ? -30.294 1.758 -26.623 1.00 16.51 258 GLU B CA 1
ATOM 4419 C C . GLU B 1 258 ? -29.894 0.348 -27.017 1.00 15.90 258 GLU B C 1
ATOM 4420 O O . GLU B 1 258 ? -28.781 0.132 -27.508 1.00 16.77 258 GLU B O 1
ATOM 4426 N N . VAL B 1 259 ? -30.772 -0.637 -26.798 1.00 14.97 259 VAL B N 1
ATOM 4427 C CA . VAL B 1 259 ? -30.442 -1.991 -27.226 1.00 14.99 259 VAL B CA 1
ATOM 4428 C C . VAL B 1 259 ? -30.244 -2.025 -28.736 1.00 13.57 259 VAL B C 1
ATOM 4429 O O . VAL B 1 259 ? -29.260 -2.579 -29.243 1.00 16.19 259 VAL B O 1
ATOM 4433 N N . ARG B 1 260 ? -31.169 -1.409 -29.474 1.00 15.91 260 ARG B N 1
ATOM 4434 C CA . ARG B 1 260 ? -31.074 -1.427 -30.929 1.00 15.40 260 ARG B CA 1
ATOM 4435 C C . ARG B 1 260 ? -29.813 -0.714 -31.402 1.00 13.72 260 ARG B C 1
ATOM 4436 O O . ARG B 1 260 ? -29.086 -1.225 -32.262 1.00 15.75 260 ARG B O 1
ATOM 4444 N N . ALA B 1 261 ? -29.520 0.448 -30.825 1.00 16.90 261 ALA B N 1
ATOM 4445 C CA . ALA B 1 261 ? -28.336 1.191 -31.232 1.00 15.16 261 ALA B CA 1
ATOM 4446 C C . ALA B 1 261 ? -27.069 0.396 -30.953 1.00 12.90 261 ALA B C 1
ATOM 4447 O O . ALA B 1 261 ? -26.150 0.360 -31.780 1.00 15.26 261 ALA B O 1
ATOM 4449 N N . ARG B 1 262 ? -27.013 -0.266 -29.798 1.00 14.45 262 ARG B N 1
ATOM 4450 C CA . ARG B 1 262 ? -25.826 -1.042 -29.458 1.00 13.60 262 ARG B CA 1
ATOM 4451 C C . ARG B 1 262 ? -25.676 -2.272 -30.343 1.00 13.12 262 ARG B C 1
ATOM 4452 O O . ARG B 1 262 ? -24.547 -2.648 -30.689 1.00 14.67 262 ARG B O 1
ATOM 4460 N N . LEU B 1 263 ? -26.784 -2.913 -30.723 1.00 13.49 263 LEU B N 1
ATOM 4461 C CA . LEU B 1 263 ? -26.688 -4.042 -31.638 1.00 15.13 263 LEU B CA 1
ATOM 4462 C C . LEU B 1 263 ? -26.158 -3.591 -32.992 1.00 12.75 263 LEU B C 1
ATOM 4463 O O . LEU B 1 263 ? -25.346 -4.286 -33.613 1.00 14.61 263 LEU B O 1
ATOM 4468 N N . GLU B 1 264 ? -26.600 -2.420 -33.457 1.00 13.38 264 GLU B N 1
ATOM 4469 C CA . GLU B 1 264 ? -26.102 -1.915 -34.731 1.00 15.39 264 GLU B CA 1
ATOM 4470 C C . GLU B 1 264 ? -24.619 -1.566 -34.635 1.00 12.26 264 GLU B C 1
ATOM 4471 O O . GLU B 1 264 ? -23.850 -1.849 -35.560 1.00 15.17 264 GLU B O 1
ATOM 4477 N N . GLN B 1 265 ? -24.199 -0.984 -33.505 1.00 13.94 265 GLN B N 1
ATOM 4478 C CA . GLN B 1 265 ? -22.777 -0.738 -33.277 1.00 12.48 265 GLN B CA 1
ATOM 4479 C C . GLN B 1 265 ? -21.982 -2.026 -33.186 1.00 14.95 265 GLN B C 1
ATOM 4480 O O . GLN B 1 265 ? -20.812 -2.057 -33.596 1.00 14.67 265 GLN B O 1
ATOM 4486 N N . TYR B 1 266 ? -22.585 -3.087 -32.638 1.00 12.61 266 TYR B N 1
ATOM 4487 C CA . TYR B 1 266 ? -21.890 -4.367 -32.578 1.00 12.79 266 TYR B CA 1
ATOM 4488 C C . TYR B 1 266 ? -21.452 -4.820 -33.970 1.00 14.67 266 TYR B C 1
ATOM 4489 O O . TYR B 1 266 ? -20.331 -5.315 -34.150 1.00 13.67 266 TYR B O 1
ATOM 4498 N N . LEU B 1 267 ? -22.322 -4.655 -34.973 1.00 14.74 267 LEU B N 1
ATOM 4499 C CA . LEU B 1 267 ? -21.957 -5.038 -36.331 1.00 17.35 267 LEU B CA 1
ATOM 4500 C C . LEU B 1 267 ? -20.775 -4.221 -36.829 1.00 15.74 267 LEU B C 1
ATOM 4501 O O . LEU B 1 267 ? -19.870 -4.761 -37.476 1.00 15.67 267 LEU B O 1
ATOM 4506 N N . LEU B 1 268 ? -20.780 -2.912 -36.552 1.00 15.94 268 LEU B N 1
ATOM 4507 C CA . LEU B 1 268 ? -19.649 -2.065 -36.928 1.00 15.52 268 LEU B CA 1
ATOM 4508 C C . LEU B 1 268 ? -18.355 -2.571 -36.309 1.00 17.26 268 LEU B C 1
ATOM 4509 O O . LEU B 1 268 ? -17.319 -2.657 -36.983 1.00 15.45 268 LEU B O 1
ATOM 4514 N N . LEU B 1 269 ? -18.398 -2.929 -35.024 1.00 14.21 269 LEU B N 1
ATOM 4515 C CA . LEU B 1 269 ? -17.201 -3.433 -34.372 1.00 15.62 269 LEU B CA 1
ATOM 4516 C C . LEU B 1 269 ? -16.738 -4.726 -35.013 1.00 15.79 269 LEU B C 1
ATOM 4517 O O . LEU B 1 269 ? -15.535 -4.929 -35.213 1.00 15.09 269 LEU B O 1
ATOM 4522 N N . GLU B 1 270 ? -17.679 -5.618 -35.345 1.00 15.45 270 GLU B N 1
ATOM 4523 C CA . GLU B 1 270 ? -17.312 -6.844 -36.046 1.00 14.15 270 GLU B CA 1
ATOM 4524 C C . GLU B 1 270 ? -16.582 -6.541 -37.339 1.00 16.70 270 GLU B C 1
ATOM 4525 O O . GLU B 1 270 ? -15.635 -7.245 -37.703 1.00 16.97 270 GLU B O 1
ATOM 4531 N N . SER B 1 271 ? -17.015 -5.500 -38.053 1.00 16.41 271 SER B N 1
ATOM 4532 C CA . SER B 1 271 ? -16.367 -5.153 -39.310 1.00 20.62 271 SER B CA 1
ATOM 4533 C C . SER B 1 271 ? -14.915 -4.745 -39.102 1.00 25.68 271 SER B C 1
ATOM 4534 O O . SER B 1 271 ? -14.132 -4.779 -40.060 1.00 22.15 271 SER B O 1
ATOM 4537 N N . CYS B 1 272 ? -14.531 -4.390 -37.871 1.00 17.70 272 CYS B N 1
ATOM 4538 C CA . CYS B 1 272 ? -13.151 -4.024 -37.573 1.00 15.25 272 CYS B CA 1
ATOM 4539 C C . CYS B 1 272 ? -12.268 -5.220 -37.276 1.00 17.13 272 CYS B C 1
ATOM 4540 O O . CYS B 1 272 ? -11.046 -5.062 -37.212 1.00 16.39 272 CYS B O 1
ATOM 4543 N N . LEU B 1 273 ? -12.846 -6.400 -37.071 1.00 16.04 273 LEU B N 1
ATOM 4544 C CA . LEU B 1 273 ? -12.053 -7.526 -36.590 1.00 16.34 273 LEU B CA 1
ATOM 4545 C C . LEU B 1 273 ? -10.985 -8.002 -37.568 1.00 18.93 273 LEU B C 1
ATOM 4546 O O . LEU B 1 273 ? -9.907 -8.407 -37.097 1.00 19.42 273 LEU B O 1
ATOM 4551 N N . PRO B 1 274 ? -11.204 -8.024 -38.889 1.00 18.70 274 PRO B N 1
ATOM 4552 C CA . PRO B 1 274 ? -10.090 -8.392 -39.785 1.00 20.94 274 PRO B CA 1
ATOM 4553 C C . PRO B 1 274 ? -8.859 -7.526 -39.581 1.00 21.35 274 PRO B C 1
ATOM 4554 O O . PRO B 1 274 ? -7.736 -8.044 -39.471 1.00 19.99 274 PRO B O 1
ATOM 4558 N N . LYS B 1 275 ? -9.044 -6.211 -39.487 1.00 16.58 275 LYS B N 1
ATOM 4559 C CA . LYS B 1 275 ? -7.900 -5.339 -39.264 1.00 17.89 275 LYS B CA 1
ATOM 4560 C C . LYS B 1 275 ? -7.322 -5.528 -37.869 1.00 20.77 275 LYS B C 1
ATOM 4561 O O . LYS B 1 275 ? -6.104 -5.446 -37.688 1.00 18.69 275 LYS B O 1
ATOM 4563 N N . VAL B 1 276 ? -8.175 -5.782 -36.869 1.00 18.25 276 VAL B N 1
ATOM 4564 C CA . VAL B 1 276 ? -7.669 -6.080 -35.530 1.00 15.47 276 VAL B CA 1
ATOM 4565 C C . VAL B 1 276 ? -6.751 -7.292 -35.580 1.00 16.33 276 VAL B C 1
ATOM 4566 O O . VAL B 1 276 ? -5.678 -7.307 -34.964 1.00 16.37 276 VAL B O 1
ATOM 4570 N N . GLY B 1 277 ? -7.152 -8.322 -36.328 1.00 17.20 277 GLY B N 1
ATOM 4571 C CA . GLY B 1 277 ? -6.297 -9.487 -36.483 1.00 22.39 277 GLY B CA 1
ATOM 4572 C C . GLY B 1 277 ? -4.943 -9.138 -37.065 1.00 19.40 277 GLY B C 1
ATOM 4573 O O . GLY B 1 277 ? -3.915 -9.633 -36.601 1.00 18.82 277 GLY B O 1
ATOM 4574 N N . GLU B 1 278 ? -4.924 -8.266 -38.073 1.00 17.85 278 GLU B N 1
ATOM 4575 C CA . GLU B 1 278 ? -3.663 -7.804 -38.642 1.00 20.45 278 GLU B CA 1
ATOM 4576 C C . GLU B 1 278 ? -2.858 -7.006 -37.625 1.00 17.68 278 GLU B C 1
ATOM 4577 O O . GLU B 1 278 ? -1.660 -7.251 -37.444 1.00 17.05 278 GLU B O 1
ATOM 4583 N N . ILE B 1 279 ? -3.511 -6.060 -36.936 1.00 18.47 279 ILE B N 1
ATOM 4584 C CA . ILE B 1 279 ? -2.835 -5.249 -35.923 1.00 17.16 279 ILE B CA 1
ATOM 4585 C C . ILE B 1 279 ? -2.099 -6.125 -34.920 1.00 20.41 279 ILE B C 1
ATOM 4586 O O . ILE B 1 279 ? -0.971 -5.816 -34.519 1.00 22.64 279 ILE B O 1
ATOM 4591 N N . TYR B 1 280 ? -2.716 -7.229 -34.498 1.00 17.34 280 TYR B N 1
ATOM 4592 C CA . TYR B 1 280 ? -2.122 -8.099 -33.492 1.00 18.66 280 TYR B CA 1
ATOM 4593 C C . TYR B 1 280 ? -1.350 -9.262 -34.098 1.00 16.26 280 TYR B C 1
ATOM 4594 O O . TYR B 1 280 ? -0.948 -10.173 -33.367 1.00 19.77 280 TYR B O 1
ATOM 4603 N N . GLN B 1 281 ? -1.146 -9.252 -35.417 1.00 19.85 281 GLN B N 1
ATOM 4604 C CA . GLN B 1 281 ? -0.343 -10.264 -36.109 1.00 23.60 281 GLN B CA 1
ATOM 4605 C C . GLN B 1 281 ? -0.788 -11.683 -35.748 1.00 19.83 281 GLN B C 1
ATOM 4606 O O . GLN B 1 281 ? 0.016 -12.554 -35.394 1.00 22.37 281 GLN B O 1
ATOM 4612 N N . LEU B 1 282 ? -2.092 -11.919 -35.839 1.00 19.49 282 LEU B N 1
ATOM 4613 C CA . LEU B 1 282 ? -2.612 -13.253 -35.580 1.00 18.82 282 LEU B CA 1
ATOM 4614 C C . LEU B 1 282 ? -2.150 -14.231 -36.655 1.00 21.56 282 LEU B C 1
ATOM 4615 O O . LEU B 1 282 ? -2.184 -13.921 -37.847 1.00 25.57 282 LEU B O 1
ATOM 4620 N N . ASP B 1 283 ? -1.724 -15.421 -36.233 1.00 24.19 283 ASP B N 1
ATOM 4621 C CA . ASP B 1 283 ? -1.435 -16.479 -37.196 1.00 29.38 283 ASP B CA 1
ATOM 4622 C C . ASP B 1 283 ? -2.743 -17.176 -37.566 1.00 29.99 283 ASP B C 1
ATOM 4623 O O . ASP B 1 283 ? -3.829 -16.763 -37.151 1.00 24.83 283 ASP B O 1
ATOM 4628 N N . THR B 1 284 ? -2.654 -18.247 -38.360 1.00 28.15 284 THR B N 1
ATOM 4629 C CA . THR B 1 284 ? -3.862 -18.878 -38.883 1.00 26.60 284 THR B CA 1
ATOM 4630 C C . THR B 1 284 ? -4.699 -19.475 -37.760 1.00 23.40 284 THR B C 1
ATOM 4631 O O . THR B 1 284 ? -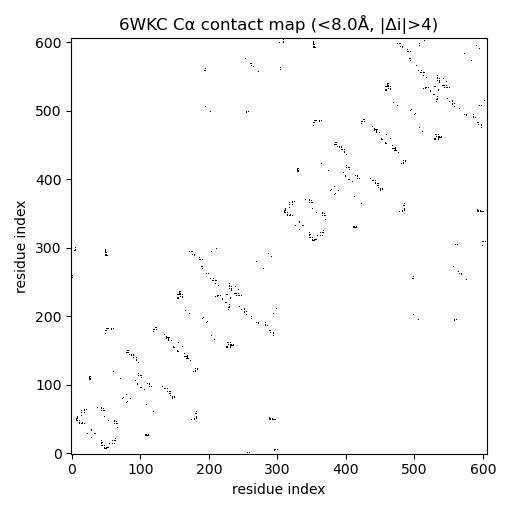5.917 -19.276 -37.711 1.00 25.83 284 THR B O 1
ATOM 4635 N N . ALA B 1 285 ? -4.060 -20.196 -36.835 1.00 23.12 285 ALA B N 1
ATOM 4636 C CA . ALA B 1 285 ? -4.797 -20.786 -35.725 1.00 26.36 285 ALA B CA 1
ATOM 4637 C C . ALA B 1 285 ? -5.426 -19.706 -34.854 1.00 21.68 285 ALA B C 1
ATOM 4638 O O . ALA B 1 285 ? -6.549 -19.869 -34.361 1.00 21.94 285 ALA B O 1
ATOM 4640 N N . GLU B 1 286 ? -4.725 -18.585 -34.679 1.00 21.36 286 GLU B N 1
ATOM 4641 C CA . GLU B 1 286 ? -5.261 -17.508 -33.856 1.00 21.65 286 GLU B CA 1
ATOM 4642 C C . GLU B 1 286 ? -6.440 -16.823 -34.532 1.00 24.16 286 GLU B C 1
ATOM 4643 O O . GLU B 1 286 ? -7.415 -16.458 -33.864 1.00 21.38 286 GLU B O 1
ATOM 4649 N N . ARG B 1 287 ? -6.370 -16.623 -35.853 1.00 18.84 287 ARG B N 1
ATOM 4650 C CA . ARG B 1 287 ? -7.511 -16.059 -36.564 1.00 16.54 287 ARG B CA 1
ATOM 4651 C C . ARG B 1 287 ? -8.719 -16.976 -36.464 1.00 17.90 287 ARG B C 1
ATOM 4652 O O . A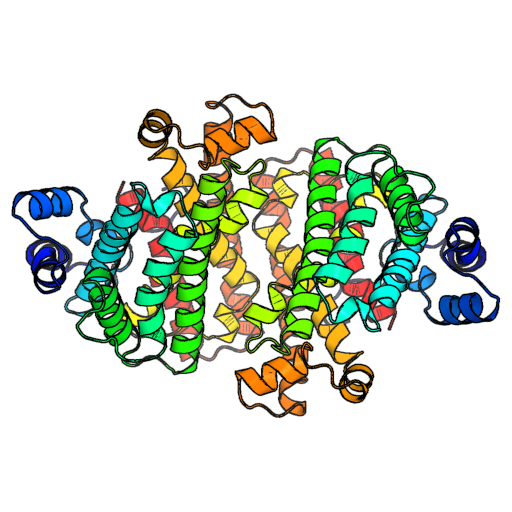RG B 1 287 ? -9.847 -16.508 -36.270 1.00 19.57 287 ARG B O 1
ATOM 4660 N N . GLU B 1 288 ? -8.501 -18.287 -36.580 1.00 17.53 288 GLU B N 1
ATOM 4661 C CA . GLU B 1 288 ? -9.609 -19.227 -36.444 1.00 18.24 288 GLU B CA 1
ATOM 4662 C C . GLU B 1 288 ? -10.194 -19.182 -35.035 1.00 19.33 288 GLU B C 1
ATOM 4663 O O . GLU B 1 288 ? -11.419 -19.254 -34.861 1.00 19.79 288 GLU B O 1
ATOM 4669 N N . ALA B 1 289 ? -9.336 -19.054 -34.022 1.00 17.75 289 ALA B N 1
ATOM 4670 C CA . ALA B 1 289 ? -9.821 -18.948 -32.648 1.00 16.60 289 ALA B CA 1
ATOM 4671 C C . ALA B 1 289 ? -10.627 -17.669 -32.444 1.00 18.61 289 ALA B C 1
ATOM 4672 O O . ALA B 1 289 ? -11.647 -17.671 -31.744 1.00 17.21 289 ALA B O 1
ATOM 4674 N N . LEU B 1 290 ? -10.173 -16.564 -33.032 1.00 16.77 290 LEU B N 1
ATOM 4675 C CA . LEU B 1 290 ? -10.938 -15.329 -32.946 1.00 17.80 290 LEU B CA 1
ATOM 4676 C C . LEU B 1 290 ? -12.301 -15.489 -33.599 1.00 19.64 290 LEU B C 1
ATOM 4677 O O . LEU B 1 290 ? -13.310 -15.018 -33.064 1.00 14.60 290 LEU B O 1
ATOM 4682 N N . GLU B 1 291 ? -12.357 -16.160 -34.761 1.00 17.75 291 GLU B N 1
ATOM 4683 C CA . GLU B 1 291 ? -13.642 -16.332 -35.431 1.00 17.67 291 GLU B CA 1
ATOM 4684 C C . GLU B 1 291 ? -14.580 -17.203 -34.600 1.00 17.39 291 GLU B C 1
ATOM 4685 O O . GLU B 1 291 ? -15.786 -16.934 -34.537 1.00 15.56 291 GLU B O 1
ATOM 4691 N N . ARG B 1 292 ? -14.043 -18.237 -33.944 1.00 16.26 292 ARG B N 1
ATOM 4692 C CA . ARG B 1 292 ? -14.869 -19.033 -33.037 1.00 15.61 292 ARG B CA 1
ATOM 4693 C C . ARG B 1 292 ? -15.381 -18.183 -31.883 1.00 14.74 292 ARG B C 1
ATOM 4694 O O . ARG B 1 292 ? -16.523 -18.346 -31.437 1.00 14.29 292 ARG B O 1
ATOM 4702 N N . TYR B 1 293 ? -14.541 -17.291 -31.364 1.00 16.00 293 TYR B N 1
ATOM 4703 C CA . TYR B 1 293 ? -14.975 -16.450 -30.256 1.00 15.06 293 TYR B CA 1
ATOM 4704 C C . TYR B 1 293 ? -16.111 -15.546 -30.698 1.00 15.11 293 TYR B C 1
ATOM 4705 O O . TYR B 1 293 ? -17.132 -15.423 -30.017 1.00 15.32 293 TYR B O 1
ATOM 4714 N N . ARG B 1 294 ? -15.952 -14.924 -31.867 1.00 14.59 294 ARG B N 1
ATOM 4715 C CA . ARG B 1 294 ? -16.982 -14.049 -32.411 1.00 13.30 294 ARG B CA 1
ATOM 4716 C C . ARG B 1 294 ? -18.307 -14.783 -32.581 1.00 16.45 294 ARG B C 1
ATOM 4717 O O . ARG B 1 294 ? -19.365 -14.271 -32.200 1.00 16.56 294 ARG B O 1
ATOM 4725 N N . THR B 1 295 ? -18.269 -15.9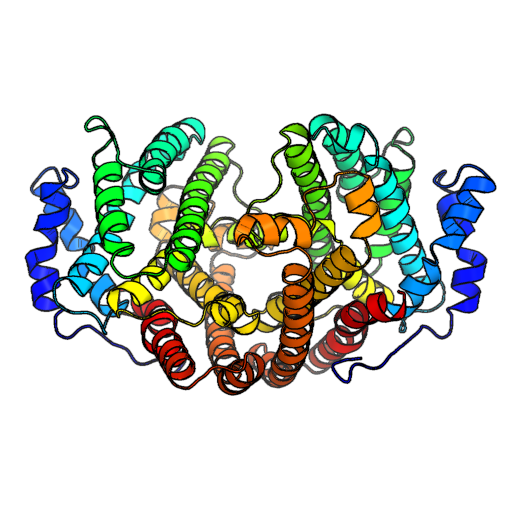88 -33.147 1.00 13.73 295 THR B N 1
ATOM 4726 C CA . THR B 1 295 ? -19.522 -16.627 -33.525 1.00 16.41 295 THR B CA 1
ATOM 4727 C C . THR B 1 295 ? -20.101 -17.497 -32.421 1.00 15.56 295 THR B C 1
ATOM 4728 O O . THR B 1 295 ? -21.325 -17.555 -32.275 1.00 16.76 295 THR B O 1
ATOM 4732 N N . ASP B 1 296 ? -19.257 -18.198 -31.669 1.00 13.22 296 ASP B N 1
ATOM 4733 C CA . ASP B 1 296 ? -19.731 -19.193 -30.711 1.00 14.52 296 ASP B CA 1
ATOM 4734 C C . ASP B 1 296 ? -19.781 -18.689 -29.274 1.00 12.55 296 ASP B C 1
ATOM 4735 O O . ASP B 1 296 ? -20.389 -19.354 -28.423 1.00 13.71 296 ASP B O 1
ATOM 4740 N N . ALA B 1 297 ? -19.160 -17.550 -28.975 1.00 14.37 297 ALA B N 1
ATOM 4741 C CA . ALA B 1 297 ? -19.141 -17.026 -27.615 1.00 14.04 297 ALA B CA 1
ATOM 4742 C C . ALA B 1 297 ? -19.802 -15.662 -27.505 1.00 14.38 297 ALA B C 1
ATOM 4743 O O . ALA B 1 297 ? -20.623 -15.451 -26.609 1.00 15.05 297 ALA B O 1
ATOM 4745 N N . VAL B 1 298 ? -19.460 -14.720 -28.381 1.00 11.39 298 VAL B N 1
ATOM 4746 C CA . VAL B 1 298 ? -19.985 -13.365 -28.241 1.00 15.40 298 VAL B CA 1
ATOM 4747 C C . VAL B 1 298 ? -21.367 -13.254 -28.879 1.00 15.86 298 VAL B C 1
ATOM 4748 O O . VAL B 1 298 ? -22.326 -12.819 -28.236 1.00 11.70 298 VAL B O 1
ATOM 4752 N N . ARG B 1 299 ? -21.493 -13.660 -30.149 1.00 14.53 299 ARG B N 1
ATOM 4753 C CA . ARG B 1 299 ? -22.779 -13.584 -30.839 1.00 15.63 299 ARG B CA 1
ATOM 4754 C C . ARG B 1 299 ? -23.839 -14.424 -30.135 1.00 16.93 299 ARG B C 1
ATOM 4755 O O . ARG B 1 299 ? -25.008 -14.031 -30.058 1.00 14.70 299 ARG B O 1
ATOM 4763 N N . THR B 1 300 ? -23.446 -15.596 -29.642 1.00 16.42 300 THR B N 1
ATOM 4764 C CA . THR B 1 300 ? -24.400 -16.478 -28.977 1.00 16.04 300 THR B CA 1
ATOM 4765 C C . THR B 1 300 ? -24.933 -15.854 -27.693 1.00 14.90 300 THR B C 1
ATOM 4766 O O . THR B 1 300 ? -26.123 -15.975 -27.385 1.00 16.16 300 THR B O 1
ATOM 4770 N N . VAL B 1 301 ? -24.062 -15.208 -26.910 1.00 13.98 301 VAL B N 1
ATOM 4771 C CA . VAL B 1 301 ? -24.551 -14.615 -25.670 1.00 14.06 301 VAL B CA 1
ATOM 4772 C C . VAL B 1 301 ? -25.424 -13.406 -25.964 1.00 15.98 301 VAL B C 1
ATOM 4773 O O . VAL B 1 301 ? -26.302 -13.066 -25.173 1.00 16.26 301 VAL B O 1
ATOM 4777 N N . ILE B 1 302 ? -25.188 -12.727 -27.085 1.00 13.57 302 ILE B N 1
ATOM 4778 C CA . ILE B 1 302 ? -26.001 -11.561 -27.416 1.00 17.37 302 ILE B CA 1
ATOM 4779 C C . ILE B 1 302 ? -27.420 -11.985 -27.760 1.00 20.46 302 ILE B C 1
ATOM 4780 O O . ILE B 1 302 ? -28.393 -11.344 -27.349 1.00 20.72 302 ILE B O 1
ATOM 4785 N N . ARG B 1 303 ? -27.559 -13.074 -28.509 1.00 17.10 303 ARG B N 1
ATOM 4786 C CA . ARG B 1 303 ? -28.854 -13.505 -29.005 1.00 20.77 303 ARG B CA 1
ATOM 4787 C C . ARG B 1 303 ? -29.521 -14.540 -28.110 1.00 23.29 303 ARG B C 1
ATOM 4788 O O . ARG B 1 303 ? -30.757 -14.606 -28.066 1.00 23.94 303 ARG B O 1
ATOM 4796 N N . GLY B 1 304 ? -28.734 -15.332 -27.380 1.00 21.93 304 GLY B N 1
ATOM 4797 C CA . GLY B 1 304 ? -29.297 -16.467 -26.663 1.00 18.79 304 GLY B CA 1
ATOM 4798 C C . GLY B 1 304 ? -30.372 -16.091 -25.660 1.00 23.43 304 GLY B C 1
ATOM 4799 O O . GLY B 1 304 ? -31.392 -16.778 -25.548 1.00 22.73 304 GLY B O 1
ATOM 4800 N N . SER B 1 305 ? -30.163 -15.011 -24.904 1.00 20.02 305 SER B N 1
ATOM 4801 C CA . SER B 1 305 ? -31.144 -14.703 -23.868 1.00 24.44 305 SER B CA 1
ATOM 4802 C C . SER B 1 305 ? -32.412 -14.128 -24.474 1.00 24.67 305 SER B C 1
ATOM 4803 O O . SER B 1 305 ? -33.507 -14.331 -23.932 1.00 29.63 305 SER B O 1
ATOM 4806 N N . TYR B 1 306 ? -32.280 -13.434 -25.606 1.00 27.16 306 TYR B N 1
ATOM 4807 C CA . TYR B 1 306 ? -33.451 -12.951 -26.327 1.00 19.22 306 TYR B CA 1
ATOM 4808 C C . TYR B 1 306 ? -34.315 -14.117 -26.796 1.00 23.92 306 TYR B C 1
ATOM 4809 O O . TYR B 1 306 ? -35.528 -14.145 -26.551 1.00 27.95 306 TYR B O 1
ATOM 4811 N N . ASP B 1 307 ? -33.700 -15.106 -27.451 1.00 21.43 307 ASP B N 1
ATOM 4812 C CA . ASP B 1 307 ? -34.452 -16.266 -27.924 1.00 21.17 307 ASP B CA 1
ATOM 4813 C C . ASP B 1 307 ? -35.027 -17.069 -26.770 1.00 29.11 307 ASP B C 1
ATOM 4814 O O . ASP B 1 307 ? -36.112 -17.649 -26.891 1.00 28.12 307 ASP B O 1
ATOM 4819 N N . TRP B 1 308 ? -34.300 -17.133 -25.656 1.00 23.34 308 TRP B N 1
ATOM 4820 C CA . TRP B 1 308 ? -34.767 -17.885 -24.499 1.00 28.20 308 TRP 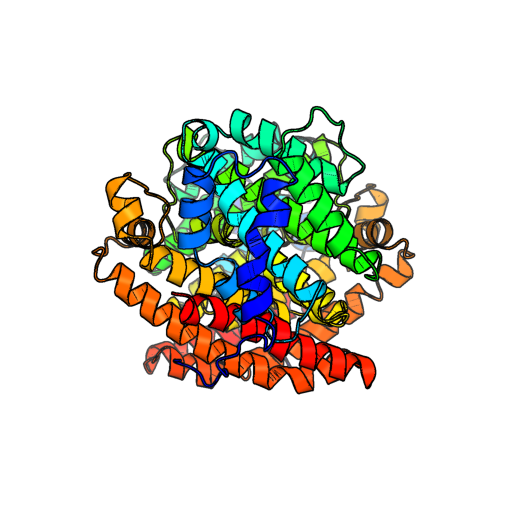B CA 1
ATOM 4821 C C . TRP B 1 308 ? -36.040 -17.269 -23.932 1.00 28.33 308 TRP B C 1
ATOM 4822 O O . TRP B 1 308 ? -37.030 -17.971 -23.702 1.00 30.73 308 TRP B O 1
ATOM 4833 N N . HIS B 1 309 ? -36.043 -15.955 -23.726 1.00 31.69 309 HIS B N 1
ATOM 4834 C CA . HIS B 1 309 ? -37.259 -15.260 -23.313 1.00 37.84 309 HIS B CA 1
ATOM 4835 C C . HIS B 1 309 ? -38.379 -15.481 -24.326 1.00 39.70 309 HIS B C 1
ATOM 4836 O O . HIS B 1 309 ? -39.457 -15.952 -23.969 1.00 45.78 309 HIS B O 1
#

Foldseek 3Di:
DLDPQDFAFAPQLVVLLVCLVVLCVVLCLQPDPVSVVVLSVLCLSLLLRLLFNVFHDPLSSLSSLVSSLLVSVVVVLPDPCLQALVSLCVLLVQQLCLLVHDHDPPRDSSSVSSNVSLVLLCPLPDPVLSVVLSVLSVLQSVLSSVSNVCNNVVNAAQAPVVLCSRQLRNLCQVNSLSSNCSSNSFDQPVVLCVDPLVVLLSSLLSLLSLLVVLVVCVVVCVVVVHQSRQLNNCCNNPVDDSVVSNVVSVVVNSVSVVVSVVSVVCVVVVCVVVVPDPSNVVRNVCSVRNRRSSSNCSVVVSD/DLDPFDFAFAPQLVVLLVCLVPLCVVLCLQPDPVSVVVLSVLCLSLLLRLLFNVFHDPLSSLSSLVSSLLVSVVVVLPDPCLQALVSLCVLLVLQLCLLVHDHDPPRDSSSVSSNVSLVLQCPLPDPVLSVVLSVLSVLQSVLSSVSNVCNNVVNAAQAPVVLCSRQLNNLCLVNSLSSSCSSNVFDQPVVLCVDPLVVLLSSLLSLLSLLVVLVVCVVVCVVVVNQSRQLNNCCNNPVDDSVVSNVVSVVVNSVSVVVSVVSVVCVVVVCVVVVPDPSNVVRNVCSVRNRRSSSNCSVVVVD

Sequence (606 aa):
FHIPLPGRQSPDHARAEAEQLAWPRSLGLIRSDAAAERHLRGGYADLASRFYPHATGADLDLGVDLMSWFFLFDDLFDGPRGENPEDTKQLTDQVAAALDGPLPDTAPPIAHGFADIWRRTCEGMTPAWCARSARHWRNYFDGYVDEAESRFWNAPCDSAAQYLAMMRRHTIGVQPTVDLAERAGRFEVPHRVFDSAVMSAMLQIAVDVNLLLNDIASSLEKEEARGEQNNMVMILRREHGWSKSRSVSSHMQNEVRARLEQYLLLESSCLPKVGEIYQLDTAEREALERYRTDAVRTVIRGSYDWHFHIPLPGRQSPDHARAEAEQLAWPRSLLGLIRSDAAAERHLRGGYADLASRFYPHATGADLDLGVDLMSWFFLFDDLFDGPRGENPEDTKQLTDQVAAALDGPLPDTAPPIAHGFADIWRRTCEGMTPAWCARSARHWRNYFDGYVDEAESRFWNAPCDSAAQYLAMRRHTIGVQPTVDLAERAGRFEVPHRVFDSAVMSAMLQIAVDVNLLLNDIASSLEKEEARGEQNNMVMILRREHGWSKSSRSVSHMQNEVRARLEQYLLLESCLPKVGEIYQLDTAEREALERYRTDAVRTVIRGSYDWH

Organism: Streptomyces exfoliatus (NCBI:txid1905)

Secondary structure (DSSP, 8-state):
--S-PPP---TTHHHHHHTTTHHHHHTTS--SHHHHHHHHHTTHHHHHHHH-TT--HHHHHHHHHHHHHHHHHHHTTSSGGGG-HHHHHHHHHHHHGGGTSPPPTTS-HHHHHHHHHHHHHHTT--HHHHHHHHHHHHHHHHHHHHHHHHHHTT---SSHHHHHHHHHHHT-HHHHHHHHHHHHT----HHHHTSHHHHHHHHHHHHHHHHHHHHHTHHHHHHTT---SHHHHHHHHH---HHHHHHHHHHHHHHHHHHHHHHHHTHHHHHHHTT--HHHHHHHHHIIIIIIHHHHHHHHHH-/--S-PPP---TTHHHHHHHTTHHHHHTTS--SHHHHHHHHHTTHHHHHHHH-TT--HHHHHHHHHHHHHHHHHHHTTSSGGGG-HHHHHHHHHHHHGGGTSPPPTTS-HHHHHHHHHHHHHHTT--HHHHHHHHHHHHHHHHHHHHHHHHHHTT---SSHHHHHHHHHHHT-HHHHHHHHHHHHT----HHHHTSHHHHHHHHHHHHHHHHHHHHHTHHHHHHTT---SHHHHHHHHH---HHHHHHHHHHHHHHHHHHHHHHHHTHHHHHHHTT--HHHHHHHHHIIIIIIHHHHHHHHHH-

InterPro domains:
  IPR008949 Isoprenoid synthase domain superfamily [G3DSA:1.10.600.10] (1-313)
  IPR008949 Isoprenoid synthase domain superfamily [SSF48576] (3-312)
  IPR034686 Terpene cyclase-like 2 [PTHR35201] (53-316)
  IPR034686 Terpene cyclase-like 2 [SFLDG01020] (5-317)
  IPR054969 Pentalenene synthase [NF045811] (1-335)

Solvent-accessible surface area: 25734 Å² total; per-residue (Å²): 96,86,5,107,2,77,46,81,59,0,111,32,66,64,68,1,89,87,95,10,45,58,32,0,166,85,43,33,25,15,214,60,118,67,36,16,96,124,6,85,182,20,25,28,2,37,6,0,0,57,13,1,10,41,1,66,28,80,30,0,43,1,0,2,7,1,4,0,0,21,69,21,0,63,42,64,26,104,32,118,90,6,87,38,30,133,59,0,100,120,12,3,69,70,0,17,41,11,24,114,30,139,30,87,131,120,10,32,64,7,0,46,0,0,27,29,1,23,135,36,5,32,75,83,21,62,117,55,0,24,51,14,1,6,61,26,10,88,61,4,5,83,3,17,25,64,46,3,84,14,50,89,170,131,51,38,2,91,5,21,55,92,5,29,69,32,38,69,78,4,34,1,8,28,8,6,1,4,4,1,0,8,3,13,141,22,36,0,10,56,80,0,19,72,0,1,0,0,37,6,0,11,47,0,0,12,3,0,12,0,10,52,46,2,48,60,27,23,140,67,42,62,93,132,48,53,74,25,0,6,0,7,0,5,104,86,46,83,67,42,64,78,89,139,0,30,47,54,1,74,78,21,12,98,9,15,4,59,0,0,54,38,0,16,80,8,9,94,70,0,7,125,34,15,156,11,82,94,71,45,122,116,15,13,83,71,0,48,34,11,1,0,44,8,2,2,50,2,19,33,48,58,127,94,85,5,109,4,73,45,76,61,0,114,33,71,67,66,1,86,88,95,8,43,58,34,0,163,88,39,34,25,15,217,59,119,66,35,16,96,124,5,84,180,20,23,30,2,31,8,0,1,56,13,1,9,40,1,68,28,82,29,0,43,1,0,2,7,2,4,0,0,22,70,21,0,62,43,63,23,103,32,117,89,5,85,38,31,134,60,0,101,120,13,3,68,72,0,18,41,11,23,114,32,140,30,85,132,119,8,32,64,7,0,47,0,0,27,33,1,21,137,38,6,32,74,82,20,62,116,55,0,23,49,14,1,8,61,27,10,85,62,4,5,85,3,20,25,70,43,2,86,17,57,91,170,130,52,39,2,91,6,21,56,96,3,29,68,19,39,70,78,4,34,2,9,29,7,6,0,5,2,1,0,8,3,9,140,20,36,0,10,57,80,0,19,71,0,0,0,0,35,6,0,12,47,0,0,12,3,0,12,0,10,47,42,2,47,64,28,23,143,65,38,64,92,139,48,44,78,22,0,7,0,7,0,3,107,86,49,82,67,45,58,79,83,143,0,28,54,57,1,71,82,23,11,101,8,16,3,58,0,0,53,31,0,16,81,6,10,98,31,0,5,139,33,16,156,11,82,79,70,44,119,108,16,12,82,80,0,46,34,12,0,0,42,7,1,1,50,1,14,31,48,63,116

Radius of gyration: 25.07 Å; Cα contacts (8 Å, |Δi|>4): 812; chains: 2; bounding box: 58×70×45 Å